Protein AF-A0A358QN59-F1 (afdb_monomer)

Secondary structure (DSSP, 8-state):
----------PPPP----SBTTB-HHHHHHHHHHHHHHHHHHHHTTT-HHHHHHHHHHHHHHHHHHH--BTTB-HHHHHHHHHHHHH----S---SHHHH---EEEETTEEEEE--PPPPPPGGGTTEEEEEEEETTEEEEEEEETTTTEEEEEPPP--TTGGGS-HHHHHHHHHHHHHHHHHHT-SS-HHHHHHHHHHHHHHHHTSPPPHHHHHHHHHHHHHHS-SSTT-PPPHHHHHHHHHS--HHHHHTTT--HHHHHHHHHHHHHHHHHHHHSTTTTTSSSSPPTT--TTSS------GGGTTSTTHHHHHHHHHHHHHHHHT--S---EEEEETTHHHHHTSHHHHHHHHHHHHHHHHHTEEEEE--S-THHHHHTS-TTSHHHHHHHHHHHH-SEEEEEPPPHHHHHHHHHHHT--HHHHHHHTTPPTTEEEEEETTEEEEEE----GGGHHHH-TTHHHHTT--

Structure (mmCIF, N/CA/C/O backbone):
data_AF-A0A358QN59-F1
#
_entry.id   AF-A0A358QN59-F1
#
loop_
_atom_site.group_PDB
_atom_site.id
_atom_site.type_symbol
_atom_site.label_atom_id
_atom_site.label_alt_id
_atom_site.label_comp_id
_atom_site.label_asym_id
_atom_site.label_entity_id
_atom_site.label_seq_id
_atom_site.pdbx_PDB_ins_code
_atom_site.Cartn_x
_atom_site.Cartn_y
_atom_site.Cartn_z
_atom_site.occupancy
_atom_site.B_iso_or_equiv
_atom_site.auth_seq_id
_atom_site.auth_comp_id
_atom_site.auth_asym_id
_atom_site.auth_atom_id
_atom_site.pdbx_PDB_model_num
ATOM 1 N N . MET A 1 1 ? 19.447 -13.921 36.321 1.00 36.38 1 MET A N 1
ATOM 2 C CA . MET A 1 1 ? 18.614 -14.898 37.055 1.00 36.38 1 MET A CA 1
ATOM 3 C C . MET A 1 1 ? 17.714 -14.122 37.993 1.00 36.38 1 MET A C 1
ATOM 5 O O . MET A 1 1 ? 18.073 -13.894 39.139 1.00 36.38 1 MET A O 1
ATOM 9 N N . SER A 1 2 ? 16.597 -13.631 37.469 1.00 36.34 2 SER A N 1
ATOM 10 C CA . SER A 1 2 ? 15.607 -12.898 38.255 1.00 36.34 2 SER A CA 1
ATOM 11 C C . SER A 1 2 ? 14.540 -13.910 38.639 1.00 36.34 2 SER A C 1
ATOM 13 O O . SER A 1 2 ? 13.854 -14.431 37.764 1.00 36.34 2 SER A O 1
ATOM 15 N N . GLN A 1 3 ? 14.519 -14.275 39.918 1.00 37.94 3 GLN A N 1
ATOM 16 C CA . GLN A 1 3 ? 13.590 -15.245 40.485 1.00 37.94 3 GLN A CA 1
ATOM 17 C C . GLN A 1 3 ? 12.149 -14.767 40.262 1.00 37.94 3 GLN A C 1
ATOM 19 O O . GLN A 1 3 ? 11.832 -13.608 40.538 1.00 37.94 3 GLN A O 1
ATOM 24 N N . GLU A 1 4 ? 11.293 -15.649 39.740 1.00 40.06 4 GLU A N 1
ATOM 25 C CA . GLU A 1 4 ? 9.842 -15.456 39.782 1.00 40.06 4 GLU A CA 1
ATOM 26 C C . GLU A 1 4 ? 9.418 -15.217 41.239 1.00 40.06 4 GLU A C 1
ATOM 28 O O . GLU A 1 4 ? 9.972 -15.851 42.143 1.00 40.06 4 GLU A O 1
ATOM 33 N N . PRO A 1 5 ? 8.461 -14.315 41.507 1.00 41.19 5 PRO A N 1
ATOM 34 C CA . PRO A 1 5 ? 7.932 -14.182 42.848 1.00 41.19 5 PRO A CA 1
ATOM 35 C C . PRO A 1 5 ? 7.203 -15.487 43.177 1.00 41.19 5 PRO A C 1
ATOM 37 O O . PRO A 1 5 ? 6.171 -15.795 42.580 1.00 41.19 5 PRO A O 1
ATOM 40 N N . GLU A 1 6 ? 7.753 -16.258 44.118 1.00 44.78 6 GLU A N 1
ATOM 41 C CA . GLU A 1 6 ? 7.042 -17.363 44.758 1.00 44.78 6 GLU A CA 1
ATOM 42 C C . GLU A 1 6 ? 5.622 -16.908 45.126 1.00 44.78 6 GLU A C 1
ATOM 44 O O . GLU A 1 6 ? 5.440 -15.752 45.537 1.00 44.78 6 GLU A O 1
ATOM 49 N N . PRO A 1 7 ? 4.609 -17.788 45.025 1.00 36.00 7 PRO A N 1
ATOM 50 C CA . PRO A 1 7 ? 3.293 -17.492 45.557 1.00 36.00 7 PRO A CA 1
ATOM 51 C C . PRO A 1 7 ? 3.451 -17.217 47.052 1.00 36.00 7 PRO A C 1
ATOM 53 O O . PRO A 1 7 ? 3.543 -18.133 47.867 1.00 36.00 7 PRO A O 1
ATOM 56 N N . ARG A 1 8 ? 3.503 -15.933 47.424 1.00 35.25 8 ARG A N 1
ATOM 57 C CA . ARG A 1 8 ? 3.455 -15.504 48.815 1.00 35.25 8 ARG A CA 1
ATOM 58 C C . ARG A 1 8 ? 2.057 -15.820 49.311 1.00 35.25 8 ARG A C 1
ATOM 60 O O . ARG A 1 8 ? 1.151 -14.994 49.248 1.00 35.25 8 ARG A O 1
ATOM 67 N N . VAL A 1 9 ? 1.889 -17.040 49.807 1.00 36.47 9 VAL A N 1
ATOM 68 C CA . VAL A 1 9 ? 0.859 -17.345 50.786 1.00 36.47 9 VAL A CA 1
ATOM 69 C C . VAL A 1 9 ? 1.184 -16.453 51.976 1.00 36.47 9 VAL A C 1
ATOM 71 O O . VAL A 1 9 ? 2.067 -16.745 52.780 1.00 36.47 9 VAL A O 1
ATOM 74 N N . VAL A 1 10 ? 0.532 -15.293 52.029 1.00 37.62 10 VAL A N 1
ATOM 75 C CA . VAL A 1 10 ? 0.567 -14.429 53.202 1.00 37.62 10 VAL A CA 1
ATOM 76 C C . VAL A 1 10 ? -0.225 -15.174 54.260 1.00 37.62 10 VAL A C 1
ATOM 78 O O . VAL A 1 10 ? -1.453 -15.113 54.304 1.00 37.62 10 VAL A O 1
ATOM 81 N N . PHE A 1 11 ? 0.482 -15.948 55.078 1.00 39.56 11 PHE A N 1
ATOM 82 C CA . PHE A 1 11 ? -0.075 -16.395 56.338 1.00 39.56 11 PHE A CA 1
ATOM 83 C C . PHE A 1 11 ? -0.513 -15.144 57.097 1.00 39.56 11 PHE A C 1
ATOM 85 O O . PHE A 1 11 ? 0.228 -14.157 57.154 1.00 39.56 11 PHE A O 1
ATOM 92 N N . GLY A 1 12 ? -1.740 -15.176 57.625 1.00 47.06 12 GLY A N 1
ATOM 93 C CA . GLY A 1 12 ? -2.215 -14.134 58.526 1.00 47.06 12 GLY A CA 1
ATOM 94 C C . GLY A 1 12 ? -1.169 -13.888 59.618 1.00 47.06 12 GLY A C 1
ATOM 95 O O . GLY A 1 12 ? -0.425 -14.818 59.953 1.00 47.06 12 GLY A O 1
ATOM 96 N N . PRO A 1 13 ? -1.053 -12.646 60.115 1.00 43.88 13 PRO A N 1
ATOM 97 C CA . PRO A 1 13 ? -0.024 -12.285 61.080 1.00 43.88 13 PRO A CA 1
ATOM 98 C C . PRO A 1 13 ? 0.020 -13.330 62.196 1.00 43.88 13 PRO A C 1
ATOM 100 O O . PRO A 1 13 ? -1.018 -13.707 62.736 1.00 43.88 13 PRO A O 1
ATOM 103 N N . ARG A 1 14 ? 1.221 -13.840 62.500 1.00 44.78 14 ARG A N 1
ATOM 104 C CA . ARG A 1 14 ? 1.432 -14.671 63.689 1.00 44.78 14 ARG A CA 1
ATOM 105 C C . ARG A 1 14 ? 0.894 -13.885 64.882 1.00 44.78 14 ARG A C 1
ATOM 107 O O . ARG A 1 14 ? 1.362 -12.772 65.108 1.00 44.78 14 ARG A O 1
ATOM 114 N N . ASP A 1 15 ? -0.060 -14.466 65.607 1.00 48.94 15 ASP A N 1
ATOM 115 C CA . ASP A 1 15 ? -0.591 -13.906 66.849 1.00 48.94 15 ASP A CA 1
ATOM 116 C C . ASP A 1 15 ? 0.561 -13.639 67.810 1.00 48.94 15 ASP A C 1
ATOM 118 O O . ASP A 1 15 ? 1.133 -14.555 68.406 1.00 48.94 15 ASP A O 1
ATOM 122 N N . GLN A 1 16 ? 0.936 -12.373 67.920 1.00 48.09 16 GLN A N 1
ATOM 123 C CA . GLN A 1 16 ? 1.984 -11.933 68.812 1.00 48.09 16 GLN A CA 1
ATOM 124 C C . GLN A 1 16 ? 1.392 -10.954 69.821 1.00 48.09 16 GLN A C 1
ATOM 126 O O . GLN A 1 16 ? 1.086 -9.810 69.501 1.00 48.09 16 GLN A O 1
ATOM 131 N N . HIS A 1 17 ? 1.334 -11.474 71.050 1.00 50.56 17 HIS A N 1
ATOM 132 C CA . HIS A 1 17 ? 1.135 -10.820 72.341 1.00 50.56 17 HIS A CA 1
ATOM 133 C C . HIS A 1 17 ? -0.318 -10.480 72.703 1.00 50.56 17 HIS A C 1
ATOM 135 O O . HIS A 1 17 ? -0.924 -9.538 72.201 1.00 50.56 17 HIS A O 1
ATOM 141 N N . GLY A 1 18 ? -0.860 -11.254 73.652 1.00 57.44 18 GLY A N 1
ATOM 142 C CA . GLY A 1 18 ? -2.027 -10.837 74.425 1.00 57.44 18 GLY A CA 1
ATOM 143 C C . GLY A 1 18 ? -1.744 -9.501 75.118 1.00 57.44 18 GLY A C 1
ATOM 144 O O . GLY A 1 18 ? -0.630 -9.263 75.580 1.00 57.44 18 GLY A O 1
ATOM 145 N N . LEU A 1 19 ? -2.747 -8.625 75.155 1.00 63.81 19 LEU A N 1
ATOM 146 C CA . LEU A 1 19 ? -2.603 -7.230 75.577 1.00 63.81 19 LEU A CA 1
ATOM 147 C C . LEU A 1 19 ? -2.315 -7.105 77.081 1.00 63.81 19 LEU A C 1
ATOM 149 O O . LEU A 1 19 ? -1.543 -6.246 77.494 1.00 63.81 19 LEU A O 1
ATOM 153 N N . ILE A 1 20 ? -2.951 -7.952 77.898 1.00 61.44 20 ILE A N 1
ATOM 154 C CA . ILE A 1 20 ? -2.834 -7.973 79.362 1.00 61.44 20 ILE A CA 1
ATOM 155 C C . ILE A 1 20 ? -2.883 -9.440 79.815 1.00 61.44 20 ILE A C 1
ATOM 157 O O . ILE A 1 20 ? -3.806 -10.161 79.441 1.00 61.44 20 ILE A O 1
ATOM 161 N N . LEU A 1 21 ? -1.896 -9.898 80.601 1.00 65.31 21 LEU A N 1
ATOM 162 C CA . LEU A 1 21 ? -1.831 -11.266 81.167 1.00 65.31 21 LEU A CA 1
ATOM 163 C C . LEU A 1 21 ? -1.927 -12.416 80.134 1.00 65.31 21 LEU A C 1
ATOM 165 O O . LEU A 1 21 ? -2.277 -13.539 80.482 1.00 65.31 21 LEU A O 1
ATOM 169 N N . GLY A 1 22 ? -1.613 -12.156 78.860 1.00 67.25 22 GLY A N 1
ATOM 170 C CA . GLY A 1 22 ? -1.712 -13.149 77.781 1.00 67.25 22 GLY A CA 1
ATOM 171 C C . GLY A 1 22 ? -3.099 -13.270 77.135 1.00 67.25 22 GLY A C 1
ATOM 172 O O . GLY A 1 22 ? -3.243 -14.040 76.188 1.00 67.25 22 GLY A O 1
ATOM 173 N N . LEU A 1 23 ? -4.091 -12.483 77.571 1.00 71.62 23 LEU A N 1
ATOM 174 C CA . LEU A 1 23 ? -5.430 -12.448 76.974 1.00 71.62 23 LEU A CA 1
ATOM 175 C C . LEU A 1 23 ? -5.494 -11.496 75.772 1.00 71.62 23 LEU A C 1
ATOM 177 O O . LEU A 1 23 ? -4.922 -10.401 75.777 1.00 71.62 23 LEU A O 1
ATOM 181 N N . ARG A 1 24 ? -6.221 -11.904 74.732 1.00 72.62 24 ARG A N 1
ATOM 182 C CA . ARG A 1 24 ? -6.467 -11.102 73.525 1.00 72.62 24 ARG A CA 1
ATOM 183 C C . ARG A 1 24 ? -7.511 -10.018 73.796 1.00 72.62 24 ARG A C 1
ATOM 185 O O . ARG A 1 24 ? -8.386 -10.190 74.641 1.00 72.62 24 ARG A O 1
ATOM 192 N N . ALA A 1 25 ? -7.470 -8.921 73.035 1.00 72.94 25 ALA A N 1
ATOM 193 C CA . ALA A 1 25 ? -8.441 -7.825 73.159 1.00 72.94 25 ALA A CA 1
ATOM 194 C C . ALA A 1 25 ? -9.902 -8.309 73.066 1.00 72.94 25 ALA A C 1
ATOM 196 O O . ALA A 1 25 ? -10.763 -7.835 73.804 1.00 72.94 25 ALA A O 1
ATOM 197 N N . GLY A 1 26 ? -10.165 -9.294 72.200 1.00 73.31 26 GLY A N 1
ATOM 198 C CA . GLY A 1 26 ? -11.484 -9.903 72.043 1.00 73.31 26 GLY A CA 1
ATOM 199 C C . GLY A 1 26 ? -11.941 -10.692 73.274 1.00 73.31 26 GLY A C 1
ATOM 200 O O . GLY A 1 26 ? -13.072 -10.526 73.723 1.00 73.31 26 GLY A O 1
ATOM 201 N N . GLN A 1 27 ? -11.044 -11.470 73.885 1.00 77.38 27 GLN A N 1
ATOM 202 C CA . GLN A 1 27 ? -11.309 -12.193 75.136 1.00 77.38 27 GLN A CA 1
ATOM 203 C C . GLN A 1 27 ? -11.581 -11.236 76.306 1.00 77.38 27 GLN A C 1
ATOM 205 O O . GLN A 1 27 ? -12.497 -11.471 77.093 1.00 77.38 27 GLN A O 1
ATOM 210 N N . ILE A 1 28 ? -10.838 -10.125 76.387 1.00 79.81 28 ILE A N 1
ATOM 211 C CA . ILE A 1 28 ? -11.079 -9.059 77.374 1.00 79.81 28 ILE A CA 1
ATOM 212 C C . ILE A 1 28 ? -12.477 -8.463 77.171 1.00 79.81 28 ILE A C 1
ATOM 214 O O . ILE A 1 28 ? -13.220 -8.311 78.137 1.00 79.81 28 ILE A O 1
ATOM 218 N N . GLY A 1 29 ? -12.867 -8.188 75.923 1.00 79.31 29 GLY A N 1
ATOM 219 C CA . GLY A 1 29 ? -14.205 -7.693 75.595 1.00 79.31 29 GLY A CA 1
ATOM 220 C C . GLY A 1 29 ? -15.328 -8.643 76.025 1.00 79.31 29 GLY A C 1
ATOM 221 O O . GLY A 1 29 ? -16.319 -8.192 76.599 1.00 79.31 29 GLY A O 1
ATOM 222 N N . ILE A 1 30 ? -15.160 -9.954 75.815 1.00 80.56 30 ILE A N 1
ATOM 223 C CA . ILE A 1 30 ? -16.137 -10.979 76.225 1.00 80.56 30 ILE A CA 1
ATOM 224 C C . ILE A 1 30 ? -16.289 -11.016 77.751 1.00 80.56 30 ILE A C 1
ATOM 226 O O . ILE A 1 30 ? -17.413 -10.998 78.256 1.00 80.56 30 ILE A O 1
ATOM 230 N N . LEU A 1 31 ? -15.175 -11.017 78.489 1.00 80.94 31 LEU A N 1
ATOM 231 C CA . LEU A 1 31 ? -15.190 -11.019 79.955 1.00 80.94 31 LEU A CA 1
ATOM 232 C C . LEU A 1 31 ? -15.844 -9.750 80.514 1.00 80.94 31 LEU A C 1
ATOM 234 O O . LEU A 1 31 ? -16.679 -9.824 81.413 1.00 80.94 31 LEU A O 1
ATOM 238 N N . LEU A 1 32 ? -15.513 -8.586 79.953 1.00 82.62 32 LEU A N 1
ATOM 239 C CA . LEU A 1 32 ? -16.035 -7.296 80.401 1.00 82.62 32 LEU A CA 1
ATOM 240 C C . LEU A 1 32 ? -17.539 -7.167 80.108 1.00 82.62 32 LEU A C 1
ATOM 242 O O . LEU A 1 32 ? -18.295 -6.690 80.952 1.00 82.62 32 LEU A O 1
ATOM 246 N N . CYS A 1 33 ? -18.000 -7.680 78.962 1.00 83.12 33 CYS A N 1
ATOM 247 C CA . CYS A 1 33 ? -19.425 -7.781 78.644 1.00 83.12 33 CYS A CA 1
ATOM 248 C C . CYS A 1 33 ? -20.161 -8.730 79.609 1.00 83.12 33 CYS A C 1
ATOM 250 O O . CYS A 1 33 ? -21.237 -8.390 80.101 1.00 83.12 33 CYS A O 1
ATOM 252 N N . GLY A 1 34 ? -19.555 -9.872 79.953 1.00 80.44 34 GLY A N 1
ATOM 253 C CA . GLY A 1 34 ? -20.083 -10.800 80.956 1.00 80.44 34 GLY A CA 1
ATOM 254 C C . GLY A 1 34 ? -20.239 -10.161 82.339 1.00 80.44 34 GLY A C 1
ATOM 255 O O . GLY A 1 34 ? -21.283 -10.315 82.971 1.00 80.44 34 GLY A O 1
ATOM 256 N N . VAL A 1 35 ? -19.249 -9.376 82.778 1.00 82.44 35 VAL A N 1
ATOM 257 C CA . VAL A 1 35 ? -19.304 -8.622 84.044 1.00 82.44 35 VAL A CA 1
ATOM 258 C C . VAL A 1 35 ? -20.392 -7.548 84.015 1.00 82.44 35 VAL A C 1
ATOM 260 O O . VAL A 1 35 ? -21.134 -7.412 84.984 1.00 82.44 35 VAL A O 1
ATOM 263 N N . LEU A 1 36 ? -20.534 -6.806 82.914 1.00 84.12 36 LEU A N 1
ATOM 264 C CA . LEU A 1 36 ? -21.575 -5.780 82.780 1.00 84.12 36 LEU A CA 1
ATOM 265 C C . LEU A 1 36 ? -22.986 -6.379 82.791 1.00 84.12 36 LEU A C 1
ATOM 267 O O . LEU A 1 36 ? -23.873 -5.842 83.452 1.00 84.12 36 LEU A O 1
ATOM 271 N N . LEU A 1 37 ? -23.195 -7.505 82.105 1.00 81.38 37 LEU A N 1
ATOM 272 C CA . LEU A 1 37 ? -24.477 -8.210 82.119 1.00 81.38 37 LEU A CA 1
ATOM 273 C C . LEU A 1 37 ? -24.780 -8.814 83.496 1.00 81.38 37 LEU A C 1
ATOM 275 O O . LEU A 1 37 ? -25.918 -8.744 83.951 1.00 81.38 37 LEU A O 1
ATOM 279 N N . ALA A 1 38 ? -23.770 -9.349 84.186 1.00 76.81 38 ALA A N 1
ATOM 280 C CA . ALA A 1 38 ? -23.898 -9.788 85.572 1.00 76.81 38 ALA A CA 1
ATOM 281 C C . ALA A 1 38 ? -24.289 -8.624 86.496 1.00 76.81 38 ALA A C 1
ATOM 283 O O . ALA A 1 38 ? -25.215 -8.754 87.293 1.00 76.81 38 ALA A O 1
ATOM 284 N N . LEU A 1 39 ? -23.644 -7.464 86.354 1.00 78.69 39 LEU A N 1
ATOM 285 C CA . LEU A 1 39 ? -23.959 -6.272 87.139 1.00 78.69 39 LEU A CA 1
ATOM 286 C C . LEU A 1 39 ? -25.385 -5.771 86.860 1.00 78.69 39 LEU A C 1
ATOM 288 O O . LEU A 1 39 ? -26.109 -5.439 87.795 1.00 78.69 39 LEU A O 1
ATOM 292 N N . GLY A 1 40 ? -25.812 -5.779 85.593 1.00 77.44 40 GLY A N 1
ATOM 293 C CA . GLY A 1 40 ? -27.181 -5.449 85.190 1.00 77.44 40 GLY A CA 1
ATOM 294 C C . GLY A 1 40 ? -28.223 -6.432 85.731 1.00 77.44 40 GLY A C 1
ATOM 295 O O . GLY A 1 40 ? -29.299 -6.021 86.157 1.00 77.44 40 GLY A O 1
ATOM 296 N N . ALA A 1 41 ? -27.896 -7.726 85.781 1.00 74.25 41 ALA A N 1
ATOM 297 C CA . ALA A 1 41 ? -28.761 -8.730 86.389 1.00 74.25 41 ALA A CA 1
ATOM 298 C C . ALA A 1 41 ? -28.922 -8.492 87.899 1.00 74.25 41 ALA A C 1
ATOM 300 O O . ALA A 1 41 ? -30.045 -8.540 88.390 1.00 74.25 41 ALA A O 1
ATOM 301 N N . ILE A 1 42 ? -27.835 -8.164 88.614 1.00 76.44 42 ILE A N 1
ATOM 302 C CA . ILE A 1 42 ? -27.853 -7.873 90.061 1.00 76.44 42 ILE A CA 1
ATOM 303 C C . ILE A 1 42 ? -28.713 -6.646 90.378 1.00 76.44 42 ILE A C 1
ATOM 305 O O . ILE A 1 42 ? -29.491 -6.668 91.333 1.00 76.44 42 ILE A O 1
ATOM 309 N N . THR A 1 43 ? -28.578 -5.571 89.597 1.00 76.88 43 THR A N 1
ATOM 310 C CA . THR A 1 43 ? -29.320 -4.324 89.838 1.00 76.88 43 THR A CA 1
ATOM 311 C C . THR A 1 43 ? -30.798 -4.451 89.484 1.00 76.88 43 THR A C 1
ATOM 313 O O . THR A 1 43 ? -31.638 -3.863 90.164 1.00 76.88 43 THR A O 1
ATOM 316 N N . ALA A 1 44 ? -31.139 -5.257 88.476 1.00 72.69 44 ALA A N 1
ATOM 317 C CA . ALA A 1 44 ? -32.523 -5.487 88.070 1.00 72.69 44 ALA A CA 1
ATOM 318 C C . ALA A 1 44 ? -33.299 -6.412 89.025 1.00 72.69 44 ALA A C 1
ATOM 320 O O . ALA A 1 44 ? -34.524 -6.339 89.092 1.00 72.69 44 ALA A O 1
ATOM 321 N N . SER A 1 45 ? -32.620 -7.294 89.763 1.00 67.62 45 SER A N 1
ATOM 322 C CA . SER A 1 45 ? -33.269 -8.428 90.430 1.00 67.62 45 SER A CA 1
ATOM 323 C C . SER A 1 45 ? -33.518 -8.281 91.935 1.00 67.62 45 SER A C 1
ATOM 325 O O . SER A 1 45 ? -33.869 -9.278 92.567 1.00 67.62 45 SER A O 1
ATOM 327 N N . GLN A 1 46 ? -33.293 -7.099 92.526 1.00 67.69 46 GLN A N 1
ATOM 328 C CA . GLN A 1 46 ? -33.493 -6.813 93.962 1.00 67.69 46 GLN A CA 1
ATOM 329 C C . GLN A 1 46 ? -33.045 -7.962 94.900 1.00 67.69 46 GLN A C 1
ATOM 331 O O . GLN A 1 46 ? -33.791 -8.401 95.769 1.00 67.69 46 GLN A O 1
ATOM 336 N N . ALA A 1 47 ? -31.831 -8.488 94.694 1.00 64.19 47 ALA A N 1
ATOM 337 C CA . ALA A 1 47 ? -31.210 -9.523 95.536 1.00 64.19 47 ALA A CA 1
ATOM 338 C C . ALA A 1 47 ? -31.989 -10.855 95.713 1.00 64.19 47 ALA A C 1
ATOM 340 O O . ALA A 1 47 ? -31.805 -11.551 96.711 1.00 64.19 47 ALA A O 1
ATOM 341 N N . ASN A 1 48 ? -32.806 -11.272 94.737 1.00 73.62 48 ASN A N 1
ATOM 342 C CA . ASN A 1 48 ? -33.370 -12.628 94.730 1.00 73.62 48 ASN A CA 1
ATOM 343 C C . ASN A 1 48 ? -32.262 -13.704 94.605 1.00 73.62 48 ASN A C 1
ATOM 345 O O . ASN A 1 48 ? -31.374 -13.565 93.758 1.00 73.62 48 ASN A O 1
ATOM 349 N N . PRO A 1 49 ? -32.321 -14.827 95.349 1.00 72.56 49 PRO A N 1
ATOM 350 C CA . PRO A 1 49 ? -31.279 -15.864 95.323 1.00 72.56 49 PRO A CA 1
ATOM 351 C C . PRO A 1 49 ? -31.100 -16.513 93.939 1.00 72.56 49 PRO A C 1
ATOM 353 O O . PRO A 1 49 ? -29.996 -16.915 93.575 1.00 72.56 49 PRO A O 1
ATOM 356 N N . LEU A 1 50 ? -32.154 -16.540 93.117 1.00 72.38 50 LEU A N 1
ATOM 357 C CA . LEU A 1 50 ? -32.089 -16.997 91.724 1.00 72.38 50 LEU A CA 1
ATOM 358 C C . LEU A 1 50 ? -31.219 -16.097 90.836 1.00 72.38 50 LEU A C 1
ATOM 360 O O . LEU A 1 50 ? -30.601 -16.576 89.888 1.00 72.38 50 LEU A O 1
ATOM 364 N N . ALA A 1 51 ? -31.126 -14.806 91.149 1.00 71.69 51 ALA A N 1
ATOM 365 C CA . ALA A 1 51 ? -30.311 -13.878 90.381 1.00 71.69 51 ALA A CA 1
ATOM 366 C C . ALA A 1 51 ? -28.816 -14.055 90.648 1.00 71.69 51 ALA A C 1
ATOM 368 O O . ALA A 1 51 ? -28.014 -13.927 89.730 1.00 71.69 51 ALA A O 1
ATOM 369 N N . ILE A 1 52 ? -28.441 -14.439 91.872 1.00 73.50 52 ILE A N 1
ATOM 370 C CA . ILE A 1 52 ? -27.059 -14.815 92.205 1.00 73.50 52 ILE A CA 1
ATOM 371 C C . ILE A 1 52 ? -26.635 -16.029 91.368 1.00 73.50 52 ILE A C 1
ATOM 373 O O . ILE A 1 52 ? -25.531 -16.071 90.826 1.00 73.50 52 ILE A O 1
ATOM 377 N N . LEU A 1 53 ? -27.545 -16.990 91.203 1.00 78.69 53 LEU A N 1
ATOM 378 C CA . LEU A 1 53 ? -27.327 -18.185 90.392 1.00 78.69 53 LEU A CA 1
ATOM 379 C C . LEU A 1 53 ? -27.214 -17.846 88.895 1.00 78.69 53 LEU A C 1
ATOM 381 O O . LEU A 1 53 ? -26.330 -18.364 88.214 1.00 78.69 53 LEU A O 1
ATOM 385 N N . ALA A 1 54 ? -28.039 -16.920 88.399 1.00 77.50 54 ALA A N 1
ATOM 386 C CA . ALA A 1 54 ? -27.954 -16.413 87.029 1.00 77.50 54 ALA A CA 1
ATOM 387 C C . ALA A 1 54 ? -26.639 -15.660 86.762 1.00 77.50 54 ALA A C 1
ATOM 389 O O . ALA A 1 54 ? -26.026 -15.852 85.717 1.00 77.50 54 ALA A O 1
ATOM 390 N N . VAL A 1 55 ? -26.168 -14.858 87.719 1.00 79.31 55 VAL A N 1
ATOM 391 C CA . VAL A 1 55 ? -24.887 -14.137 87.649 1.00 79.31 55 VAL A CA 1
ATOM 392 C C . VAL A 1 55 ? -23.706 -15.101 87.604 1.00 79.31 55 VAL A C 1
ATOM 394 O O . VAL A 1 55 ? -22.826 -14.951 86.758 1.00 79.31 55 VAL A O 1
ATOM 397 N N . LEU A 1 56 ? -23.704 -16.115 88.474 1.00 78.44 56 LEU A N 1
ATOM 398 C CA . LEU A 1 56 ? -22.688 -17.168 88.469 1.00 78.44 56 LEU A CA 1
ATOM 399 C C . LEU A 1 56 ? -22.684 -17.925 87.139 1.00 78.44 56 LEU A C 1
ATOM 401 O O . LEU A 1 56 ? -21.621 -18.125 86.555 1.00 78.44 56 LEU A O 1
ATOM 405 N N . ALA A 1 57 ? -23.860 -18.282 86.616 1.00 82.50 57 ALA A N 1
ATOM 406 C CA . ALA A 1 57 ? -23.977 -18.933 85.316 1.00 82.50 57 ALA A CA 1
ATOM 407 C C . ALA A 1 57 ? -23.433 -18.049 84.179 1.00 82.50 57 ALA A C 1
ATOM 409 O O . ALA A 1 57 ? -22.706 -18.539 83.316 1.00 82.50 57 ALA A O 1
ATOM 410 N N . LEU A 1 58 ? -23.717 -16.743 84.200 1.00 81.44 58 LEU A N 1
ATOM 411 C CA . LEU A 1 58 ? -23.246 -15.798 83.188 1.00 81.44 58 LEU A CA 1
ATOM 412 C C . LEU A 1 58 ? -21.727 -15.568 83.244 1.00 81.44 58 LEU A C 1
ATOM 414 O O . LEU A 1 58 ? -21.070 -15.448 82.208 1.00 81.44 58 LEU A O 1
ATOM 418 N N . ALA A 1 59 ? -21.155 -15.540 84.448 1.00 78.75 59 ALA A N 1
ATOM 419 C CA . ALA A 1 59 ? -19.714 -15.432 84.652 1.00 78.75 59 ALA A CA 1
ATOM 420 C C . ALA A 1 59 ? -18.984 -16.699 84.175 1.00 78.75 59 ALA A C 1
ATOM 422 O O . ALA A 1 59 ? -17.971 -16.608 83.484 1.00 78.75 59 ALA A O 1
ATOM 423 N N . VAL A 1 60 ? -19.536 -17.884 84.460 1.00 82.75 60 VAL A N 1
ATOM 424 C CA . VAL A 1 60 ? -18.989 -19.162 83.976 1.00 82.75 60 VAL A CA 1
ATOM 425 C C . VAL A 1 60 ? -19.098 -19.266 82.453 1.00 82.75 60 VAL A C 1
ATOM 427 O O . VAL A 1 60 ? -18.129 -19.648 81.803 1.00 82.75 60 VAL A O 1
ATOM 430 N N . LEU A 1 61 ? -20.233 -18.877 81.864 1.00 81.31 61 LEU A N 1
ATOM 431 C CA . LEU A 1 61 ? -20.435 -18.886 80.410 1.00 81.31 61 LEU A CA 1
ATOM 432 C C . LEU A 1 61 ? -19.514 -17.902 79.683 1.00 81.31 61 LEU A C 1
ATOM 434 O O . LEU A 1 61 ? -18.941 -18.254 78.656 1.00 81.31 61 LEU A O 1
ATOM 438 N N . SER A 1 62 ? -19.337 -16.690 80.211 1.00 77.31 62 SER A N 1
ATOM 439 C CA . SER A 1 62 ? -18.435 -15.697 79.611 1.00 77.31 62 SER A CA 1
ATOM 440 C C . SER A 1 62 ? -16.962 -16.095 79.758 1.00 77.31 62 SER A C 1
ATOM 442 O O . SER A 1 62 ? -16.200 -15.964 78.801 1.00 77.31 62 SER A O 1
ATOM 444 N N . GLY A 1 63 ? -16.573 -16.684 80.895 1.00 78.19 63 GLY A N 1
ATOM 445 C CA . GLY A 1 63 ? -15.251 -17.286 81.083 1.00 78.19 63 GLY A CA 1
ATOM 446 C C . GLY A 1 63 ? -14.988 -18.459 80.134 1.00 78.19 63 GLY A C 1
ATOM 447 O O . GLY A 1 63 ? -13.938 -18.511 79.494 1.00 78.19 63 GLY A O 1
ATOM 448 N N . ALA A 1 64 ? -15.959 -19.363 79.977 1.00 78.69 64 ALA A N 1
ATOM 449 C CA . ALA A 1 64 ? -15.871 -20.478 79.037 1.00 78.69 64 ALA A CA 1
ATOM 450 C C . ALA A 1 64 ? -15.782 -19.990 77.583 1.00 78.69 64 ALA A C 1
ATOM 452 O O . ALA A 1 64 ? -14.931 -20.467 76.840 1.00 78.69 64 ALA A O 1
ATOM 453 N N . ALA A 1 65 ? -16.583 -18.997 77.187 1.00 77.38 65 ALA A N 1
ATOM 454 C CA . ALA A 1 65 ? -16.538 -18.418 75.844 1.00 77.38 65 ALA A CA 1
ATOM 455 C C . ALA A 1 65 ? -15.216 -17.686 75.545 1.00 77.38 65 ALA A C 1
ATOM 457 O O . ALA A 1 65 ? -14.768 -17.674 74.400 1.00 77.38 65 ALA A O 1
ATOM 458 N N . ALA A 1 66 ? -14.575 -17.094 76.556 1.00 75.62 66 ALA A N 1
ATOM 459 C CA . ALA A 1 66 ? -13.280 -16.437 76.397 1.00 75.62 66 ALA A CA 1
ATOM 460 C C . ALA A 1 66 ? -12.108 -17.434 76.308 1.00 75.62 66 ALA A C 1
ATOM 462 O O . ALA A 1 66 ? -11.128 -17.155 75.618 1.00 75.62 66 ALA A O 1
ATOM 463 N N . LEU A 1 67 ? -12.187 -18.581 76.995 1.00 73.00 67 LEU A N 1
ATOM 464 C CA . LEU A 1 67 ? -11.052 -19.499 77.174 1.00 73.00 67 LEU A CA 1
ATOM 465 C C . LEU A 1 67 ? -11.149 -20.809 76.379 1.00 73.00 67 LEU A C 1
ATOM 467 O O . LEU A 1 67 ? -10.112 -21.414 76.107 1.00 73.00 67 LEU A O 1
ATOM 471 N N . MET A 1 68 ? -12.346 -21.269 76.001 1.00 76.88 68 MET A N 1
ATOM 472 C CA . MET A 1 68 ? -12.499 -22.506 75.232 1.00 76.88 68 MET A CA 1
ATOM 473 C C . MET A 1 68 ? -12.428 -22.245 73.721 1.00 76.88 68 MET A C 1
ATOM 475 O O . MET A 1 68 ? -13.277 -21.534 73.179 1.00 76.88 68 MET A O 1
ATOM 479 N N . PRO A 1 69 ? -11.463 -22.852 73.006 1.00 72.00 69 PRO A N 1
ATOM 480 C CA . PRO A 1 69 ? -11.419 -22.777 71.555 1.00 72.00 69 PRO A CA 1
ATOM 481 C C . PRO A 1 69 ? -12.511 -23.658 70.938 1.00 72.00 69 PRO A C 1
ATOM 483 O O . PRO A 1 69 ? -12.629 -24.844 71.245 1.00 72.00 69 PRO A O 1
ATOM 486 N N . VAL A 1 70 ? -13.269 -23.098 69.997 1.00 69.62 70 VAL A N 1
ATOM 487 C CA . VAL A 1 70 ? -14.250 -23.830 69.189 1.00 69.62 70 VAL A CA 1
ATOM 488 C C . VAL A 1 70 ? -13.642 -24.053 67.807 1.00 69.62 70 VAL A C 1
ATOM 490 O O . VAL A 1 70 ? -13.382 -23.107 67.064 1.00 69.62 70 VAL A O 1
ATOM 493 N N . GLY A 1 71 ? -13.356 -25.313 67.466 1.00 63.91 71 GLY A N 1
ATOM 494 C CA . GLY A 1 71 ? -12.726 -25.661 66.184 1.00 63.91 71 GLY A CA 1
ATOM 495 C C . GLY A 1 71 ? -11.294 -25.130 66.026 1.00 63.91 71 GLY A C 1
ATOM 496 O O . GLY A 1 71 ? -10.873 -24.835 64.911 1.00 63.91 71 GLY A O 1
ATOM 497 N N . GLY A 1 72 ? -10.560 -24.973 67.134 1.00 67.69 72 GLY A N 1
ATOM 498 C CA . GLY A 1 72 ? -9.174 -24.485 67.140 1.00 67.69 72 GLY A CA 1
ATOM 499 C C . GLY A 1 72 ? -9.017 -22.960 67.086 1.00 67.69 72 GLY A C 1
ATOM 500 O O . GLY A 1 72 ? -7.890 -22.490 66.967 1.00 67.69 72 GLY A O 1
ATOM 501 N N . ARG A 1 73 ? -10.117 -22.199 67.180 1.00 71.50 73 ARG A N 1
ATOM 502 C CA . ARG A 1 73 ? -10.136 -20.727 67.228 1.00 71.50 73 ARG A CA 1
ATOM 503 C C . ARG A 1 73 ? -10.948 -20.212 68.412 1.00 71.50 73 ARG A C 1
ATOM 505 O O . ARG A 1 73 ? -11.911 -20.861 68.825 1.00 71.50 73 ARG A O 1
ATOM 512 N N . GLY A 1 74 ? -10.563 -19.060 68.951 1.00 75.00 74 GLY A N 1
ATOM 513 C CA . GLY A 1 74 ? -11.315 -18.380 70.009 1.00 75.00 74 GLY A CA 1
ATOM 514 C C . GLY A 1 74 ? -12.670 -17.881 69.502 1.00 75.00 74 GLY A C 1
ATOM 515 O O . GLY A 1 74 ? -12.839 -17.608 68.311 1.00 75.00 74 GLY A O 1
ATOM 516 N N . VAL A 1 75 ? -13.663 -17.762 70.389 1.00 74.31 75 VAL A N 1
ATOM 517 C CA . VAL A 1 75 ? -14.991 -17.229 70.021 1.00 74.31 75 VAL A CA 1
ATOM 518 C C . VAL A 1 75 ? -14.874 -15.802 69.470 1.00 74.31 75 VAL A C 1
ATOM 520 O O . VAL A 1 75 ? -15.579 -15.441 68.531 1.00 74.31 75 VAL A O 1
ATOM 523 N N . ASP A 1 76 ? -13.922 -15.019 69.974 1.00 71.25 76 ASP A N 1
ATOM 524 C CA . ASP A 1 76 ? -13.589 -13.682 69.486 1.00 71.25 76 ASP A CA 1
ATOM 525 C C . ASP A 1 76 ? -13.076 -13.661 68.038 1.00 71.25 76 ASP A C 1
ATOM 527 O O . ASP A 1 76 ? -13.359 -12.721 67.298 1.00 71.25 76 ASP A O 1
ATOM 531 N N . GLU A 1 77 ? -12.385 -14.711 67.594 1.00 74.31 77 GLU A N 1
ATOM 532 C CA . GLU A 1 77 ? -11.912 -14.836 66.211 1.00 74.31 77 GLU A CA 1
ATOM 533 C C . GLU A 1 77 ? -13.022 -15.257 65.240 1.00 74.31 77 GLU A C 1
ATOM 535 O O . GLU A 1 77 ? -12.951 -14.977 64.039 1.00 74.31 77 GLU A O 1
ATOM 540 N N . TRP A 1 78 ? -14.058 -15.933 65.742 1.00 74.06 78 TRP A N 1
ATOM 541 C CA . TRP A 1 78 ? -15.220 -16.329 64.946 1.00 74.06 78 TRP A CA 1
ATOM 542 C C . TRP A 1 78 ? -16.164 -15.160 64.665 1.00 74.06 78 TRP A C 1
ATOM 544 O O . TRP A 1 78 ? -16.786 -15.126 63.601 1.00 74.06 78 TRP A O 1
ATOM 554 N N . VAL A 1 79 ? -16.243 -14.180 65.568 1.00 72.25 79 VAL A N 1
ATOM 555 C CA . VAL A 1 79 ? -17.168 -13.041 65.457 1.00 72.25 79 VAL A CA 1
ATOM 556 C C . VAL A 1 79 ? -17.004 -12.272 64.131 1.00 72.25 79 VAL A C 1
ATOM 558 O O . VAL A 1 79 ? -17.999 -12.142 63.415 1.00 72.25 79 VAL A O 1
ATOM 561 N N . PRO A 1 80 ? -15.802 -11.840 63.695 1.00 69.44 80 PRO A N 1
ATOM 562 C CA . PRO A 1 80 ? -15.635 -11.147 62.414 1.00 69.44 80 PRO A CA 1
ATOM 563 C C . PRO A 1 80 ? -16.002 -12.010 61.200 1.00 69.44 80 PRO A C 1
ATOM 565 O O . PRO A 1 80 ? -16.508 -11.498 60.202 1.00 69.44 80 PRO A O 1
ATOM 568 N N . VAL A 1 81 ? -15.756 -13.322 61.272 1.00 69.62 81 VAL A N 1
ATOM 569 C CA . VAL A 1 81 ? -16.050 -14.272 60.188 1.00 69.62 81 VAL A CA 1
ATOM 570 C C . VAL A 1 81 ? -17.558 -14.447 60.025 1.00 69.62 81 VAL A C 1
ATOM 572 O O . VAL A 1 81 ? -18.065 -14.377 58.905 1.00 69.62 81 VAL A O 1
ATOM 575 N N . VAL A 1 82 ? -18.276 -14.622 61.135 1.00 73.50 82 VAL A N 1
ATOM 576 C CA . VAL A 1 82 ? -19.736 -14.774 61.156 1.00 73.50 82 VAL A CA 1
ATOM 577 C C . VAL A 1 82 ? -20.421 -13.465 60.771 1.00 73.50 82 VAL A C 1
ATOM 579 O O . VAL A 1 82 ? -21.309 -13.474 59.923 1.00 73.50 82 VAL A O 1
ATOM 582 N N . ILE A 1 83 ? -19.960 -12.327 61.299 1.00 70.44 83 ILE A N 1
ATOM 583 C CA . ILE A 1 83 ? -20.472 -11.002 60.925 1.00 70.44 83 ILE A CA 1
ATOM 584 C C . ILE A 1 83 ? -20.269 -10.750 59.428 1.00 70.44 83 ILE A C 1
ATOM 586 O O . ILE A 1 83 ? -21.203 -10.329 58.754 1.00 70.44 83 ILE A O 1
ATOM 590 N N . ARG A 1 84 ? -19.096 -11.066 58.864 1.00 65.81 84 ARG A N 1
ATOM 591 C CA . ARG A 1 84 ? -18.853 -10.938 57.417 1.00 65.81 84 ARG A CA 1
ATOM 592 C C . ARG A 1 84 ? -19.723 -11.884 56.587 1.00 65.81 84 ARG A C 1
ATOM 594 O O . ARG A 1 84 ? -20.095 -11.530 55.473 1.00 65.81 84 ARG A O 1
ATOM 601 N N . HIS A 1 85 ? -20.031 -13.073 57.098 1.00 69.94 85 HIS A N 1
ATOM 602 C CA . HIS A 1 85 ? -20.921 -14.022 56.431 1.00 69.94 85 HIS A CA 1
ATOM 603 C C . HIS A 1 85 ? -22.384 -13.551 56.439 1.00 69.94 85 HIS A C 1
ATOM 605 O O . HIS A 1 85 ? -23.069 -13.706 55.434 1.00 69.94 85 HIS A O 1
ATOM 611 N N . LEU A 1 86 ? -22.842 -12.944 57.540 1.00 68.06 86 LEU A N 1
ATOM 612 C CA . LEU A 1 86 ? -24.220 -12.470 57.711 1.00 68.06 86 LEU A CA 1
ATOM 613 C C . LEU A 1 86 ? -24.475 -11.087 57.085 1.00 68.06 86 LEU A C 1
ATOM 615 O O . LEU A 1 86 ? -25.538 -10.871 56.514 1.00 68.06 86 LEU A O 1
ATOM 619 N N . LEU A 1 87 ? -23.514 -10.158 57.171 1.00 64.12 87 LEU A N 1
ATOM 620 C CA . LEU A 1 87 ? -23.612 -8.790 56.626 1.00 64.12 87 LEU A CA 1
ATOM 621 C C . LEU A 1 87 ? -23.023 -8.650 55.214 1.00 64.12 87 LEU A C 1
ATOM 623 O O . LEU A 1 87 ? -23.103 -7.585 54.603 1.00 64.12 87 LEU A O 1
ATOM 627 N N . GLY A 1 88 ? -22.395 -9.701 54.686 1.00 49.03 88 GLY A N 1
ATOM 628 C CA . GLY A 1 88 ? -21.816 -9.694 53.351 1.00 49.03 88 GLY A CA 1
ATOM 629 C C . GLY A 1 88 ? -22.892 -9.692 52.269 1.00 49.03 88 GLY A C 1
ATOM 630 O O . GLY A 1 88 ? -23.333 -10.753 51.834 1.00 49.03 88 GLY A O 1
ATOM 631 N N . HIS A 1 89 ? -23.253 -8.510 51.764 1.00 50.38 89 HIS A N 1
ATOM 632 C CA . HIS A 1 89 ? -23.875 -8.387 50.444 1.00 50.38 89 HIS A CA 1
ATOM 633 C C . HIS A 1 89 ? -23.010 -9.135 49.408 1.00 50.38 89 HIS A C 1
ATOM 635 O O . HIS A 1 89 ? -21.783 -8.975 49.415 1.00 50.38 89 HIS A O 1
ATOM 641 N N . PRO A 1 90 ? -23.593 -9.958 48.516 1.00 51.22 90 PRO A N 1
ATOM 642 C CA . PRO A 1 90 ? -22.832 -10.854 47.657 1.00 51.22 90 PRO A CA 1
ATOM 643 C C . PRO A 1 90 ? -22.238 -10.076 46.477 1.00 51.22 90 PRO A C 1
ATOM 645 O O . PRO A 1 90 ? -22.673 -10.206 45.340 1.00 51.22 90 PRO A O 1
ATOM 648 N N . ALA A 1 91 ? -21.205 -9.273 46.728 1.00 52.72 91 ALA A N 1
ATOM 649 C CA . ALA A 1 91 ? -20.375 -8.684 45.675 1.00 52.72 91 ALA A CA 1
ATOM 650 C C . ALA A 1 91 ? -19.464 -9.732 45.004 1.00 52.72 91 ALA A C 1
ATOM 652 O O . ALA A 1 91 ? -18.812 -9.455 44.003 1.00 52.72 91 ALA A O 1
ATOM 653 N N . THR A 1 92 ? -19.402 -10.950 45.555 1.00 57.62 92 THR A N 1
ATOM 654 C CA . THR A 1 92 ? -18.588 -12.051 45.034 1.00 57.62 92 THR A CA 1
ATOM 655 C C . THR A 1 92 ? -19.484 -13.190 44.568 1.00 57.62 92 THR A C 1
ATOM 657 O O . THR A 1 92 ? -20.023 -13.962 45.358 1.00 57.62 92 THR A O 1
ATOM 660 N N . TRP A 1 93 ? -19.649 -13.294 43.251 1.00 62.59 93 TRP A N 1
ATOM 661 C CA . TRP A 1 93 ? -20.282 -14.449 42.628 1.00 62.59 93 TRP A CA 1
ATOM 662 C C . TRP A 1 93 ? -19.370 -15.674 42.789 1.00 62.59 93 TRP A C 1
ATOM 664 O O . TRP A 1 93 ? -18.184 -15.626 42.461 1.00 62.59 93 TRP A O 1
ATOM 674 N N . ARG A 1 94 ? -19.922 -16.778 43.301 1.00 64.88 94 ARG A N 1
ATOM 675 C CA . ARG A 1 94 ? -19.257 -18.085 43.337 1.00 64.88 94 ARG A CA 1
ATOM 676 C C . ARG A 1 94 ? -19.987 -19.038 42.401 1.00 64.88 94 ARG A C 1
ATOM 678 O O . ARG A 1 94 ? -21.204 -19.184 42.483 1.00 64.88 94 ARG A O 1
ATOM 685 N N . SER A 1 95 ? -19.225 -19.692 41.530 1.00 65.94 95 SER A N 1
ATOM 686 C CA . SER A 1 95 ? -19.731 -20.724 40.627 1.00 65.94 95 SER A CA 1
ATOM 687 C C . SER A 1 95 ? -20.375 -21.871 41.411 1.00 65.94 95 SER A C 1
ATOM 689 O O . SER A 1 95 ? -19.781 -22.394 42.352 1.00 65.94 95 SER A O 1
ATOM 691 N N . ILE A 1 96 ? -21.575 -22.283 40.995 1.00 70.44 96 ILE A N 1
ATOM 692 C CA . ILE A 1 96 ? -22.300 -23.451 41.536 1.00 70.44 96 ILE A CA 1
ATOM 693 C C . ILE A 1 96 ? -21.866 -24.730 40.788 1.00 70.44 96 ILE A C 1
ATOM 695 O O . ILE A 1 96 ? -22.261 -25.845 41.106 1.00 70.44 96 ILE A O 1
ATOM 699 N N . GLN A 1 97 ? -21.029 -24.607 39.759 1.00 69.62 97 GLN A N 1
ATOM 700 C CA . GLN A 1 97 ? -20.616 -25.742 38.940 1.00 69.62 97 GLN A CA 1
ATOM 701 C C . GLN A 1 97 ? -19.818 -26.815 39.706 1.00 69.62 97 GLN A C 1
ATOM 703 O O . GLN A 1 97 ? -20.111 -27.993 39.497 1.00 69.62 97 GLN A O 1
ATOM 708 N N . PRO A 1 98 ? -18.907 -26.477 40.647 1.00 67.81 98 PRO A N 1
ATOM 709 C CA . PRO A 1 98 ? -18.229 -27.481 41.469 1.00 67.81 98 PRO A CA 1
ATOM 710 C C . PRO A 1 98 ? -19.180 -28.313 42.339 1.00 67.81 98 PRO A C 1
ATOM 712 O O . PRO A 1 98 ? -18.875 -29.464 42.627 1.00 67.81 98 PRO A O 1
ATOM 715 N N . SER A 1 99 ? -20.341 -27.773 42.734 1.00 69.75 99 SER A N 1
ATOM 716 C CA . SER A 1 99 ? -21.316 -28.501 43.559 1.00 69.75 99 SER A CA 1
ATOM 717 C C . SER A 1 99 ? -22.303 -29.353 42.755 1.00 69.75 99 SER A C 1
ATOM 719 O O . SER A 1 99 ? -22.980 -30.196 43.335 1.00 69.75 99 SER A O 1
ATOM 721 N N . ARG A 1 100 ? -22.389 -29.177 41.427 1.00 68.81 100 ARG A N 1
ATOM 722 C CA . ARG A 1 100 ? -23.311 -29.932 40.553 1.00 68.81 100 ARG A CA 1
ATOM 723 C C . ARG A 1 100 ? -22.733 -31.235 39.991 1.00 68.81 100 ARG A C 1
ATOM 725 O O . ARG A 1 100 ? -23.497 -32.035 39.456 1.00 68.81 100 ARG A O 1
ATOM 732 N N . GLY A 1 101 ? -21.423 -31.456 40.111 1.00 65.50 101 GLY A N 1
ATOM 733 C CA . GLY A 1 101 ? -20.749 -32.617 39.521 1.00 65.50 101 GLY A CA 1
ATOM 734 C C . GLY A 1 101 ? -20.730 -32.593 37.984 1.00 65.50 101 GLY A C 1
ATOM 735 O O . GLY A 1 101 ? -21.192 -31.645 37.347 1.00 65.50 101 GLY A O 1
ATOM 736 N N . GLN A 1 102 ? -20.162 -33.633 37.370 1.00 70.88 102 GLN A N 1
ATOM 737 C CA . GLN A 1 102 ? -20.104 -33.789 35.913 1.00 70.88 102 GLN A CA 1
ATOM 738 C C . GLN A 1 102 ? -21.099 -34.859 35.456 1.00 70.88 102 GLN A C 1
ATOM 740 O O . GLN A 1 102 ? -21.244 -35.896 36.099 1.00 70.88 102 GLN A O 1
ATOM 745 N N . ARG A 1 103 ? -21.789 -34.615 34.336 1.00 71.94 103 ARG A N 1
ATOM 746 C CA . ARG A 1 103 ? -22.660 -35.617 33.708 1.00 71.94 103 ARG A CA 1
ATOM 747 C C . ARG A 1 103 ? -21.837 -36.460 32.744 1.00 71.94 103 ARG A C 1
ATOM 749 O O . ARG A 1 103 ? -21.192 -35.923 31.846 1.00 71.94 103 ARG A O 1
ATOM 756 N N . VAL A 1 104 ? -21.890 -37.772 32.923 1.00 72.94 104 VAL A N 1
ATOM 757 C CA . VAL A 1 104 ? -21.227 -38.754 32.063 1.00 72.94 104 VAL A CA 1
ATOM 758 C C . VAL A 1 104 ? -22.309 -39.539 31.334 1.00 72.94 104 VAL A C 1
ATOM 760 O O . VAL A 1 104 ? -23.249 -40.020 31.962 1.00 72.94 104 VAL A O 1
ATOM 763 N N . SER A 1 105 ? -22.187 -39.658 30.016 1.00 72.12 105 SER A N 1
ATOM 764 C CA . SER A 1 105 ? -22.969 -40.604 29.225 1.00 72.12 105 SER A CA 1
ATOM 765 C C . SER A 1 105 ? -22.150 -41.879 29.066 1.00 72.12 105 SER A C 1
ATOM 767 O O . SER A 1 105 ? -21.103 -41.850 28.422 1.00 72.12 105 SER A O 1
ATOM 769 N N . ALA A 1 106 ? -22.613 -42.988 29.639 1.00 70.31 106 ALA A N 1
ATOM 770 C CA . ALA A 1 106 ? -22.022 -44.309 29.446 1.00 70.31 106 ALA A CA 1
ATOM 771 C C . ALA A 1 106 ? -23.044 -45.207 28.739 1.00 70.31 106 ALA A C 1
ATOM 773 O O . ALA A 1 106 ? -24.158 -45.382 29.233 1.00 70.31 106 ALA A O 1
ATOM 774 N N . GLY A 1 107 ? -22.686 -45.728 27.565 1.00 70.06 107 GLY A N 1
ATOM 775 C CA . GLY A 1 107 ? -23.446 -46.790 26.909 1.00 70.06 107 GLY A CA 1
ATOM 776 C C . GLY A 1 107 ? -22.919 -48.168 27.327 1.00 70.06 107 GLY A C 1
ATOM 777 O O . GLY A 1 107 ? -21.798 -48.262 27.821 1.00 70.06 107 GLY A O 1
ATOM 778 N N . PRO A 1 108 ? -23.684 -49.254 27.114 1.00 66.62 108 PRO A N 1
ATOM 779 C CA . PRO A 1 108 ? -23.292 -50.606 27.532 1.00 66.62 108 PRO A CA 1
ATOM 780 C C . PRO A 1 108 ? -22.010 -51.139 26.860 1.00 66.62 108 PRO A C 1
ATOM 782 O O . PRO A 1 108 ? -21.429 -52.102 27.350 1.00 66.62 108 PRO A O 1
ATOM 785 N N . THR A 1 109 ? -21.552 -50.523 25.765 1.00 64.19 109 THR A N 1
ATOM 786 C CA . THR A 1 109 ? -20.345 -50.917 25.010 1.00 64.19 109 THR A CA 1
ATOM 787 C C . THR A 1 109 ? -19.439 -49.741 24.625 1.00 64.19 109 THR A C 1
ATOM 789 O O . THR A 1 109 ? -18.483 -49.927 23.876 1.00 64.19 109 THR A O 1
ATOM 792 N N . SER A 1 110 ? -19.712 -48.527 25.113 1.00 61.03 110 SER A N 1
ATOM 793 C CA . SER A 1 110 ? -18.965 -47.315 24.753 1.00 61.03 110 SER A CA 1
ATOM 794 C C . SER A 1 110 ? -18.273 -46.693 25.962 1.00 61.03 110 SER A C 1
ATOM 796 O O . SER A 1 110 ? -18.832 -46.651 27.058 1.00 61.03 110 SER A O 1
ATOM 798 N N . GLU A 1 111 ? -17.048 -46.196 25.754 1.00 67.06 111 GLU A N 1
ATOM 799 C CA . GLU A 1 111 ? -16.297 -45.500 26.798 1.00 67.06 111 GLU A CA 1
ATOM 800 C C . GLU A 1 111 ? -17.115 -44.329 27.374 1.00 67.06 111 GLU A C 1
ATOM 802 O O . GLU A 1 111 ? -17.767 -43.596 26.618 1.00 67.06 111 GLU A O 1
ATOM 807 N N . PRO A 1 112 ? -17.100 -44.139 28.706 1.00 65.19 112 PRO A N 1
ATOM 808 C CA . PRO A 1 112 ? -17.842 -43.074 29.364 1.00 65.19 112 PRO A CA 1
ATOM 809 C C . PRO A 1 112 ? -17.415 -41.708 28.820 1.00 65.19 112 PRO A C 1
ATOM 811 O O . PRO A 1 112 ? -16.289 -41.258 29.031 1.00 65.19 112 PRO A O 1
ATOM 814 N N . ARG A 1 113 ? -18.336 -41.019 28.138 1.00 61.84 113 ARG A N 1
ATOM 815 C CA . ARG A 1 113 ? -18.082 -39.701 27.554 1.00 61.84 113 ARG A CA 1
ATOM 816 C C . ARG A 1 113 ? -18.665 -38.617 28.448 1.00 61.84 113 ARG A C 1
ATOM 818 O O . ARG A 1 113 ? -19.862 -38.604 28.740 1.00 61.84 113 ARG A O 1
ATOM 825 N N . LEU A 1 114 ? -17.815 -37.689 28.876 1.00 66.25 114 LEU A N 1
ATOM 826 C CA . LEU A 1 114 ? -18.242 -36.491 29.593 1.00 66.25 114 LEU A CA 1
ATOM 827 C C . LEU A 1 114 ? -19.128 -35.636 28.683 1.00 66.25 114 LEU A C 1
ATOM 829 O O . LEU A 1 114 ? -18.738 -35.314 27.562 1.00 66.25 114 LEU A O 1
ATOM 833 N N . ILE A 1 115 ? -20.311 -35.260 29.168 1.00 63.84 115 ILE A N 1
ATOM 834 C CA . ILE A 1 115 ? -21.169 -34.289 28.491 1.00 63.84 115 ILE A CA 1
ATOM 835 C C . ILE A 1 115 ? -20.696 -32.896 28.931 1.00 63.84 115 ILE A C 1
ATOM 837 O O . ILE A 1 115 ? -20.860 -32.556 30.109 1.00 63.84 115 ILE A O 1
ATOM 841 N N . PRO A 1 116 ? -20.107 -32.079 28.038 1.00 64.12 116 PRO A N 1
ATOM 842 C CA . PRO A 1 116 ? -19.654 -30.743 28.398 1.00 64.12 116 PRO A CA 1
ATOM 843 C C . PRO A 1 116 ? -20.861 -29.872 28.766 1.00 64.12 116 PRO A C 1
ATOM 845 O O . PRO A 1 116 ? -21.693 -29.531 27.927 1.00 64.12 116 PRO A O 1
ATOM 848 N N . ALA A 1 117 ? -20.981 -29.532 30.049 1.00 67.56 117 ALA A N 1
ATOM 849 C CA . ALA A 1 117 ? -21.989 -28.597 30.531 1.00 67.56 117 ALA A CA 1
ATOM 850 C C . ALA A 1 117 ? -21.517 -27.154 30.301 1.00 67.56 117 ALA A C 1
ATOM 852 O O . ALA A 1 117 ? -20.343 -26.845 30.517 1.00 67.56 117 ALA A O 1
ATOM 853 N N . GLN A 1 118 ? -22.440 -26.264 29.918 1.00 72.31 118 GLN A N 1
ATOM 854 C CA . GLN A 1 118 ? -22.155 -24.829 29.845 1.00 72.31 118 GLN A CA 1
ATOM 855 C C . GLN A 1 118 ? -21.604 -24.330 31.190 1.00 72.31 118 GLN A C 1
ATOM 857 O O . GLN A 1 118 ? -22.120 -24.736 32.241 1.00 72.31 118 GLN A O 1
ATOM 862 N N . PRO A 1 119 ? -20.579 -23.460 31.185 1.00 70.62 119 PRO A N 1
ATOM 863 C CA . PRO A 1 119 ? -20.104 -22.834 32.404 1.00 70.62 119 PRO A CA 1
ATOM 864 C C . PRO A 1 119 ? -21.253 -22.106 33.101 1.00 70.62 119 PRO A C 1
ATOM 866 O O . PRO A 1 119 ? -22.065 -21.454 32.444 1.00 70.62 119 PRO A O 1
ATOM 869 N N . SER A 1 120 ? -21.344 -22.183 34.429 1.00 73.00 120 SER A N 1
ATOM 870 C CA . SER A 1 120 ? -22.236 -21.252 35.123 1.00 73.00 120 SER A CA 1
ATOM 871 C C . SER A 1 120 ? -21.621 -19.863 35.013 1.00 73.00 120 SER A C 1
ATOM 873 O O . SER A 1 120 ? -20.505 -19.667 35.487 1.00 73.00 120 SER A O 1
ATOM 875 N N . PHE A 1 121 ? -22.319 -18.921 34.390 1.00 75.06 121 PHE A N 1
ATOM 876 C CA . PHE A 1 121 ? -21.845 -17.550 34.247 1.00 75.06 121 PHE A CA 1
ATOM 877 C C . PHE A 1 121 ? -22.348 -16.662 35.395 1.00 75.06 121 PHE A C 1
ATOM 879 O O . PHE A 1 121 ? -23.427 -16.913 35.945 1.00 75.06 121 PHE A O 1
ATOM 886 N N . PRO A 1 122 ? -21.602 -15.607 35.767 1.00 76.81 122 PRO A N 1
ATOM 887 C CA . PRO A 1 122 ? -22.135 -14.547 36.611 1.00 76.81 122 PRO A CA 1
ATOM 888 C C . PRO A 1 122 ? -23.324 -13.846 35.927 1.00 76.81 122 PRO A C 1
ATOM 890 O O . PRO A 1 122 ? -23.420 -13.864 34.698 1.00 76.81 122 PRO A O 1
ATOM 893 N N . PRO A 1 123 ? -24.209 -13.164 36.682 1.00 74.88 123 PRO A N 1
ATOM 894 C CA . PRO A 1 123 ? -25.411 -12.521 36.132 1.00 74.88 123 PRO A CA 1
ATOM 895 C C . PRO A 1 123 ? -25.144 -11.536 34.981 1.00 74.88 123 PRO A C 1
ATOM 897 O O . PRO A 1 123 ? -26.006 -11.330 34.123 1.00 74.88 123 PRO A O 1
ATOM 900 N N . MET A 1 124 ? -23.947 -10.942 34.957 1.00 75.25 124 MET A N 1
ATOM 901 C CA . MET A 1 124 ? -23.479 -10.007 33.927 1.00 75.25 124 MET A CA 1
ATOM 902 C C . MET A 1 124 ? -23.209 -10.696 32.580 1.00 75.25 124 MET A C 1
ATOM 904 O O . MET A 1 124 ? -23.353 -10.065 31.545 1.00 75.25 124 MET A O 1
ATOM 908 N N . LEU A 1 125 ? -22.874 -11.990 32.586 1.00 78.69 125 LEU A N 1
ATOM 909 C CA . LEU A 1 125 ? -22.539 -12.788 31.399 1.00 78.69 125 LEU A CA 1
ATOM 910 C C . LEU A 1 125 ? -23.619 -13.835 31.082 1.00 78.69 125 LEU A C 1
ATOM 912 O O . LEU A 1 125 ? -23.358 -14.829 30.414 1.00 78.69 125 LEU A O 1
ATOM 916 N N . ARG A 1 126 ? -24.853 -13.631 31.562 1.00 81.00 126 ARG A N 1
ATOM 917 C CA . ARG A 1 126 ? -25.974 -14.572 31.368 1.00 81.00 126 ARG A CA 1
ATOM 918 C C . ARG A 1 126 ? -26.350 -14.811 29.900 1.00 81.00 126 ARG A C 1
ATOM 920 O O . ARG A 1 126 ? -26.989 -15.811 29.598 1.00 81.00 126 ARG A O 1
ATOM 927 N N . HIS A 1 127 ? -25.968 -13.886 29.022 1.00 81.12 127 HIS A N 1
ATOM 928 C CA . HIS A 1 127 ? -26.208 -13.934 27.576 1.00 81.12 127 HIS A CA 1
ATOM 929 C C . HIS A 1 127 ? -25.029 -14.525 26.798 1.00 81.12 127 HIS A C 1
ATOM 931 O O . HIS A 1 127 ? -25.075 -14.618 25.573 1.00 81.12 127 HIS A O 1
ATOM 937 N N . CYS A 1 128 ? -23.965 -14.923 27.497 1.00 85.25 128 CYS A N 1
ATOM 938 C CA . CYS A 1 128 ? -22.814 -15.570 26.896 1.00 85.25 128 CYS A CA 1
ATOM 939 C C . CYS A 1 128 ? -22.977 -17.093 26.946 1.00 85.25 128 CYS A C 1
ATOM 941 O O . CYS A 1 128 ? -23.419 -17.662 27.942 1.00 85.25 128 CYS A O 1
ATOM 943 N N . SER A 1 129 ? -22.574 -17.766 25.874 1.00 84.56 129 SER A N 1
ATOM 944 C CA . SER A 1 129 ? -22.455 -19.224 25.808 1.00 84.56 129 SER A CA 1
ATOM 945 C C . SER A 1 129 ? -21.088 -19.597 25.253 1.00 84.56 129 SER A C 1
ATOM 947 O O . SER A 1 129 ? -20.571 -18.917 24.370 1.00 84.56 129 SER A O 1
ATOM 949 N N . VAL A 1 130 ? -20.476 -20.656 25.783 1.00 83.31 130 VAL A N 1
ATOM 950 C CA . VAL A 1 130 ? -19.184 -21.161 25.299 1.00 83.31 130 VAL A CA 1
ATOM 951 C C . VAL A 1 130 ? -19.438 -22.393 24.448 1.00 83.31 130 VAL A C 1
ATOM 953 O O . VAL A 1 130 ? -20.042 -23.364 24.895 1.00 83.31 130 VAL A O 1
ATOM 956 N N . LEU A 1 131 ? -18.988 -22.349 23.207 1.00 82.94 131 LEU A N 1
ATOM 957 C CA . LEU A 1 131 ? -19.155 -23.384 22.204 1.00 82.94 131 LEU A CA 1
ATOM 958 C C . LEU A 1 131 ? -17.786 -23.989 21.896 1.00 82.94 131 LEU A C 1
ATOM 960 O O . LEU A 1 131 ? -16.790 -23.273 21.822 1.00 82.94 131 LEU A O 1
ATOM 964 N N . ALA A 1 132 ? -17.742 -25.303 21.708 1.00 80.00 132 ALA A N 1
ATOM 965 C CA . ALA A 1 132 ? -16.587 -25.987 21.142 1.00 80.00 132 ALA A CA 1
ATOM 966 C C . ALA A 1 132 ? -16.903 -26.281 19.674 1.00 80.00 132 ALA A C 1
ATOM 968 O O . ALA A 1 132 ? -17.838 -27.024 19.377 1.00 80.00 132 ALA A O 1
ATOM 969 N N . VAL A 1 133 ? -16.172 -25.644 18.762 1.00 77.00 133 VAL A N 1
ATOM 970 C CA . VAL A 1 133 ? -16.355 -25.807 17.318 1.00 77.00 133 VAL A CA 1
ATOM 971 C C . VAL A 1 133 ? -15.264 -26.744 16.794 1.00 77.00 133 VAL A C 1
ATOM 973 O O . VAL A 1 133 ? -14.081 -26.452 16.996 1.00 77.00 133 VAL A O 1
ATOM 976 N N . PRO A 1 134 ? -15.613 -27.862 16.134 1.00 74.50 134 PRO A N 1
ATOM 977 C CA . PRO A 1 134 ? -14.620 -28.757 15.555 1.00 74.50 134 PRO A CA 1
ATOM 978 C C . PRO A 1 134 ? -13.904 -28.070 14.385 1.00 74.50 134 PRO A C 1
ATOM 980 O O . PRO A 1 134 ? -14.539 -27.501 13.499 1.00 74.50 134 PRO A O 1
ATOM 983 N N . VAL A 1 135 ? -12.574 -28.134 14.376 1.00 75.69 135 VAL A N 1
ATOM 984 C CA . VAL A 1 135 ? -11.700 -27.618 13.312 1.00 75.69 135 VAL A CA 1
ATOM 985 C C . VAL A 1 135 ? -10.681 -28.697 12.907 1.00 75.69 135 VAL A C 1
ATOM 987 O O . VAL A 1 135 ? -10.408 -29.603 13.694 1.00 75.69 135 VAL A O 1
ATOM 990 N N . PRO A 1 136 ? -10.048 -28.628 11.718 1.00 64.62 136 PRO A N 1
ATOM 991 C CA . PRO A 1 136 ? -9.150 -29.689 11.235 1.00 64.62 136 PRO A CA 1
ATOM 992 C C . PRO A 1 136 ? -7.976 -30.046 12.167 1.00 64.62 136 PRO A C 1
ATOM 994 O O . PRO A 1 136 ? -7.405 -31.125 12.055 1.00 64.62 136 PRO A O 1
ATOM 997 N N . ARG A 1 137 ? -7.596 -29.143 13.084 1.00 62.66 137 ARG A N 1
ATOM 998 C CA . ARG A 1 137 ? -6.499 -29.323 14.054 1.00 62.66 137 ARG A CA 1
ATOM 999 C C . ARG A 1 137 ? -6.958 -29.398 15.520 1.00 62.66 137 ARG A C 1
ATOM 1001 O O . ARG A 1 137 ? -6.151 -29.155 16.413 1.00 62.66 137 ARG A O 1
ATOM 1008 N N . GLY A 1 138 ? -8.226 -29.720 15.782 1.00 74.25 138 GLY A N 1
ATOM 1009 C CA . GLY A 1 138 ? -8.752 -29.914 17.138 1.00 74.25 138 GLY A CA 1
ATOM 1010 C C . GLY A 1 138 ? -10.087 -29.211 17.364 1.00 74.25 138 GLY A C 1
ATOM 1011 O O . GLY A 1 138 ? -10.932 -29.163 16.478 1.00 74.25 138 GLY A O 1
ATOM 1012 N N . GLU A 1 139 ? -10.279 -28.655 18.554 1.00 71.81 139 GLU A N 1
ATOM 1013 C CA . GLU A 1 139 ? -11.484 -27.901 18.905 1.00 71.81 139 GLU A CA 1
ATOM 1014 C C . GLU A 1 139 ? -11.130 -26.440 19.181 1.00 71.81 139 GLU A C 1
ATOM 1016 O O . GLU A 1 139 ? -10.163 -26.134 19.885 1.00 71.81 139 GLU A O 1
ATOM 1021 N N . LEU A 1 140 ? -11.921 -25.533 18.613 1.00 78.06 140 LEU A N 1
ATOM 1022 C CA . LEU A 1 140 ? -11.821 -24.098 18.822 1.00 78.06 140 LEU A CA 1
ATOM 1023 C C . LEU A 1 140 ? -12.889 -23.663 19.829 1.00 78.06 140 LEU A C 1
ATOM 1025 O O . LEU A 1 140 ? -14.082 -23.865 19.603 1.00 78.06 140 LEU A O 1
ATOM 1029 N N . GLY A 1 141 ? -12.466 -23.052 20.936 1.00 80.12 141 GLY A N 1
ATOM 1030 C CA . GLY A 1 141 ? -13.390 -22.457 21.899 1.00 80.12 141 GLY A CA 1
ATOM 1031 C C . GLY A 1 141 ? -13.940 -21.139 21.362 1.00 80.12 141 GLY A C 1
ATOM 1032 O O . GLY A 1 141 ? -13.165 -20.254 21.011 1.00 80.12 141 GLY A O 1
ATOM 1033 N N . VAL A 1 142 ? -15.261 -20.989 21.307 1.00 81.88 142 VAL A N 1
ATOM 1034 C CA . VAL A 1 142 ? -15.939 -19.781 20.824 1.00 81.88 142 VAL A CA 1
ATOM 1035 C C . VAL A 1 142 ? -16.928 -19.294 21.873 1.00 81.88 142 VAL A C 1
ATOM 1037 O O . VAL A 1 142 ? -17.793 -20.044 22.311 1.00 81.88 142 VAL A O 1
ATOM 1040 N N . VAL A 1 143 ? -16.825 -18.033 22.278 1.00 84.94 143 VAL A N 1
ATOM 1041 C CA . VAL A 1 143 ? -17.809 -17.367 23.134 1.00 84.94 143 VAL A CA 1
ATOM 1042 C C . VAL A 1 143 ? -18.824 -16.668 22.240 1.00 84.94 143 VAL A C 1
ATOM 1044 O O . VAL A 1 143 ? -18.460 -15.800 21.454 1.00 84.94 143 VAL A O 1
ATOM 1047 N N . ARG A 1 144 ? -20.096 -17.032 22.354 1.00 83.81 144 ARG A N 1
ATOM 1048 C CA . ARG A 1 144 ? -21.210 -16.368 21.677 1.00 83.81 144 ARG A CA 1
ATOM 1049 C C . ARG A 1 144 ? -21.942 -15.479 22.671 1.00 83.81 144 ARG A C 1
ATOM 1051 O O . ARG A 1 144 ? -22.440 -15.995 23.669 1.00 83.81 144 ARG A O 1
ATOM 1058 N N . ASP A 1 145 ? -22.058 -14.192 22.370 1.00 86.38 145 ASP A N 1
ATOM 1059 C CA . ASP A 1 145 ? -22.886 -13.235 23.106 1.00 86.38 145 ASP A CA 1
ATOM 1060 C C . ASP A 1 145 ? -24.196 -12.998 22.341 1.00 86.38 145 ASP A C 1
ATOM 1062 O O . ASP A 1 145 ? -24.206 -12.456 21.234 1.00 86.38 145 ASP A O 1
ATOM 1066 N N . THR A 1 146 ? -25.324 -13.425 22.909 1.00 80.69 146 THR A N 1
ATOM 1067 C CA . THR A 1 146 ? -26.637 -13.263 22.270 1.00 80.69 146 THR A CA 1
ATOM 1068 C C . THR A 1 146 ? -27.211 -11.855 22.402 1.00 80.69 146 THR A C 1
ATOM 1070 O O . THR A 1 146 ? -28.117 -11.518 21.646 1.00 80.69 146 THR A O 1
ATOM 1073 N N . GLN A 1 147 ? -26.718 -11.039 23.337 1.00 72.88 147 GLN A N 1
ATOM 1074 C CA . GLN A 1 147 ? -27.167 -9.658 23.516 1.00 72.88 147 GLN A CA 1
ATOM 1075 C C . GLN A 1 147 ? -26.507 -8.728 22.494 1.00 72.88 147 GLN A C 1
ATOM 1077 O O . GLN A 1 147 ? -27.181 -7.878 21.917 1.00 72.88 147 GLN A O 1
ATOM 1082 N N . LEU A 1 148 ? -25.204 -8.901 22.257 1.00 69.69 148 LEU A N 1
ATOM 1083 C CA . LEU A 1 148 ? -24.448 -8.118 21.271 1.00 69.69 148 LEU A CA 1
ATOM 1084 C C . LEU A 1 148 ? -24.447 -8.747 19.870 1.00 69.69 148 LEU A C 1
ATOM 1086 O O . LEU A 1 148 ? -24.075 -8.088 18.902 1.00 69.69 148 LEU A O 1
ATOM 1090 N N . GLY A 1 149 ? -24.853 -10.014 19.745 1.00 72.06 149 GLY A N 1
ATOM 1091 C CA . GLY A 1 149 ? -24.811 -10.753 18.482 1.00 72.06 149 GLY A CA 1
ATOM 1092 C C . GLY A 1 149 ? -23.388 -11.080 18.017 1.00 72.06 149 GLY A C 1
ATOM 1093 O O . GLY A 1 149 ? -23.177 -11.340 16.833 1.00 72.06 149 GLY A O 1
ATOM 1094 N N . THR A 1 150 ? -22.409 -11.055 18.923 1.00 64.06 150 THR A N 1
ATOM 1095 C CA . THR A 1 150 ? -20.988 -11.234 18.612 1.00 64.06 150 THR A CA 1
ATOM 1096 C C . THR A 1 150 ? -20.510 -12.653 18.912 1.00 64.06 150 THR A C 1
ATOM 1098 O O . THR A 1 150 ? -21.045 -13.364 19.768 1.00 64.06 150 THR A O 1
ATOM 1101 N N . TRP A 1 151 ? -19.483 -13.074 18.174 1.00 79.38 151 TRP A N 1
ATOM 1102 C CA . TRP A 1 151 ? -18.823 -14.366 18.331 1.00 79.38 151 TRP A CA 1
ATOM 1103 C C . TRP A 1 151 ? -17.324 -14.129 18.490 1.00 79.38 151 TRP A C 1
ATOM 1105 O O . TRP A 1 151 ? -16.697 -13.517 17.629 1.00 79.38 151 TRP A O 1
ATOM 1115 N N . THR A 1 152 ? -16.749 -14.631 19.577 1.00 74.25 152 THR A N 1
ATOM 1116 C CA . THR A 1 152 ? -15.342 -14.430 19.930 1.00 74.25 152 THR A CA 1
ATOM 1117 C C . THR A 1 152 ? -14.650 -15.778 20.031 1.00 74.25 152 THR A C 1
ATOM 1119 O O . THR A 1 152 ? -14.881 -16.533 20.975 1.00 74.25 152 THR A O 1
ATOM 1122 N N . ALA A 1 153 ? -13.796 -16.099 19.063 1.00 75.88 153 ALA A N 1
ATOM 1123 C CA . ALA A 1 153 ? -12.984 -17.310 19.094 1.00 75.88 153 ALA A CA 1
ATOM 1124 C C . ALA A 1 153 ? -11.725 -17.118 19.956 1.00 75.88 153 ALA A C 1
ATOM 1126 O O . ALA A 1 153 ? -11.061 -16.085 19.884 1.00 75.88 153 ALA A O 1
ATOM 1127 N N . VAL A 1 154 ? -11.371 -18.128 20.750 1.00 71.62 154 VAL A N 1
ATOM 1128 C CA . VAL A 1 154 ? -10.173 -18.147 21.597 1.00 71.62 154 VAL A CA 1
ATOM 1129 C C . VAL A 1 154 ? -9.179 -19.154 21.030 1.00 71.62 154 VAL A C 1
ATOM 1131 O O . VAL A 1 154 ? -9.403 -20.364 21.058 1.00 71.62 154 VAL A O 1
ATOM 1134 N N . LEU A 1 155 ? -8.049 -18.648 20.536 1.00 62.91 155 LEU A N 1
ATOM 1135 C CA . LEU A 1 155 ? -6.957 -19.451 19.990 1.00 62.91 155 LEU A CA 1
ATOM 1136 C C . LEU A 1 155 ? -5.836 -19.576 21.022 1.00 62.91 155 LEU A C 1
ATOM 1138 O O . LEU A 1 155 ? -5.279 -18.580 21.484 1.00 62.91 155 LEU A O 1
ATOM 1142 N N . ARG A 1 156 ? -5.468 -20.812 21.377 1.00 61.03 156 ARG A N 1
ATOM 1143 C CA . ARG A 1 156 ? -4.311 -21.058 22.243 1.00 61.03 156 ARG A CA 1
ATOM 1144 C C . ARG A 1 156 ? -3.032 -21.025 21.417 1.00 61.03 156 ARG A C 1
ATOM 1146 O O . ARG A 1 156 ? -2.798 -21.901 20.591 1.00 61.03 156 ARG A O 1
ATOM 1153 N N . VAL A 1 157 ? -2.164 -20.073 21.723 1.00 52.56 157 VAL A N 1
ATOM 1154 C CA . VAL A 1 157 ? -0.856 -19.921 21.080 1.00 52.56 157 VAL A CA 1
ATOM 1155 C C . VAL A 1 157 ? 0.205 -20.448 22.038 1.00 52.56 157 VAL A C 1
ATOM 1157 O O . VAL A 1 157 ? 0.224 -20.083 23.213 1.00 52.56 157 VAL A O 1
ATOM 1160 N N . ARG A 1 158 ? 1.069 -21.352 21.571 1.00 50.34 158 ARG A N 1
ATOM 1161 C CA . ARG A 1 158 ? 2.200 -21.869 22.354 1.00 50.34 158 ARG A CA 1
ATOM 1162 C C . ARG A 1 158 ? 3.495 -21.346 21.747 1.00 50.34 158 ARG A C 1
ATOM 1164 O O . ARG A 1 158 ? 3.768 -21.612 20.584 1.00 50.34 158 ARG A O 1
ATOM 1171 N N . GLY A 1 159 ? 4.290 -20.638 22.544 1.00 50.66 159 GLY A N 1
ATOM 1172 C CA . GLY A 1 159 ? 5.653 -20.249 22.195 1.00 50.66 159 GLY A CA 1
ATOM 1173 C C . GLY A 1 159 ? 6.621 -20.798 23.232 1.00 50.66 159 GLY A C 1
ATOM 1174 O O . GLY A 1 159 ? 6.601 -20.367 24.383 1.00 50.66 159 GLY A O 1
ATOM 1175 N N . SER A 1 160 ? 7.466 -21.749 22.846 1.00 46.47 160 SER A N 1
ATOM 1176 C CA . SER A 1 160 ? 8.614 -22.141 23.660 1.00 46.47 160 SER A CA 1
ATOM 1177 C C . SER A 1 160 ? 9.652 -21.018 23.595 1.00 46.47 160 SER A C 1
ATOM 1179 O O . SER A 1 160 ? 10.043 -20.605 22.505 1.00 46.47 160 SER A O 1
ATOM 1181 N N . SER A 1 161 ? 10.090 -20.524 24.754 1.00 55.09 161 SER A N 1
ATOM 1182 C CA . SER A 1 161 ? 11.263 -19.643 24.925 1.00 55.09 161 SER A CA 1
ATOM 1183 C C . SER A 1 161 ? 11.071 -18.120 24.853 1.00 55.09 161 SER A C 1
ATOM 1185 O O . SER A 1 161 ? 12.063 -17.414 24.990 1.00 55.09 161 SER A O 1
ATOM 1187 N N . PHE A 1 162 ? 9.853 -17.567 24.747 1.00 51.50 162 PHE A N 1
ATOM 1188 C CA . PHE A 1 162 ? 9.667 -16.098 24.698 1.00 51.50 162 PHE A CA 1
ATOM 1189 C C . PHE A 1 162 ? 10.229 -15.359 25.931 1.00 51.50 162 PHE A C 1
ATOM 1191 O O . PHE A 1 162 ? 10.831 -14.294 25.802 1.00 51.50 162 PHE A O 1
ATOM 1198 N N . ALA A 1 163 ? 10.097 -15.943 27.126 1.00 56.47 163 ALA A N 1
ATOM 1199 C CA . ALA A 1 163 ? 10.581 -15.341 28.371 1.00 56.47 163 ALA A CA 1
ATOM 1200 C C . ALA A 1 163 ? 12.113 -15.1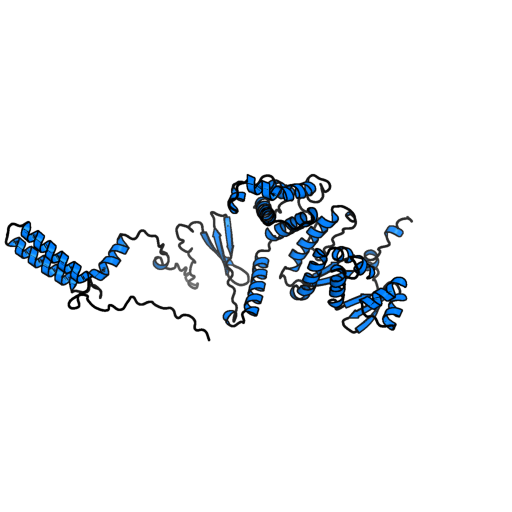55 28.410 1.00 56.47 163 ALA A C 1
ATOM 1202 O O . ALA A 1 163 ? 12.590 -14.193 29.015 1.00 56.47 163 ALA A O 1
ATOM 1203 N N . LEU A 1 164 ? 12.867 -16.018 27.715 1.00 61.69 164 LEU A N 1
ATOM 1204 C CA . LEU A 1 164 ? 14.337 -16.042 27.694 1.00 61.69 164 LEU A CA 1
ATOM 1205 C C . LEU A 1 164 ? 14.963 -15.142 26.615 1.00 61.69 164 LEU A C 1
ATOM 1207 O O . LEU A 1 164 ? 16.182 -15.024 26.560 1.00 61.69 164 LEU A O 1
ATOM 1211 N N . LEU A 1 165 ? 14.155 -14.515 25.758 1.00 59.78 165 LEU A N 1
ATOM 1212 C CA . LEU A 1 165 ? 14.647 -13.644 24.687 1.00 59.78 165 LEU A CA 1
ATOM 1213 C C . LEU A 1 165 ? 15.070 -12.267 25.223 1.00 59.78 165 LEU A C 1
ATOM 1215 O O . LEU A 1 165 ? 14.533 -11.783 26.228 1.00 59.78 165 LEU A O 1
ATOM 1219 N N . ASP A 1 166 ? 16.009 -11.617 24.537 1.00 75.25 166 ASP A N 1
ATOM 1220 C CA . ASP A 1 166 ? 16.367 -10.225 24.812 1.00 75.25 166 ASP A CA 1
ATOM 1221 C C . ASP A 1 166 ? 15.210 -9.264 24.467 1.00 75.25 166 ASP A C 1
ATOM 1223 O O . ASP A 1 166 ? 14.271 -9.611 23.747 1.00 75.25 166 ASP A O 1
ATOM 1227 N N . SER A 1 167 ? 15.250 -8.044 25.007 1.00 57.72 167 SER A N 1
ATOM 1228 C CA . SER A 1 167 ? 14.163 -7.065 24.863 1.00 57.72 167 SER A CA 1
ATOM 1229 C C . SER A 1 167 ? 13.904 -6.638 23.413 1.00 57.72 167 SER A C 1
ATOM 1231 O O . SER A 1 167 ? 12.761 -6.339 23.067 1.00 57.72 167 SER A O 1
ATOM 1233 N N . SER A 1 168 ? 14.930 -6.634 22.556 1.00 51.97 168 SER A N 1
ATOM 1234 C CA . SER A 1 168 ? 14.796 -6.258 21.144 1.00 51.97 168 SER A CA 1
ATOM 1235 C C . SER A 1 168 ? 14.117 -7.363 20.334 1.00 51.97 168 SER A C 1
ATOM 1237 O O . SER A 1 168 ? 13.238 -7.094 19.517 1.00 51.97 168 SER A O 1
ATOM 1239 N N . GLU A 1 169 ? 14.435 -8.619 20.635 1.00 54.62 169 GLU A N 1
ATOM 1240 C CA . GLU A 1 169 ? 13.847 -9.793 20.007 1.00 54.62 169 GLU A CA 1
ATOM 1241 C C . GLU A 1 169 ? 12.429 -10.069 20.525 1.00 54.62 169 GLU A C 1
ATOM 1243 O O . GLU A 1 169 ? 11.545 -10.442 19.751 1.00 54.62 169 GLU A O 1
ATOM 1248 N N . LYS A 1 170 ? 12.158 -9.777 21.805 1.00 53.59 170 LYS A N 1
ATOM 1249 C CA . LYS A 1 170 ? 10.793 -9.715 22.355 1.00 53.59 170 LYS A CA 1
ATOM 1250 C C . LYS A 1 170 ? 9.945 -8.683 21.617 1.00 53.59 170 LYS A C 1
ATOM 1252 O O . LYS A 1 170 ? 8.843 -9.019 21.189 1.00 53.59 170 LYS A O 1
ATOM 1257 N N . ALA A 1 171 ? 10.463 -7.470 21.412 1.00 47.12 171 ALA A N 1
ATOM 1258 C CA . ALA A 1 171 ? 9.764 -6.415 20.679 1.00 47.12 171 ALA A CA 1
ATOM 1259 C C . ALA A 1 171 ? 9.510 -6.804 19.213 1.00 47.12 171 ALA A C 1
ATOM 1261 O O . ALA A 1 171 ? 8.395 -6.637 18.723 1.00 47.12 171 ALA A O 1
ATOM 1262 N N . ARG A 1 172 ? 10.497 -7.406 18.534 1.00 51.81 172 ARG A N 1
ATOM 1263 C CA . ARG A 1 172 ? 10.357 -7.902 17.153 1.00 51.81 172 ARG A CA 1
ATOM 1264 C C . ARG A 1 172 ? 9.270 -8.969 17.034 1.00 51.81 172 ARG A C 1
ATOM 1266 O O . ARG A 1 172 ? 8.430 -8.897 16.141 1.00 51.81 172 ARG A O 1
ATOM 1273 N N . ARG A 1 173 ? 9.248 -9.940 17.954 1.00 54.50 173 ARG A N 1
ATOM 1274 C CA . ARG A 1 173 ? 8.250 -11.021 17.962 1.00 54.50 173 ARG A CA 1
ATOM 1275 C C . ARG A 1 173 ? 6.867 -10.549 18.403 1.00 54.50 173 ARG A C 1
ATOM 1277 O O . ARG A 1 173 ? 5.881 -11.045 17.873 1.00 54.50 173 ARG A O 1
ATOM 1284 N N . MET A 1 174 ? 6.774 -9.573 19.307 1.00 53.34 174 MET A N 1
ATOM 1285 C CA . MET A 1 174 ? 5.508 -8.911 19.649 1.00 53.34 174 MET A CA 1
ATOM 1286 C C . MET A 1 174 ? 4.962 -8.089 18.481 1.00 53.34 174 MET A C 1
ATOM 1288 O O . MET A 1 174 ? 3.764 -8.136 18.230 1.00 53.34 174 MET A O 1
ATOM 1292 N N . ALA A 1 175 ? 5.821 -7.390 17.734 1.00 44.44 175 ALA A N 1
ATOM 1293 C CA . ALA A 1 175 ? 5.422 -6.680 16.522 1.00 44.44 175 ALA A CA 1
ATOM 1294 C C . ALA A 1 175 ? 4.931 -7.659 15.444 1.00 44.44 175 ALA A C 1
ATOM 1296 O O . ALA A 1 175 ? 3.856 -7.461 14.887 1.00 44.44 175 ALA A O 1
ATOM 1297 N N . ALA A 1 176 ? 5.651 -8.764 15.221 1.00 44.91 176 ALA A N 1
ATOM 1298 C CA . ALA A 1 176 ? 5.216 -9.835 14.323 1.00 44.91 176 ALA A CA 1
ATOM 1299 C C . ALA A 1 176 ? 3.890 -10.477 14.777 1.00 44.91 176 ALA A C 1
ATOM 1301 O O . ALA A 1 176 ? 3.031 -10.773 13.953 1.00 44.91 176 ALA A O 1
ATOM 1302 N N . TRP A 1 177 ? 3.680 -10.633 16.088 1.00 47.59 177 TRP A N 1
ATOM 1303 C CA . TRP A 1 177 ? 2.418 -11.113 16.654 1.00 47.59 177 TRP A CA 1
ATOM 1304 C C . TRP A 1 177 ? 1.267 -10.109 16.484 1.00 47.59 177 TRP A C 1
ATOM 1306 O O . TRP A 1 177 ? 0.147 -10.514 16.187 1.00 47.59 177 TRP A O 1
ATOM 1316 N N . GLY A 1 178 ? 1.533 -8.806 16.614 1.00 40.72 178 GLY A N 1
ATOM 1317 C CA . GLY A 1 178 ? 0.564 -7.746 16.317 1.00 40.72 178 GLY A CA 1
ATOM 1318 C C . GLY A 1 178 ? 0.155 -7.731 14.843 1.00 40.72 178 GLY A C 1
ATOM 1319 O O . GLY A 1 178 ? -1.026 -7.596 14.535 1.00 40.72 178 GLY A O 1
ATOM 1320 N N . VAL A 1 179 ? 1.109 -7.968 13.938 1.00 44.16 179 VAL A N 1
ATOM 1321 C CA . VAL A 1 179 ? 0.845 -8.151 12.502 1.00 44.16 179 VAL A CA 1
ATOM 1322 C C . VAL A 1 179 ? 0.030 -9.423 12.250 1.00 44.16 179 VAL A C 1
ATOM 1324 O O . VAL A 1 179 ? -0.926 -9.378 11.487 1.00 44.16 179 VAL A O 1
ATOM 1327 N N . ALA A 1 180 ? 0.326 -10.530 12.937 1.00 40.72 180 ALA A N 1
ATOM 1328 C CA . ALA A 1 180 ? -0.436 -11.775 12.818 1.00 40.72 180 ALA A CA 1
ATOM 1329 C C . ALA A 1 180 ? -1.864 -11.671 13.394 1.00 40.72 180 ALA A C 1
ATOM 1331 O O . ALA A 1 180 ? -2.794 -12.235 12.828 1.00 40.72 180 ALA A O 1
ATOM 1332 N N . GLN A 1 181 ? -2.078 -10.931 14.489 1.00 46.62 181 GLN A N 1
ATOM 1333 C CA . GLN A 1 181 ? -3.423 -10.635 15.003 1.00 46.62 181 GLN A CA 1
ATOM 1334 C C . GLN A 1 181 ? -4.210 -9.735 14.053 1.00 46.62 181 GLN A C 1
ATOM 1336 O O . GLN A 1 181 ? -5.389 -9.995 13.818 1.00 46.62 181 GLN A O 1
ATOM 1341 N N . ALA A 1 182 ? -3.559 -8.719 13.480 1.00 41.38 182 ALA A N 1
ATOM 1342 C CA . ALA A 1 182 ? -4.161 -7.908 12.432 1.00 41.38 182 ALA A CA 1
ATOM 1343 C C . ALA A 1 182 ? -4.551 -8.794 11.237 1.00 41.38 182 ALA A C 1
ATOM 1345 O O . ALA A 1 182 ? -5.699 -8.749 10.812 1.00 41.38 182 ALA A O 1
ATOM 1346 N N . ALA A 1 183 ? -3.649 -9.679 10.792 1.00 37.56 183 ALA A N 1
ATOM 1347 C CA . ALA A 1 183 ? -3.867 -10.673 9.735 1.00 37.56 183 ALA A CA 1
ATOM 1348 C C . ALA A 1 183 ? -5.024 -11.643 10.030 1.00 37.56 183 ALA A C 1
ATOM 1350 O O . ALA A 1 183 ? -5.826 -11.938 9.153 1.00 37.56 183 ALA A O 1
ATOM 1351 N N . LEU A 1 184 ? -5.176 -12.115 11.268 1.00 38.84 184 LEU A N 1
ATOM 1352 C CA . LEU A 1 184 ? -6.275 -13.011 11.654 1.00 38.84 184 LEU A CA 1
ATOM 1353 C C . LEU A 1 184 ? -7.634 -12.299 11.750 1.00 38.84 184 LEU A C 1
ATOM 1355 O O . LEU A 1 184 ? -8.670 -12.957 11.683 1.00 38.84 184 LEU A O 1
ATOM 1359 N N . ALA A 1 185 ? -7.650 -10.969 11.857 1.00 43.09 185 ALA A N 1
ATOM 1360 C CA . ALA A 1 185 ? -8.860 -10.162 11.720 1.00 43.09 185 ALA A CA 1
ATOM 1361 C C . ALA A 1 185 ? -9.229 -9.864 10.244 1.00 43.09 185 ALA A C 1
ATOM 1363 O O . ALA A 1 185 ? -10.257 -9.232 9.990 1.00 43.09 185 ALA A O 1
ATOM 1364 N N . HIS A 1 186 ? -8.424 -10.303 9.260 1.00 48.06 186 HIS A N 1
ATOM 1365 C CA . HIS A 1 186 ? -8.568 -9.963 7.834 1.00 48.06 186 HIS A CA 1
ATOM 1366 C C . HIS A 1 186 ? -9.532 -10.868 7.043 1.00 48.06 186 HIS A C 1
ATOM 1368 O O . HIS A 1 186 ? -9.186 -11.432 6.007 1.00 48.06 186 HIS A O 1
ATOM 1374 N N . HIS A 1 187 ? -10.808 -10.861 7.419 1.00 41.16 187 HIS A N 1
ATOM 1375 C CA . HIS A 1 187 ? -11.855 -10.868 6.392 1.00 41.16 187 HIS A CA 1
ATOM 1376 C C . HIS A 1 187 ? -12.367 -9.425 6.238 1.00 41.16 187 HIS A C 1
ATOM 1378 O O . HIS A 1 187 ? -13.229 -8.988 6.990 1.00 41.16 187 HIS A O 1
ATOM 1384 N N . GLY A 1 188 ? -11.775 -8.653 5.313 1.00 54.94 188 GLY A N 1
ATOM 1385 C CA . GLY A 1 188 ? -12.255 -7.320 4.899 1.00 54.94 188 GLY A CA 1
ATOM 1386 C C . GLY A 1 188 ? -12.407 -6.285 6.023 1.00 54.94 188 GLY A C 1
ATOM 1387 O O . GLY A 1 188 ? -13.492 -5.729 6.205 1.00 54.94 188 GLY A O 1
ATOM 1388 N N . CYS A 1 189 ? -11.348 -6.036 6.801 1.00 67.25 189 CYS A N 1
ATOM 1389 C CA . CYS A 1 189 ? -11.453 -5.257 8.032 1.00 67.25 189 CYS A CA 1
ATOM 1390 C C . CYS A 1 189 ? -11.768 -3.766 7.786 1.00 67.25 189 CYS 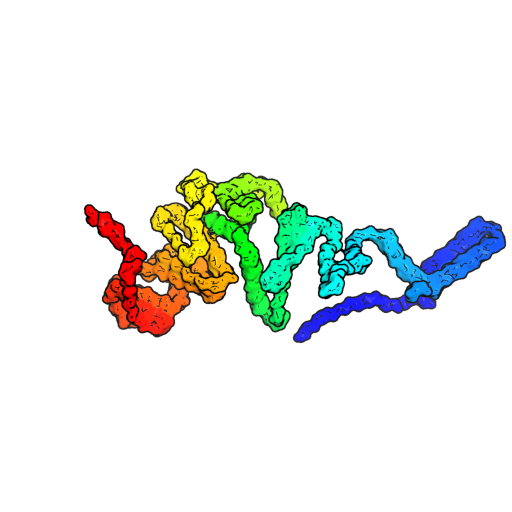A C 1
ATOM 1392 O O . CYS A 1 189 ? -11.283 -3.126 6.852 1.00 67.25 189 CYS A O 1
ATOM 1394 N N . VAL A 1 190 ? -12.564 -3.190 8.693 1.00 71.44 190 VAL A N 1
ATOM 1395 C CA . VAL A 1 190 ? -12.916 -1.759 8.733 1.00 71.44 190 VAL A CA 1
ATOM 1396 C C . VAL A 1 190 ? -11.667 -0.871 8.696 1.00 71.44 190 VAL A C 1
ATOM 1398 O O . VAL A 1 190 ? -11.680 0.163 8.042 1.00 71.44 190 VAL A O 1
ATOM 1401 N N . GLN A 1 191 ? -10.561 -1.293 9.313 1.00 72.88 191 GLN A N 1
ATOM 1402 C CA . GLN A 1 191 ? -9.317 -0.518 9.338 1.00 72.88 191 GLN A CA 1
ATOM 1403 C C . GLN A 1 191 ? -8.675 -0.348 7.957 1.00 72.88 191 GLN A C 1
ATOM 1405 O O . GLN A 1 191 ? -8.116 0.708 7.677 1.00 72.88 191 GLN A O 1
ATOM 1410 N N . GLU A 1 192 ? -8.749 -1.355 7.087 1.00 71.50 192 GLU A N 1
ATOM 1411 C CA . GLU A 1 192 ? -8.243 -1.252 5.714 1.00 71.50 192 GLU A CA 1
ATOM 1412 C C . GLU A 1 192 ? -9.061 -0.222 4.929 1.00 71.50 192 GLU A C 1
ATOM 1414 O O . GLU A 1 192 ? -8.500 0.666 4.291 1.00 71.50 192 GLU A O 1
ATOM 1419 N N . ARG A 1 193 ? -10.389 -0.243 5.101 1.00 77.44 193 ARG A N 1
ATOM 1420 C CA . ARG A 1 193 ? -11.301 0.755 4.522 1.00 77.44 193 ARG A CA 1
ATOM 1421 C C . ARG A 1 193 ? -11.013 2.160 5.051 1.00 77.44 193 ARG A C 1
ATOM 1423 O O . ARG A 1 193 ? -10.925 3.098 4.269 1.00 77.44 193 ARG A O 1
ATOM 1430 N N . VAL A 1 194 ? -10.798 2.305 6.359 1.00 83.12 194 VAL A N 1
ATOM 1431 C CA . VAL A 1 194 ? -10.421 3.584 6.983 1.00 83.12 194 VAL A CA 1
ATOM 1432 C C . VAL A 1 194 ? -9.104 4.109 6.418 1.00 83.12 194 VAL A C 1
ATOM 1434 O O . VAL A 1 194 ? -9.007 5.303 6.143 1.00 83.12 194 VAL A O 1
ATOM 1437 N N . ARG A 1 195 ? -8.106 3.244 6.187 1.00 77.69 195 ARG A N 1
ATOM 1438 C CA . ARG A 1 195 ? -6.838 3.642 5.552 1.00 77.69 195 ARG A CA 1
ATOM 1439 C C . ARG A 1 195 ? -7.045 4.127 4.121 1.00 77.69 195 ARG A C 1
ATOM 1441 O O . ARG A 1 195 ? -6.512 5.178 3.789 1.00 77.69 195 ARG A O 1
ATOM 1448 N N . VAL A 1 196 ? -7.824 3.405 3.310 1.00 76.19 196 VAL A N 1
ATOM 1449 C CA . VAL A 1 196 ? -8.140 3.802 1.925 1.00 76.19 196 VAL A CA 1
ATOM 1450 C C . VAL A 1 196 ? -8.835 5.165 1.909 1.00 76.19 196 VAL A C 1
ATOM 1452 O O . VAL A 1 196 ? -8.354 6.083 1.252 1.00 76.19 196 VAL A O 1
ATOM 1455 N N . ILE A 1 197 ? -9.906 5.341 2.691 1.00 83.62 197 ILE A N 1
ATOM 1456 C CA . ILE A 1 197 ? -10.641 6.615 2.758 1.00 83.62 197 ILE A CA 1
ATOM 1457 C C . ILE A 1 197 ? -9.747 7.747 3.278 1.00 83.62 197 ILE A C 1
ATOM 1459 O O . ILE A 1 197 ? -9.763 8.846 2.732 1.00 83.62 197 ILE A O 1
ATOM 1463 N N . SER A 1 198 ? -8.914 7.485 4.286 1.00 83.88 198 SER A N 1
ATOM 1464 C CA . SER A 1 198 ? -7.966 8.480 4.800 1.00 83.88 198 SER A CA 1
ATOM 1465 C C . SER A 1 198 ? -6.925 8.884 3.754 1.00 83.88 198 SER A C 1
ATOM 1467 O O . SER A 1 198 ? -6.582 10.061 3.665 1.00 83.88 198 SER A O 1
ATOM 1469 N N . ALA A 1 199 ? -6.435 7.931 2.955 1.00 72.88 199 ALA A N 1
ATOM 1470 C CA . ALA A 1 199 ? -5.492 8.195 1.873 1.00 72.88 199 ALA A CA 1
ATOM 1471 C C . ALA A 1 199 ? -6.137 9.040 0.766 1.00 72.88 199 ALA A C 1
ATOM 1473 O O . ALA A 1 199 ? -5.535 10.017 0.329 1.00 72.88 199 ALA A O 1
ATOM 1474 N N . ILE A 1 200 ? -7.380 8.726 0.384 1.00 77.50 200 ILE A N 1
ATOM 1475 C CA . ILE A 1 200 ? -8.168 9.524 -0.565 1.00 77.50 200 ILE A CA 1
ATOM 1476 C C . ILE A 1 200 ? -8.331 10.958 -0.051 1.00 77.50 200 ILE A C 1
ATOM 1478 O O . ILE A 1 200 ? -8.011 11.903 -0.768 1.00 77.50 200 ILE A O 1
ATOM 1482 N N . CYS A 1 201 ? -8.777 11.134 1.198 1.00 83.12 201 CYS A N 1
ATOM 1483 C CA . CYS A 1 201 ? -8.961 12.461 1.783 1.00 83.12 201 CYS A CA 1
ATOM 1484 C C . CYS A 1 201 ? -7.647 13.244 1.852 1.00 83.12 201 CYS A C 1
ATOM 1486 O O . CYS A 1 201 ? -7.623 14.415 1.489 1.00 83.12 201 CYS A O 1
ATOM 1488 N N . GLY A 1 202 ? -6.553 12.617 2.294 1.00 77.94 202 GLY A N 1
ATOM 1489 C CA . GLY A 1 202 ? -5.244 13.269 2.375 1.00 77.94 202 GLY A CA 1
ATOM 1490 C C . GLY A 1 202 ? -4.712 13.699 1.007 1.00 77.94 202 GLY A C 1
ATOM 1491 O O . GLY A 1 202 ? -4.254 14.831 0.855 1.00 77.94 202 GLY A O 1
ATOM 1492 N N . ALA A 1 203 ? -4.837 12.826 0.001 1.00 69.88 203 ALA A N 1
ATOM 1493 C CA . ALA A 1 203 ? -4.432 13.119 -1.371 1.00 69.88 203 ALA A CA 1
ATOM 1494 C C . ALA A 1 203 ? -5.277 14.247 -1.980 1.00 69.88 203 ALA A C 1
ATOM 1496 O O . ALA A 1 203 ? -4.733 15.191 -2.546 1.00 69.88 203 ALA A O 1
ATOM 1497 N N . SER A 1 204 ? -6.599 14.188 -1.811 1.00 76.31 204 SER A N 1
ATOM 1498 C CA . SER A 1 204 ? -7.514 15.168 -2.402 1.00 76.31 204 SER A CA 1
ATOM 1499 C C . SER A 1 204 ? -7.419 16.538 -1.718 1.00 76.31 204 SER A C 1
ATOM 1501 O O . SER A 1 204 ? -7.404 17.565 -2.390 1.00 76.31 204 SER A O 1
ATOM 1503 N N . LEU A 1 205 ? -7.238 16.572 -0.391 1.00 81.62 205 LEU A N 1
ATOM 1504 C CA . LEU A 1 205 ? -6.997 17.809 0.364 1.00 81.62 205 LEU A CA 1
ATOM 1505 C C . LEU A 1 205 ? -5.565 18.350 0.208 1.00 81.62 205 LEU A C 1
ATOM 1507 O O . LEU A 1 205 ? -5.290 19.459 0.665 1.00 81.62 205 LEU A O 1
ATOM 1511 N N . SER A 1 206 ? -4.650 17.577 -0.391 1.00 77.38 206 SER A N 1
ATOM 1512 C CA . SER A 1 206 ? -3.221 17.910 -0.516 1.00 77.38 206 SER A CA 1
ATOM 1513 C C . SER A 1 206 ? -2.557 18.289 0.817 1.00 77.38 206 SER A C 1
ATOM 1515 O O . SER A 1 206 ? -1.691 19.163 0.877 1.00 77.38 206 SER A O 1
ATOM 1517 N N . ARG A 1 207 ? -2.979 17.646 1.914 1.00 82.75 207 ARG A N 1
ATOM 1518 C CA . ARG A 1 207 ? -2.413 17.843 3.256 1.00 82.75 207 ARG A CA 1
ATOM 1519 C C . ARG A 1 207 ? -2.626 16.615 4.143 1.00 82.75 207 ARG A C 1
ATOM 1521 O O . ARG A 1 207 ? -3.583 15.867 3.933 1.00 82.75 207 ARG A O 1
ATOM 1528 N N . PRO A 1 208 ? -1.812 16.430 5.197 1.00 77.38 208 PRO A N 1
ATOM 1529 C CA . PRO A 1 208 ? -2.102 15.419 6.200 1.00 77.38 208 PRO A CA 1
ATOM 1530 C C . PRO A 1 208 ? -3.431 15.710 6.913 1.00 77.38 208 PRO A C 1
ATOM 1532 O O . PRO A 1 208 ? -3.807 16.863 7.156 1.00 77.38 208 PRO A O 1
ATOM 1535 N N . LEU A 1 209 ? -4.131 14.635 7.276 1.00 84.19 209 LEU A N 1
ATOM 1536 C CA . LEU A 1 209 ? -5.343 14.708 8.090 1.00 84.19 209 LEU A CA 1
ATOM 1537 C C . LEU A 1 209 ? -5.007 15.079 9.537 1.00 84.19 209 LEU A C 1
ATOM 1539 O O . LEU A 1 209 ? -3.976 14.652 10.072 1.00 84.19 209 LEU A O 1
ATOM 1543 N N . VAL A 1 210 ? -5.895 15.818 10.195 1.00 92.00 210 VAL A N 1
ATOM 1544 C CA . VAL A 1 210 ? -5.792 16.067 11.642 1.00 92.00 210 VAL A CA 1
ATOM 1545 C C . VAL A 1 210 ? -6.363 14.879 12.440 1.00 92.00 210 VAL A C 1
ATOM 1547 O O . VAL A 1 210 ? -7.067 14.037 11.871 1.00 92.00 210 VAL A O 1
ATOM 1550 N N . PRO A 1 211 ? -6.021 14.719 13.734 1.00 90.31 211 PRO A N 1
ATOM 1551 C CA . PRO A 1 211 ? -6.530 13.617 14.553 1.00 90.31 211 PRO A CA 1
ATOM 1552 C C . PRO A 1 211 ? -8.058 13.500 14.554 1.00 90.31 211 PRO A C 1
ATOM 1554 O O . PRO A 1 211 ? -8.580 12.396 14.425 1.00 90.31 211 PRO A O 1
ATOM 1557 N N . GLU A 1 212 ? -8.760 14.626 14.629 1.00 91.88 212 GLU A N 1
ATOM 1558 C CA . GLU A 1 212 ? -10.217 14.705 14.675 1.00 91.88 212 GLU A CA 1
ATOM 1559 C C . GLU A 1 212 ? -10.847 14.199 13.368 1.00 91.88 212 GLU A C 1
ATOM 1561 O O . GLU A 1 212 ? -11.802 13.426 13.395 1.00 91.88 212 GLU A O 1
ATOM 1566 N N . GLU A 1 213 ? -10.256 14.545 12.220 1.00 92.94 213 GLU A N 1
ATOM 1567 C CA . GLU A 1 213 ? -10.675 14.052 10.902 1.00 92.94 213 GLU A CA 1
ATOM 1568 C C . GLU A 1 213 ? -10.477 12.539 10.774 1.00 92.94 213 GLU A C 1
ATOM 1570 O O . GLU A 1 213 ? -11.342 11.844 10.242 1.00 92.94 213 GLU A O 1
ATOM 1575 N N . ARG A 1 214 ? -9.356 12.007 11.282 1.00 90.81 214 ARG A N 1
ATOM 1576 C CA . ARG A 1 214 ? -9.095 10.558 11.266 1.00 90.81 214 ARG A CA 1
ATOM 1577 C C . ARG A 1 214 ? -10.125 9.790 12.086 1.00 90.81 214 ARG A C 1
ATOM 1579 O O . ARG A 1 214 ? -10.649 8.789 11.606 1.00 90.81 214 ARG A O 1
ATOM 1586 N N . VAL A 1 215 ? -10.424 10.274 13.290 1.00 92.06 215 VAL A N 1
ATOM 1587 C CA . VAL A 1 215 ? -11.442 9.676 14.164 1.00 92.06 215 VAL A CA 1
ATOM 1588 C C . VAL A 1 215 ? -12.822 9.759 13.512 1.00 92.06 215 VAL A C 1
ATOM 1590 O O . VAL A 1 215 ? -13.550 8.769 13.488 1.00 92.06 215 VAL A O 1
ATOM 1593 N N . ALA A 1 216 ? -13.170 10.899 12.909 1.00 93.94 216 ALA A N 1
ATOM 1594 C CA . ALA A 1 216 ? -14.435 11.049 12.199 1.00 93.94 216 ALA A CA 1
ATOM 1595 C C . ALA A 1 216 ? -14.575 10.065 11.026 1.00 93.94 216 ALA A C 1
ATOM 1597 O O . ALA A 1 216 ? -15.629 9.450 10.871 1.00 93.94 216 ALA A O 1
ATOM 1598 N N . ILE A 1 217 ? -13.514 9.866 10.233 1.00 91.56 217 ILE A N 1
ATOM 1599 C CA . ILE A 1 217 ? -13.487 8.869 9.152 1.00 91.56 217 ILE A CA 1
ATOM 1600 C C . ILE A 1 217 ? -13.656 7.455 9.711 1.00 91.56 217 ILE A C 1
ATOM 1602 O O . ILE A 1 217 ? -14.435 6.678 9.162 1.00 91.56 217 ILE A O 1
ATOM 1606 N N . GLU A 1 218 ? -12.965 7.111 10.799 1.00 91.31 218 GLU A N 1
ATOM 1607 C CA . GLU A 1 218 ? -13.079 5.794 11.431 1.00 91.31 218 GLU A CA 1
ATOM 1608 C C . GLU A 1 218 ? -14.519 5.483 11.848 1.00 91.31 218 GLU A C 1
ATOM 1610 O O . GLU A 1 218 ? -15.085 4.457 11.453 1.00 91.31 218 GLU A O 1
ATOM 1615 N N . LEU A 1 219 ? -15.137 6.414 12.572 1.00 91.88 219 LEU A N 1
ATOM 1616 C CA . LEU A 1 219 ? -16.515 6.307 13.034 1.00 91.88 219 LEU A CA 1
ATOM 1617 C C . LEU A 1 219 ? -17.515 6.259 11.872 1.00 91.88 219 LEU A C 1
ATOM 1619 O O . LEU A 1 219 ? -18.444 5.447 11.887 1.00 91.88 219 LEU A O 1
ATOM 1623 N N . ALA A 1 220 ? -17.319 7.083 10.841 1.00 92.19 220 ALA A N 1
ATOM 1624 C CA . ALA A 1 220 ? -18.196 7.117 9.676 1.00 92.19 220 ALA A CA 1
ATOM 1625 C C . ALA A 1 220 ? -18.104 5.837 8.837 1.00 92.19 220 ALA A C 1
ATOM 1627 O O . ALA A 1 220 ? -19.133 5.294 8.441 1.00 92.19 220 ALA A O 1
ATOM 1628 N N . VAL A 1 221 ? -16.901 5.301 8.607 1.00 89.06 221 VAL A N 1
ATOM 1629 C CA . VAL A 1 221 ? -16.720 4.025 7.897 1.00 89.06 221 VAL A CA 1
ATOM 1630 C C . VAL A 1 221 ? -17.329 2.874 8.697 1.00 89.06 221 VAL A C 1
ATOM 1632 O O . VAL A 1 221 ? -17.966 1.991 8.113 1.00 89.06 221 VAL A O 1
ATOM 1635 N N . HIS A 1 222 ? -17.190 2.883 10.025 1.00 87.81 222 HIS A N 1
ATOM 1636 C CA . HIS A 1 222 ? -17.829 1.890 10.885 1.00 87.81 222 HIS A CA 1
ATOM 1637 C C . HIS A 1 222 ? -19.362 1.972 10.807 1.00 87.81 222 HIS A C 1
ATOM 1639 O O . HIS A 1 222 ? -20.020 0.954 10.601 1.00 87.81 222 HIS A O 1
ATOM 1645 N N . ALA A 1 223 ? -19.934 3.177 10.888 1.00 87.31 223 ALA A N 1
ATOM 1646 C CA . ALA A 1 223 ? -21.377 3.400 10.787 1.00 87.31 223 ALA A CA 1
ATOM 1647 C C . ALA A 1 223 ? -21.943 3.071 9.391 1.00 87.31 223 ALA A C 1
ATOM 1649 O O . ALA A 1 223 ? -23.049 2.538 9.274 1.00 87.31 223 ALA A O 1
ATOM 1650 N N . ALA A 1 224 ? -21.186 3.360 8.331 1.00 86.75 224 ALA A N 1
ATOM 1651 C CA . ALA A 1 224 ? -21.568 3.076 6.953 1.00 86.75 224 ALA A CA 1
ATOM 1652 C C . ALA A 1 224 ? -21.467 1.585 6.605 1.00 86.75 224 ALA A C 1
ATOM 1654 O O . ALA A 1 224 ? -22.167 1.129 5.699 1.00 86.75 224 ALA A O 1
ATOM 1655 N N . THR A 1 225 ? -20.625 0.822 7.312 1.00 83.69 225 THR A N 1
ATOM 1656 C CA . THR A 1 225 ? -20.430 -0.610 7.066 1.00 83.69 225 THR A CA 1
ATOM 1657 C C . THR A 1 225 ? -21.720 -1.389 7.368 1.00 83.69 225 THR A C 1
ATOM 1659 O O . THR A 1 225 ? -22.204 -1.372 8.503 1.00 83.69 225 THR A O 1
ATOM 1662 N N . PRO A 1 226 ? -22.308 -2.088 6.376 1.00 71.50 226 PRO A N 1
ATOM 1663 C CA . PRO A 1 226 ? -23.479 -2.930 6.595 1.00 71.50 226 PRO A CA 1
ATOM 1664 C C . PRO A 1 226 ? -23.211 -4.017 7.642 1.00 71.50 226 PRO A C 1
ATOM 1666 O O . PRO A 1 226 ? -22.122 -4.578 7.714 1.00 71.50 226 PRO A O 1
ATOM 1669 N N . ARG A 1 227 ? -24.241 -4.386 8.414 1.00 69.75 227 ARG A N 1
ATOM 1670 C CA . ARG A 1 227 ? -24.166 -5.525 9.354 1.00 69.75 227 ARG A CA 1
ATOM 1671 C C . ARG A 1 227 ? -24.094 -6.884 8.647 1.00 69.75 227 ARG A C 1
ATOM 1673 O O . ARG A 1 227 ? -23.866 -7.899 9.298 1.00 69.75 227 ARG A O 1
ATOM 1680 N N . VAL A 1 228 ? -24.328 -6.910 7.336 1.00 58.75 228 VAL A N 1
ATOM 1681 C CA . VAL A 1 228 ? -24.262 -8.116 6.512 1.00 58.75 228 VAL A CA 1
ATOM 1682 C C . VAL A 1 228 ? -22.801 -8.334 6.090 1.00 58.75 228 VAL A C 1
ATOM 1684 O O . VAL A 1 228 ? -22.239 -7.439 5.462 1.00 58.75 228 VAL A O 1
ATOM 1687 N N . PRO A 1 229 ? -22.178 -9.495 6.385 1.00 50.03 229 PRO A N 1
ATOM 1688 C CA . PRO A 1 229 ? -20.734 -9.705 6.205 1.00 50.03 229 PRO A CA 1
ATOM 1689 C C . PRO A 1 229 ? -20.201 -9.500 4.780 1.00 50.03 229 PRO A C 1
ATOM 1691 O O . PRO A 1 229 ? -19.026 -9.197 4.601 1.00 50.03 229 PRO A O 1
ATOM 1694 N N . TRP A 1 230 ? -21.057 -9.678 3.774 1.00 54.81 230 TRP A N 1
ATOM 1695 C CA . TRP A 1 230 ? -20.675 -9.719 2.360 1.00 54.81 230 TRP A CA 1
ATOM 1696 C C . TRP A 1 230 ? -20.935 -8.410 1.616 1.00 54.81 230 TRP A C 1
ATOM 1698 O O . TRP A 1 230 ? -20.609 -8.314 0.440 1.00 54.81 230 TRP A O 1
ATOM 1708 N N . GLN A 1 231 ? -21.529 -7.411 2.276 1.00 60.53 231 GLN A N 1
ATOM 1709 C CA . GLN A 1 231 ? -21.837 -6.133 1.647 1.00 60.53 231 GLN A CA 1
ATOM 1710 C C . GLN A 1 231 ? -20.840 -5.069 2.112 1.00 60.53 231 GLN A C 1
ATOM 1712 O O . GLN A 1 231 ? -20.700 -4.799 3.308 1.00 60.53 231 GLN A O 1
ATOM 1717 N N . ALA A 1 232 ? -20.122 -4.473 1.163 1.00 68.19 232 ALA A N 1
ATOM 1718 C CA . ALA A 1 232 ? -19.195 -3.385 1.443 1.00 68.19 232 ALA A CA 1
ATOM 1719 C C . ALA A 1 232 ? -19.954 -2.053 1.634 1.00 68.19 232 ALA A C 1
ATOM 1721 O O . ALA A 1 232 ? -21.010 -1.854 1.033 1.00 68.19 232 ALA A O 1
ATOM 1722 N N . PRO A 1 233 ? -19.458 -1.125 2.475 1.00 77.75 233 PRO A N 1
ATOM 1723 C CA . PRO A 1 233 ? -19.963 0.242 2.491 1.00 77.75 233 PRO A CA 1
ATOM 1724 C C . PRO A 1 233 ? -19.653 0.927 1.160 1.00 77.75 233 PRO A C 1
ATOM 1726 O O . PRO A 1 233 ? -18.549 0.794 0.637 1.00 77.75 233 PRO A O 1
ATOM 1729 N N . THR A 1 234 ? -20.605 1.704 0.655 1.00 82.69 234 THR A N 1
ATOM 1730 C CA . THR A 1 234 ? -20.391 2.582 -0.497 1.00 82.69 234 THR A CA 1
ATOM 1731 C C . THR A 1 234 ? -19.921 3.959 -0.034 1.00 82.69 234 THR A C 1
ATOM 1733 O O . THR A 1 234 ? -20.225 4.387 1.086 1.00 82.69 234 THR A O 1
ATOM 1736 N N . LEU A 1 235 ? -19.190 4.674 -0.891 1.00 84.88 235 LEU A N 1
ATOM 1737 C CA . LEU A 1 235 ? -18.696 6.013 -0.570 1.00 84.88 235 LEU A CA 1
ATOM 1738 C C . LEU A 1 235 ? -19.818 7.009 -0.207 1.00 84.88 235 LEU A C 1
ATOM 1740 O O . LEU A 1 235 ? -19.646 7.710 0.792 1.00 84.88 235 LEU A O 1
ATOM 1744 N N . PRO A 1 236 ? -20.988 7.032 -0.888 1.00 87.81 236 PRO A N 1
ATOM 1745 C CA . PRO A 1 236 ? -22.102 7.893 -0.490 1.00 87.81 236 PRO A CA 1
ATOM 1746 C C . PRO A 1 236 ? -22.550 7.670 0.959 1.00 87.81 236 PRO A C 1
ATOM 1748 O O . PRO A 1 236 ? -22.764 8.628 1.691 1.00 87.81 236 PRO A O 1
ATOM 1751 N N . ARG A 1 237 ? -22.589 6.414 1.431 1.00 88.25 237 ARG A N 1
ATOM 1752 C CA . ARG A 1 237 ? -22.966 6.112 2.823 1.00 88.25 237 ARG A CA 1
ATOM 1753 C C . ARG A 1 237 ? -21.949 6.632 3.834 1.00 88.25 237 ARG A C 1
ATOM 1755 O O . ARG A 1 237 ? -22.327 6.999 4.944 1.00 88.25 237 ARG A O 1
ATOM 1762 N N . VAL A 1 238 ? -20.666 6.633 3.472 1.00 90.69 238 VAL A N 1
ATOM 1763 C CA . VAL A 1 238 ? -19.604 7.215 4.305 1.00 90.69 238 VAL A CA 1
ATOM 1764 C C . VAL A 1 238 ? -19.746 8.736 4.343 1.00 90.69 238 VAL A C 1
ATOM 1766 O O . VAL A 1 238 ? -19.663 9.320 5.420 1.00 90.69 238 VAL A O 1
ATOM 1769 N N . VAL A 1 239 ? -20.017 9.372 3.198 1.00 93.12 239 VAL A N 1
ATOM 1770 C CA . VAL A 1 239 ? -20.273 10.819 3.107 1.00 93.12 239 VAL A CA 1
ATOM 1771 C C . VAL A 1 239 ? -21.482 11.217 3.956 1.00 93.12 239 VAL A 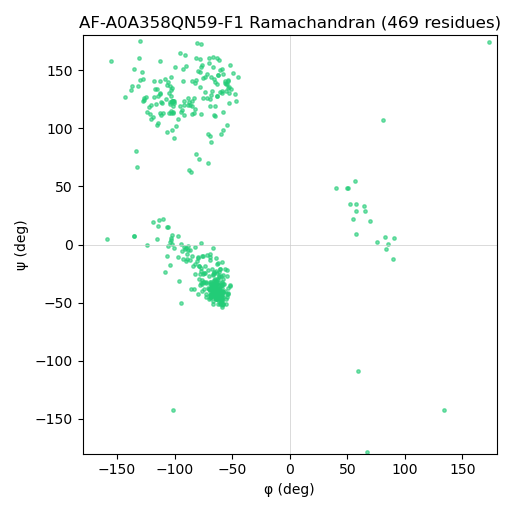C 1
ATOM 1773 O O . VAL A 1 239 ? -21.373 12.143 4.758 1.00 93.12 239 VAL A O 1
ATOM 1776 N N . ASP A 1 240 ? -22.591 10.483 3.866 1.00 93.38 240 ASP A N 1
ATOM 1777 C CA . ASP A 1 240 ? -23.787 10.726 4.678 1.00 93.38 240 ASP A CA 1
ATOM 1778 C C . ASP A 1 240 ? -23.491 10.608 6.178 1.00 93.38 240 ASP A C 1
ATOM 1780 O O . ASP A 1 240 ? -23.895 11.46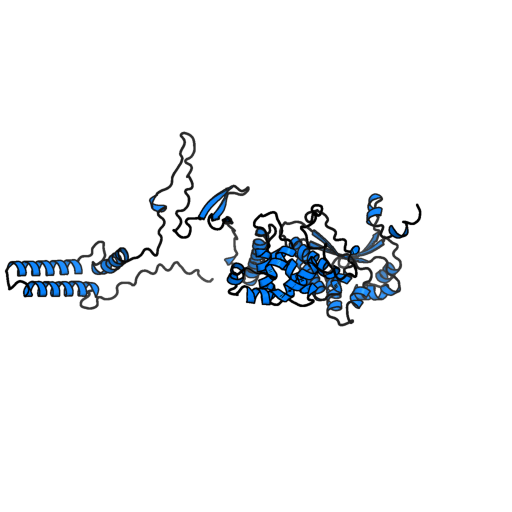7 6.963 1.00 93.38 240 ASP A O 1
ATOM 1784 N N . ALA A 1 241 ? -22.733 9.584 6.582 1.00 93.06 241 ALA A N 1
ATOM 1785 C CA . ALA A 1 241 ? -22.336 9.387 7.974 1.00 93.06 241 ALA A CA 1
ATOM 1786 C C . ALA A 1 241 ? -21.392 10.488 8.493 1.00 93.06 241 ALA A C 1
ATOM 1788 O O . ALA A 1 241 ? -21.434 10.813 9.680 1.00 93.06 241 ALA A O 1
ATOM 1789 N N . LEU A 1 242 ? -20.564 11.082 7.624 1.00 94.62 242 LEU A N 1
ATOM 1790 C CA . LEU A 1 242 ? -19.716 12.225 7.971 1.00 94.62 242 LEU A CA 1
ATOM 1791 C C . LEU A 1 242 ? -20.513 13.533 8.053 1.00 94.62 242 LEU A C 1
ATOM 1793 O O . LEU A 1 242 ? -20.248 14.342 8.942 1.00 94.62 242 LEU A O 1
ATOM 1797 N N . LEU A 1 243 ? -21.464 13.758 7.140 1.00 94.56 243 LEU A N 1
ATOM 1798 C CA . LEU A 1 243 ? -22.292 14.969 7.096 1.00 94.56 243 LEU A CA 1
ATOM 1799 C C . LEU A 1 243 ? -23.375 14.982 8.178 1.00 94.56 243 LEU A C 1
ATOM 1801 O O . LEU A 1 243 ? -23.733 16.054 8.659 1.00 94.56 243 LEU A O 1
ATOM 1805 N N . SER A 1 244 ? -23.897 13.813 8.550 1.00 93.94 244 SER A N 1
ATOM 1806 C CA . SER A 1 244 ? -24.977 13.641 9.527 1.00 93.94 244 SER A CA 1
ATOM 1807 C C . SER A 1 244 ? -24.636 12.541 10.547 1.00 93.94 244 SER A C 1
ATOM 1809 O O . SER A 1 244 ? -25.286 11.490 10.562 1.00 93.94 244 SER A O 1
ATOM 1811 N N . PRO A 1 245 ? -23.618 12.742 11.408 1.00 93.19 245 PRO A N 1
ATOM 1812 C CA . PRO A 1 245 ? -23.252 11.761 12.422 1.00 93.19 245 PRO A CA 1
ATOM 1813 C C . PRO A 1 245 ? -24.361 11.599 13.470 1.00 93.19 245 PRO A C 1
ATOM 1815 O O . PRO A 1 245 ? -25.009 12.564 13.875 1.00 93.19 245 PRO A O 1
ATOM 1818 N N . SER A 1 246 ? -24.573 10.367 13.940 1.00 91.88 246 SER A N 1
ATOM 1819 C CA . SER A 1 246 ? -25.547 10.091 15.003 1.00 91.88 246 SER A CA 1
ATOM 1820 C C . SER A 1 246 ? -24.988 10.426 16.390 1.00 91.88 246 SER A C 1
ATOM 1822 O O . SER A 1 246 ? -23.799 10.222 16.638 1.00 91.88 246 SER A O 1
ATOM 1824 N N . GLU A 1 247 ? -25.852 10.826 17.329 1.00 91.06 247 GLU A N 1
ATOM 1825 C CA . GLU A 1 247 ? -25.459 11.066 18.733 1.00 91.06 247 GLU A CA 1
ATOM 1826 C C . GLU A 1 247 ? -24.810 9.837 19.381 1.00 91.06 247 GLU A C 1
ATOM 1828 O O . GLU A 1 247 ? -23.880 9.952 20.173 1.00 91.06 247 GLU A O 1
ATOM 1833 N N . ARG A 1 248 ? -25.251 8.630 19.001 1.00 90.44 248 ARG A N 1
ATOM 1834 C CA . ARG A 1 248 ? -24.643 7.381 19.477 1.00 90.44 248 ARG A CA 1
ATOM 1835 C C . ARG A 1 248 ? -23.177 7.288 19.060 1.00 90.44 248 ARG A C 1
ATOM 1837 O O . ARG A 1 248 ? -22.342 6.938 19.881 1.00 90.44 248 ARG A O 1
ATOM 1844 N N . THR A 1 249 ? -22.892 7.574 17.791 1.00 88.12 249 THR A N 1
ATOM 1845 C CA . THR A 1 249 ? -21.544 7.511 17.214 1.00 88.12 249 THR A CA 1
ATOM 1846 C C . THR A 1 249 ? -20.641 8.591 17.801 1.00 88.12 249 THR A C 1
ATOM 1848 O O . THR A 1 249 ? -19.503 8.305 18.151 1.00 88.12 249 THR A O 1
ATOM 1851 N N . ALA A 1 250 ? -21.149 9.814 17.962 1.00 90.75 250 ALA A N 1
ATOM 1852 C CA . ALA A 1 250 ? -20.394 10.896 18.591 1.00 90.75 250 ALA A CA 1
ATOM 1853 C C . ALA A 1 250 ? -20.078 10.595 20.070 1.00 90.75 250 ALA A C 1
ATOM 1855 O O . ALA A 1 250 ? -18.954 10.807 20.531 1.00 90.75 250 ALA A O 1
ATOM 1856 N N . GLY A 1 251 ? -21.029 9.978 20.779 1.00 89.81 251 GLY A N 1
ATOM 1857 C CA . GLY A 1 251 ? -20.859 9.543 22.162 1.00 89.81 251 GLY A CA 1
ATOM 1858 C C . GLY A 1 251 ? -19.753 8.501 22.380 1.00 89.81 251 GLY A C 1
ATOM 1859 O O . GLY A 1 251 ? -19.209 8.445 23.481 1.00 89.81 251 GLY A O 1
ATOM 1860 N N . GLU A 1 252 ? -19.363 7.723 21.358 1.00 89.44 252 GLU A N 1
ATOM 1861 C CA . GLU A 1 252 ? -18.249 6.755 21.445 1.00 89.44 252 GLU A CA 1
ATOM 1862 C C . GLU A 1 252 ? -16.896 7.441 21.706 1.00 89.44 252 GLU A C 1
ATOM 1864 O O . GLU A 1 252 ? -15.999 6.834 22.287 1.00 89.44 252 GLU A O 1
ATOM 1869 N N . VAL A 1 253 ? -16.766 8.718 21.331 1.00 91.00 253 VAL A N 1
ATOM 1870 C CA . VAL A 1 253 ? -15.557 9.537 21.522 1.00 91.00 253 VAL A CA 1
ATOM 1871 C C . VAL A 1 253 ? -15.804 10.759 22.407 1.00 91.00 253 VAL A C 1
ATOM 1873 O O . VAL A 1 253 ? -15.009 11.694 22.407 1.00 91.00 253 VAL A O 1
ATOM 1876 N N . HIS A 1 254 ? -16.888 10.737 23.188 1.00 92.25 254 HIS A N 1
ATOM 1877 C CA . HIS A 1 254 ? -17.274 11.813 24.106 1.00 92.25 254 HIS A CA 1
ATOM 1878 C C . HIS A 1 254 ? -17.476 13.183 23.432 1.00 92.25 254 HIS A C 1
ATOM 1880 O O . HIS A 1 254 ? -17.200 14.214 24.043 1.00 92.25 254 HIS A O 1
ATOM 1886 N N . LEU A 1 255 ? -17.983 13.191 22.197 1.00 91.88 255 LEU A N 1
ATOM 1887 C CA . LEU A 1 255 ? -18.384 14.399 21.475 1.00 91.88 255 LEU A CA 1
ATOM 1888 C C . LEU A 1 255 ? -19.902 14.426 21.272 1.00 91.88 255 LEU A C 1
ATOM 1890 O O . LEU A 1 255 ? -20.564 13.386 21.280 1.00 91.88 255 LEU A O 1
ATOM 1894 N N . SER A 1 256 ? -20.453 15.614 21.047 1.00 94.31 256 SER A N 1
ATOM 1895 C CA . SER A 1 256 ? -21.799 15.786 20.493 1.00 94.31 256 SER A CA 1
ATOM 1896 C C . SER A 1 256 ? -21.814 15.565 18.977 1.00 94.31 256 SER A C 1
ATOM 1898 O O . SER A 1 256 ? -20.785 15.682 18.298 1.00 94.31 256 SER A O 1
ATOM 1900 N N . ALA A 1 257 ? -22.989 15.284 18.406 1.00 93.00 257 ALA A N 1
ATOM 1901 C CA . ALA A 1 257 ? -23.124 15.171 16.952 1.00 93.00 257 ALA A CA 1
ATOM 1902 C C . ALA A 1 257 ? -22.720 16.463 16.204 1.00 93.00 257 ALA A C 1
ATOM 1904 O O . ALA A 1 257 ? -22.182 16.388 15.098 1.00 93.00 257 ALA A O 1
ATOM 1905 N N . ASP A 1 258 ? -22.938 17.645 16.796 1.00 93.75 258 ASP A N 1
ATOM 1906 C CA . ASP A 1 258 ? -22.555 18.937 16.206 1.00 93.75 258 ASP A CA 1
ATOM 1907 C C . ASP A 1 258 ? -21.030 19.115 16.135 1.00 93.75 258 ASP A C 1
ATOM 1909 O O . ASP A 1 258 ? -20.494 19.482 15.083 1.00 93.75 258 ASP A O 1
ATOM 1913 N N . GLU A 1 259 ? -20.327 18.768 17.216 1.00 93.00 259 GLU A N 1
ATOM 1914 C CA . GLU A 1 259 ? -18.864 18.811 17.286 1.00 93.00 259 GLU A CA 1
ATOM 1915 C C . GLU A 1 259 ? -18.235 17.826 16.299 1.00 93.00 259 GLU A C 1
ATOM 1917 O O . GLU A 1 259 ? -17.355 18.209 15.525 1.00 93.00 259 GLU A O 1
ATOM 1922 N N . LEU A 1 260 ? -18.731 16.582 16.255 1.00 93.38 260 LEU A N 1
ATOM 1923 C CA . LEU A 1 260 ? -18.227 15.571 15.324 1.00 93.38 260 LEU A CA 1
ATOM 1924 C C . LEU A 1 260 ? -18.469 15.975 13.861 1.00 93.38 260 LEU A C 1
ATOM 1926 O O . LEU A 1 260 ? -17.580 15.821 13.025 1.00 93.38 260 LEU A O 1
ATOM 1930 N N . ARG A 1 261 ? -19.637 16.552 13.552 1.00 95.00 261 ARG A N 1
ATOM 1931 C CA . ARG A 1 261 ? -19.945 17.082 12.214 1.00 95.00 261 ARG A CA 1
ATOM 1932 C C . ARG A 1 261 ? -19.047 18.257 11.835 1.00 95.00 261 ARG A C 1
ATOM 1934 O O . ARG A 1 261 ? -18.702 18.436 10.669 1.00 95.00 261 ARG A O 1
ATOM 1941 N N . THR A 1 262 ? -18.709 19.110 12.795 1.00 94.25 262 THR A N 1
ATOM 1942 C CA . THR A 1 262 ? -17.809 20.242 12.553 1.00 94.25 262 THR A CA 1
ATOM 1943 C C . THR A 1 262 ? -16.394 19.747 12.264 1.00 94.25 262 THR A C 1
ATOM 1945 O O . THR A 1 262 ? -15.784 20.195 11.294 1.00 94.25 262 THR A O 1
ATOM 1948 N N . ALA A 1 263 ? -15.919 18.758 13.025 1.00 91.12 263 ALA A N 1
ATOM 1949 C CA . ALA A 1 263 ? -14.629 18.109 12.813 1.00 91.12 263 ALA A CA 1
ATOM 1950 C C . ALA A 1 263 ? -14.531 17.347 11.477 1.00 91.12 263 ALA A C 1
ATOM 1952 O O . ALA A 1 263 ? -13.468 17.316 10.863 1.00 91.12 263 ALA A O 1
ATOM 1953 N N . SER A 1 264 ? -15.629 16.752 11.001 1.00 93.38 264 SER A N 1
ATOM 1954 C CA . SER A 1 264 ? -15.666 15.981 9.751 1.00 93.38 264 SER A CA 1
ATOM 1955 C C . SER A 1 264 ? -15.883 16.829 8.493 1.00 93.38 264 SER A C 1
ATOM 1957 O O . SER A 1 264 ? -15.768 16.312 7.383 1.00 93.38 264 SER A O 1
ATOM 1959 N N . ARG A 1 265 ? -16.224 18.118 8.618 1.00 94.00 265 ARG A N 1
ATOM 1960 C CA . ARG A 1 265 ? -16.782 18.913 7.510 1.00 94.00 265 ARG A CA 1
ATOM 1961 C C . ARG A 1 265 ? -15.878 18.985 6.278 1.00 94.00 265 ARG A C 1
ATOM 1963 O O . ARG A 1 265 ? -16.365 18.839 5.162 1.00 94.00 265 ARG A O 1
ATOM 1970 N N . SER A 1 266 ? -14.583 19.219 6.469 1.00 93.38 266 SER A N 1
ATOM 1971 C CA . SER A 1 266 ? -13.574 19.289 5.400 1.00 93.38 266 SER A CA 1
ATOM 1972 C C . SER A 1 266 ? -13.513 17.991 4.593 1.00 93.38 266 SER A C 1
ATOM 1974 O O . SER A 1 266 ? -13.680 18.009 3.376 1.00 93.38 266 SER A O 1
ATOM 1976 N N . VAL A 1 267 ? -13.326 16.859 5.279 1.00 93.25 267 VAL A N 1
ATOM 1977 C CA . VAL A 1 267 ? -13.236 15.534 4.652 1.00 93.25 267 VAL A CA 1
ATOM 1978 C C . VAL A 1 267 ? -14.569 15.111 4.037 1.00 93.25 267 VAL A C 1
ATOM 1980 O O . VAL A 1 267 ? -14.584 14.525 2.961 1.00 93.25 267 VAL A O 1
ATOM 1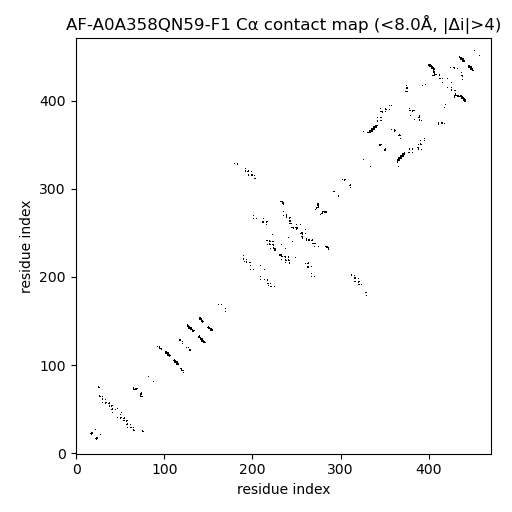983 N N . ALA A 1 268 ? -15.696 15.468 4.657 1.00 93.62 268 ALA A N 1
ATOM 1984 C CA . ALA A 1 268 ? -17.028 15.175 4.139 1.00 93.62 268 ALA A CA 1
ATOM 1985 C C . ALA A 1 268 ? -17.302 15.896 2.813 1.00 93.62 268 ALA A C 1
ATOM 1987 O O . ALA A 1 268 ? -17.804 15.286 1.871 1.00 93.62 268 ALA A O 1
ATOM 1988 N N . LEU A 1 269 ? -16.962 17.187 2.727 1.00 92.00 269 LEU A N 1
ATOM 1989 C CA . LEU A 1 269 ? -17.144 17.979 1.509 1.00 92.00 269 LEU A CA 1
ATOM 1990 C C . LEU A 1 269 ? -16.217 17.516 0.384 1.00 92.00 269 LEU A C 1
ATOM 1992 O O . LEU A 1 269 ? -16.648 17.469 -0.768 1.00 92.00 269 LEU A O 1
ATOM 1996 N N . GLU A 1 270 ? -14.989 17.121 0.716 1.00 86.69 270 GLU A N 1
ATOM 1997 C CA . GLU A 1 270 ? -14.053 16.601 -0.277 1.00 86.69 270 GLU A CA 1
ATOM 1998 C C . GLU A 1 270 ? -14.498 15.240 -0.821 1.00 86.69 270 GLU A C 1
ATOM 2000 O O . GLU A 1 270 ? -14.552 15.043 -2.031 1.00 86.69 270 GLU A O 1
ATOM 2005 N N . LEU A 1 271 ? -14.922 14.313 0.044 1.00 87.12 271 LEU A N 1
ATOM 2006 C CA . LEU A 1 271 ? -15.480 13.037 -0.410 1.00 87.12 271 LEU A CA 1
ATOM 2007 C C . LEU A 1 271 ? -16.797 13.223 -1.173 1.00 87.12 271 LEU A C 1
ATOM 2009 O O . LEU A 1 271 ? -17.057 12.494 -2.128 1.00 87.12 271 LEU A O 1
ATOM 2013 N N . ARG A 1 272 ? -17.610 14.225 -0.815 1.00 88.06 272 ARG A N 1
ATOM 2014 C CA . ARG A 1 272 ? -18.823 14.569 -1.565 1.00 88.06 272 ARG A CA 1
ATOM 2015 C C . ARG A 1 272 ? -18.505 15.011 -2.992 1.00 88.06 272 ARG A C 1
ATOM 2017 O O . ARG A 1 272 ? -19.268 14.676 -3.891 1.00 88.06 272 ARG A O 1
ATOM 2024 N N . ARG A 1 273 ? -17.387 15.701 -3.233 1.00 83.62 273 ARG A N 1
ATOM 2025 C CA . ARG A 1 273 ? -16.936 16.037 -4.596 1.00 83.62 273 ARG A CA 1
ATOM 2026 C C . ARG A 1 273 ? -16.740 14.782 -5.457 1.00 83.62 273 ARG A C 1
ATOM 2028 O O . ARG A 1 273 ? -17.049 14.808 -6.643 1.00 83.62 273 ARG A O 1
ATOM 2035 N N . LEU A 1 274 ? -16.308 13.671 -4.858 1.00 75.12 274 LEU A N 1
ATOM 2036 C CA . LEU A 1 274 ? -16.127 12.391 -5.556 1.00 75.12 274 LEU A CA 1
ATOM 2037 C C . LEU A 1 274 ? -17.449 11.696 -5.900 1.00 75.12 274 LEU A C 1
ATOM 2039 O O . LEU A 1 274 ? -17.494 10.897 -6.828 1.00 75.12 274 LEU A O 1
ATOM 2043 N N . VAL A 1 275 ? -18.512 11.989 -5.148 1.00 77.25 275 VAL A N 1
ATOM 2044 C CA . VAL A 1 275 ? -19.837 11.378 -5.316 1.00 77.25 275 VAL A CA 1
ATOM 2045 C C . VAL A 1 275 ? -20.743 12.238 -6.202 1.00 77.25 275 VAL A C 1
ATOM 2047 O O . VAL A 1 275 ? -21.325 11.743 -7.161 1.00 77.25 275 VAL A O 1
ATOM 2050 N N . ASP A 1 276 ? -20.843 13.533 -5.905 1.00 78.00 276 ASP A N 1
ATOM 2051 C CA . ASP A 1 276 ? -21.783 14.468 -6.537 1.00 78.00 276 ASP A CA 1
ATOM 2052 C C . ASP A 1 276 ? -21.113 15.447 -7.517 1.00 78.00 276 ASP A C 1
ATOM 2054 O O . ASP A 1 276 ? -21.809 16.204 -8.196 1.00 78.00 276 ASP A O 1
ATOM 2058 N N . GLY A 1 277 ? -19.780 15.500 -7.542 1.00 73.19 277 GLY A N 1
ATOM 2059 C CA . GLY A 1 277 ? -19.005 16.512 -8.260 1.00 73.19 277 GLY A CA 1
ATOM 2060 C C . GLY A 1 277 ? -18.428 16.030 -9.589 1.00 73.19 277 GLY A C 1
ATOM 2061 O O . GLY A 1 277 ? -19.058 15.295 -10.346 1.00 73.19 277 GLY A O 1
ATOM 2062 N N . ASP A 1 278 ? -17.209 16.477 -9.884 1.00 69.50 278 ASP A N 1
ATOM 2063 C CA . ASP A 1 278 ? -16.505 16.264 -11.153 1.00 69.50 278 ASP A CA 1
ATOM 2064 C C . ASP A 1 278 ? -16.070 14.810 -11.400 1.00 69.50 278 ASP A C 1
ATOM 2066 O O . ASP A 1 278 ? -15.728 14.468 -12.528 1.00 69.50 278 ASP A O 1
ATOM 2070 N N . LEU A 1 279 ? -16.119 13.955 -10.372 1.00 67.62 279 LEU A N 1
ATOM 2071 C CA . LEU A 1 279 ? -15.768 12.528 -10.446 1.00 67.62 279 LEU A CA 1
ATOM 2072 C C . LEU A 1 279 ? -16.961 11.589 -10.203 1.00 67.62 279 LEU A C 1
ATOM 2074 O O . LEU A 1 279 ? -16.781 10.393 -9.957 1.00 67.62 279 LEU A O 1
ATOM 2078 N N . ARG A 1 280 ? -18.185 12.122 -10.290 1.00 71.00 280 ARG A N 1
ATOM 2079 C CA . ARG A 1 280 ? -19.418 11.335 -10.199 1.00 71.00 280 ARG A CA 1
ATOM 2080 C C . ARG A 1 280 ? -19.418 10.180 -11.211 1.00 71.00 280 ARG A C 1
ATOM 2082 O O . ARG A 1 280 ? -19.005 10.349 -12.356 1.00 71.00 280 ARG A O 1
ATOM 2089 N N . GLY A 1 281 ? -19.930 9.021 -10.800 1.00 68.00 281 GLY A N 1
ATOM 2090 C CA . GLY A 1 281 ? -19.958 7.790 -11.593 1.00 68.00 281 GLY A CA 1
ATOM 2091 C C . GLY A 1 281 ? -18.725 6.898 -11.433 1.00 68.00 281 GLY A C 1
ATOM 2092 O O . GLY A 1 281 ? -18.756 5.753 -11.875 1.00 68.00 281 GLY A O 1
ATOM 2093 N N . MET A 1 282 ? -17.640 7.392 -10.819 1.00 69.25 282 MET A N 1
ATOM 2094 C CA . MET A 1 282 ? -16.388 6.634 -10.688 1.00 69.25 282 MET A CA 1
ATOM 2095 C C . MET A 1 282 ? -16.243 5.900 -9.345 1.00 69.25 282 MET A C 1
ATOM 2097 O O . MET A 1 282 ? -15.619 4.843 -9.291 1.00 69.25 282 MET A O 1
ATOM 2101 N N . PHE A 1 283 ? -16.809 6.439 -8.258 1.00 68.62 283 PHE A N 1
ATOM 2102 C CA . PHE A 1 283 ? -16.648 5.912 -6.888 1.00 68.62 283 PHE A CA 1
ATOM 2103 C C . PHE A 1 283 ? -17.954 5.851 -6.080 1.00 68.62 283 PHE A C 1
ATOM 2105 O O . PHE A 1 283 ? -17.944 5.618 -4.871 1.00 68.62 283 PHE A O 1
ATOM 2112 N N . ASP A 1 284 ? -19.085 6.120 -6.720 1.00 66.75 284 ASP A N 1
ATOM 2113 C CA . ASP A 1 284 ? -20.387 6.363 -6.097 1.00 66.75 284 ASP A CA 1
ATOM 2114 C C . ASP A 1 284 ? -21.253 5.101 -5.935 1.00 66.75 284 ASP A C 1
ATOM 2116 O O . ASP A 1 284 ? -22.328 5.165 -5.338 1.00 66.75 284 ASP A O 1
ATOM 2120 N N . SER A 1 285 ? -20.786 3.942 -6.399 1.00 67.44 285 SER A N 1
ATOM 2121 C CA . SER A 1 285 ? -21.523 2.674 -6.353 1.00 67.44 285 SER A CA 1
ATOM 2122 C C . SER A 1 285 ? -20.698 1.521 -5.767 1.00 67.44 285 SER A C 1
ATOM 2124 O O . SER A 1 285 ? -19.541 1.690 -5.374 1.00 67.44 285 SER A O 1
ATOM 2126 N N . GLU A 1 286 ? -21.332 0.356 -5.606 1.00 68.06 286 GLU A N 1
ATOM 2127 C CA . GLU A 1 286 ? -20.618 -0.878 -5.264 1.00 68.06 286 GLU A CA 1
ATOM 2128 C C . GLU A 1 286 ? -19.597 -1.208 -6.364 1.00 68.06 286 GLU A C 1
ATOM 2130 O O . GLU A 1 286 ? -19.807 -0.874 -7.530 1.00 68.06 286 GLU A O 1
ATOM 2135 N N . THR A 1 287 ? -18.491 -1.865 -6.001 1.00 67.12 287 THR A N 1
ATOM 2136 C CA . THR A 1 287 ? -17.526 -2.355 -6.993 1.00 67.12 287 THR A CA 1
ATOM 2137 C C . THR A 1 287 ? -18.255 -3.192 -8.042 1.00 67.12 287 THR A C 1
ATOM 2139 O O . THR A 1 287 ? -19.020 -4.091 -7.685 1.00 67.12 287 THR A O 1
ATOM 2142 N N . SER A 1 288 ? -18.014 -2.898 -9.320 1.00 64.44 288 SER A N 1
ATOM 2143 C CA . SER A 1 288 ? -18.611 -3.626 -10.438 1.00 64.44 288 SER A CA 1
ATOM 2144 C C . SER A 1 288 ? -18.382 -5.137 -10.297 1.00 64.44 288 SER A C 1
ATOM 2146 O O . SER A 1 288 ? -17.291 -5.582 -9.936 1.00 64.44 288 SER A O 1
ATOM 2148 N N . GLY A 1 289 ? -19.429 -5.932 -10.543 1.00 58.50 289 GLY A N 1
ATOM 2149 C CA . GLY A 1 289 ? -19.434 -7.376 -10.262 1.00 58.50 289 GLY A CA 1
ATOM 2150 C C . GLY A 1 289 ? -18.528 -8.227 -11.161 1.00 58.50 289 GLY A C 1
ATOM 2151 O O . GLY A 1 289 ? -18.370 -9.417 -10.913 1.00 58.50 289 GLY A O 1
ATOM 2152 N N . ASP A 1 290 ? -17.950 -7.633 -12.198 1.00 65.19 290 ASP A N 1
ATOM 2153 C CA . ASP A 1 290 ? -16.989 -8.224 -13.129 1.00 65.19 290 ASP A CA 1
ATOM 2154 C C . ASP A 1 290 ? -15.525 -8.077 -12.674 1.00 65.19 290 ASP A C 1
ATOM 2156 O O . ASP A 1 290 ? -14.635 -8.685 -13.268 1.00 65.19 290 ASP A O 1
ATOM 2160 N N . ILE A 1 291 ? -15.259 -7.311 -11.610 1.00 66.00 291 ILE A N 1
ATOM 2161 C CA . ILE A 1 291 ? -13.903 -7.069 -11.109 1.00 66.00 291 ILE A CA 1
ATOM 2162 C C . ILE A 1 291 ? -13.538 -8.103 -10.036 1.00 66.00 291 ILE A C 1
ATOM 2164 O O . ILE A 1 291 ? -14.030 -8.054 -8.908 1.00 66.00 291 ILE A O 1
ATOM 2168 N N . ASP A 1 292 ? -12.595 -8.992 -10.357 1.00 69.31 292 ASP A N 1
ATOM 2169 C CA . ASP A 1 292 ? -11.990 -9.916 -9.393 1.00 69.31 292 ASP A CA 1
ATOM 2170 C C . ASP A 1 292 ? -10.596 -9.442 -8.947 1.00 69.31 292 ASP A C 1
ATOM 2172 O O . ASP A 1 292 ? -9.580 -9.689 -9.597 1.00 69.31 292 ASP A O 1
ATOM 2176 N N . LEU A 1 293 ? -10.533 -8.788 -7.783 1.00 73.19 293 LEU A N 1
ATOM 2177 C CA . LEU A 1 293 ? -9.270 -8.367 -7.157 1.00 73.19 293 LEU A CA 1
ATOM 2178 C C . LEU A 1 293 ? -8.517 -9.517 -6.458 1.00 73.19 293 LEU A C 1
ATOM 2180 O O . LEU A 1 293 ? -7.484 -9.280 -5.830 1.00 73.19 293 LEU A O 1
ATOM 2184 N N . GLN A 1 294 ? -9.035 -10.745 -6.506 1.00 74.75 294 GLN A N 1
ATOM 2185 C CA . GLN A 1 294 ? -8.359 -11.954 -6.026 1.00 74.75 294 GLN A CA 1
ATOM 2186 C C . GLN A 1 294 ? -7.769 -12.785 -7.172 1.00 74.75 294 GLN A C 1
ATOM 2188 O O . GLN A 1 294 ? -7.150 -13.821 -6.911 1.00 74.75 294 GLN A O 1
ATOM 2193 N N . ALA A 1 295 ? -7.919 -12.326 -8.418 1.00 76.94 295 ALA A N 1
ATOM 2194 C CA . ALA A 1 295 ? -7.364 -12.990 -9.583 1.00 76.94 295 ALA A CA 1
ATOM 2195 C C . ALA A 1 295 ? -5.826 -13.128 -9.489 1.00 76.94 295 ALA A C 1
ATOM 2197 O O . ALA A 1 295 ? -5.155 -12.281 -8.891 1.00 76.94 295 ALA A O 1
ATOM 2198 N N . PRO A 1 296 ? -5.226 -14.162 -10.117 1.00 82.50 296 PRO A N 1
ATOM 2199 C CA . PRO A 1 296 ? -3.771 -14.356 -10.119 1.00 82.50 296 PRO A CA 1
ATOM 2200 C C . PRO A 1 296 ? -2.977 -13.199 -10.744 1.00 82.50 296 PRO A C 1
ATOM 2202 O O . PRO A 1 296 ? -1.818 -12.988 -10.390 1.00 82.50 296 PRO A O 1
ATOM 2205 N N . LEU A 1 297 ? -3.596 -12.463 -11.671 1.00 85.25 297 LEU A N 1
ATOM 2206 C CA . LEU A 1 297 ? -3.065 -11.250 -12.280 1.00 85.25 297 LEU A CA 1
ATOM 2207 C C . LEU A 1 297 ? -4.114 -10.148 -12.145 1.00 85.25 297 LEU A C 1
ATOM 2209 O O . LEU A 1 297 ? -5.233 -10.296 -12.631 1.00 85.25 297 LEU A O 1
ATOM 2213 N N . VAL A 1 298 ? -3.727 -9.039 -11.524 1.00 84.44 298 VAL A N 1
ATOM 2214 C CA . VAL A 1 298 ? -4.543 -7.827 -11.429 1.00 84.44 298 VAL A CA 1
ATOM 2215 C C . VAL A 1 298 ? -3.761 -6.702 -12.091 1.00 84.44 298 VAL A C 1
ATOM 2217 O O . VAL A 1 298 ? -2.647 -6.394 -11.668 1.00 84.44 298 VAL A O 1
ATOM 2220 N N . SER A 1 299 ? -4.336 -6.113 -13.138 1.00 85.50 299 SER A N 1
ATOM 2221 C CA . SER A 1 299 ? -3.769 -4.967 -13.847 1.00 85.50 299 SER A CA 1
ATOM 2222 C C . SER A 1 299 ? -4.676 -3.759 -13.658 1.00 85.50 299 SER A C 1
ATOM 2224 O O . SER A 1 299 ? -5.878 -3.843 -13.910 1.00 85.50 299 SER A O 1
ATOM 2226 N N . PHE A 1 300 ? -4.105 -2.643 -13.211 1.00 81.12 300 PHE A N 1
ATOM 2227 C CA . PHE A 1 300 ? -4.806 -1.365 -13.137 1.00 81.12 300 PHE A CA 1
ATOM 2228 C C . PHE A 1 300 ? -4.428 -0.534 -14.360 1.00 81.12 300 PHE A C 1
ATOM 2230 O O . PHE A 1 300 ? -3.345 0.048 -14.402 1.00 81.12 300 PHE A O 1
ATOM 2237 N N . ASP A 1 301 ? -5.316 -0.481 -15.353 1.00 80.44 301 ASP A N 1
ATOM 2238 C CA . ASP A 1 301 ? -5.154 0.420 -16.493 1.00 80.44 301 ASP A CA 1
ATOM 2239 C C . ASP A 1 301 ? -5.536 1.848 -16.080 1.00 80.44 301 ASP A C 1
ATOM 2241 O O . ASP A 1 301 ? -6.693 2.148 -15.783 1.00 80.44 301 ASP A O 1
ATOM 2245 N N . LEU A 1 302 ? -4.538 2.731 -16.041 1.00 76.81 302 LEU A N 1
ATOM 2246 C CA . LEU A 1 302 ? -4.695 4.140 -15.678 1.00 76.81 302 LEU A CA 1
ATOM 2247 C C . LEU A 1 302 ? -4.661 5.073 -16.897 1.00 76.81 302 LEU A C 1
ATOM 2249 O O . LEU A 1 302 ? -4.675 6.295 -16.738 1.00 76.81 302 LEU A O 1
ATOM 2253 N N . SER A 1 303 ? -4.619 4.530 -18.116 1.00 75.69 303 SER A N 1
ATOM 2254 C CA . SER A 1 303 ? -4.452 5.316 -19.343 1.00 75.69 303 SER A CA 1
ATOM 2255 C C . SER A 1 30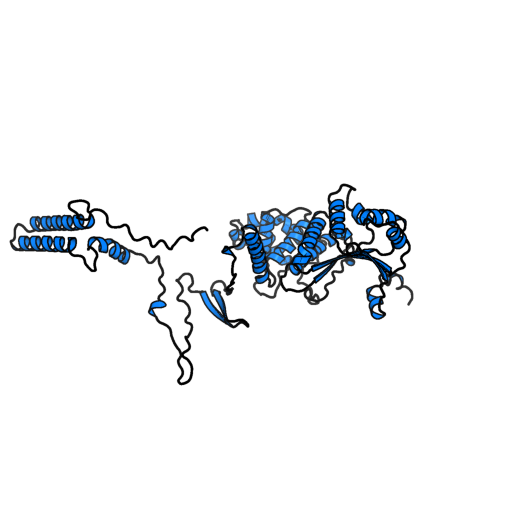3 ? -5.592 6.313 -19.571 1.00 75.69 303 SER A C 1
ATOM 2257 O O . SER A 1 303 ? -5.345 7.455 -19.954 1.00 75.69 303 SER A O 1
ATOM 2259 N N . ALA A 1 304 ? -6.833 5.925 -19.264 1.00 73.19 304 ALA A N 1
ATOM 2260 C CA . ALA A 1 304 ? -8.021 6.761 -19.455 1.00 73.19 304 ALA A CA 1
ATOM 2261 C C . ALA A 1 304 ? -8.120 7.944 -18.473 1.00 73.19 304 ALA A C 1
ATOM 2263 O O . ALA A 1 304 ? -8.810 8.922 -18.749 1.00 73.19 304 ALA A O 1
ATOM 2264 N N . VAL A 1 305 ? -7.443 7.855 -17.325 1.00 70.75 305 VAL A N 1
ATOM 2265 C CA . VAL A 1 305 ? -7.488 8.868 -16.255 1.00 70.75 305 VAL A CA 1
ATOM 2266 C C . VAL A 1 305 ? -6.213 9.704 -16.190 1.00 70.75 305 VAL A C 1
ATOM 2268 O O . VAL A 1 305 ? -6.112 10.616 -15.364 1.00 70.75 305 VAL A O 1
ATOM 2271 N N . TYR A 1 306 ? -5.239 9.417 -17.053 1.00 72.06 306 TYR A N 1
ATOM 2272 C CA . TYR A 1 306 ? -3.969 10.121 -17.084 1.00 72.06 306 TYR A CA 1
ATOM 2273 C C . TYR A 1 306 ? -4.175 11.620 -17.364 1.00 72.06 306 TYR A C 1
ATOM 2275 O O . TYR A 1 306 ? -4.919 12.003 -18.264 1.00 72.06 306 TYR A O 1
ATOM 2283 N N . GLY A 1 307 ? -3.544 12.485 -16.565 1.00 69.06 307 GLY A N 1
ATOM 2284 C CA . GLY A 1 307 ? -3.687 13.945 -16.678 1.00 69.06 307 GLY A CA 1
ATOM 2285 C C . GLY A 1 307 ? -5.001 14.529 -16.138 1.00 69.06 307 GLY A C 1
ATOM 2286 O O . GLY A 1 307 ? -5.198 15.740 -16.214 1.00 69.06 307 GLY A O 1
ATOM 2287 N N . THR A 1 308 ? -5.890 13.710 -15.568 1.00 73.06 308 THR A N 1
ATOM 2288 C CA . THR A 1 308 ? -7.133 14.174 -14.927 1.00 73.06 308 THR A CA 1
ATOM 2289 C C . THR A 1 308 ? -6.962 14.357 -13.414 1.00 73.06 308 THR A C 1
ATOM 2291 O O . THR A 1 308 ? -6.041 13.809 -12.803 1.00 73.06 308 THR A O 1
ATOM 2294 N N . ALA A 1 309 ? -7.902 15.060 -12.772 1.00 70.06 309 ALA A N 1
ATOM 2295 C CA . ALA A 1 309 ? -7.958 15.186 -11.309 1.00 70.06 309 ALA A CA 1
ATOM 2296 C C . ALA A 1 309 ? -8.217 13.847 -10.580 1.00 70.06 309 ALA A C 1
ATOM 2298 O O . ALA A 1 309 ? -8.068 13.767 -9.362 1.00 70.06 309 ALA A O 1
ATOM 2299 N N . ALA A 1 310 ? -8.592 12.795 -11.314 1.00 69.06 310 ALA A N 1
ATOM 2300 C CA . ALA A 1 310 ? -8.917 11.480 -10.776 1.00 69.06 310 ALA A CA 1
ATOM 2301 C C . ALA A 1 310 ? -7.673 10.612 -10.507 1.00 69.06 310 ALA A C 1
ATOM 2303 O O . ALA A 1 310 ? -7.705 9.730 -9.646 1.00 69.06 310 ALA A O 1
ATOM 2304 N N . LEU A 1 311 ? -6.569 10.868 -11.220 1.00 71.81 311 LEU A N 1
ATOM 2305 C CA . LEU A 1 311 ? -5.357 10.048 -11.165 1.00 71.81 311 LEU A CA 1
ATOM 2306 C C . LEU A 1 311 ? -4.740 9.962 -9.754 1.00 71.81 311 LEU A C 1
ATOM 2308 O O . LEU A 1 311 ? -4.503 8.842 -9.300 1.00 71.81 311 LEU A O 1
ATOM 2312 N N . PRO A 1 312 ? -4.517 11.067 -9.009 1.00 68.19 312 PRO A N 1
ATOM 2313 C CA . PRO A 1 312 ? -3.939 10.983 -7.663 1.00 68.19 312 PRO A CA 1
ATOM 2314 C C . PRO A 1 312 ? -4.813 10.185 -6.688 1.00 68.19 312 PRO A C 1
ATOM 2316 O O . PRO A 1 312 ? -4.303 9.463 -5.833 1.00 68.19 312 PRO A O 1
ATOM 2319 N N . ILE A 1 313 ? -6.134 10.282 -6.846 1.00 70.81 313 ILE A N 1
ATOM 2320 C CA . ILE A 1 313 ? -7.116 9.591 -6.008 1.00 70.81 313 ILE A CA 1
ATOM 2321 C C . ILE A 1 313 ? -7.092 8.092 -6.296 1.00 70.81 313 ILE A C 1
ATOM 2323 O O . ILE A 1 313 ? -6.999 7.291 -5.368 1.00 70.81 313 ILE A O 1
ATOM 2327 N N . LEU A 1 314 ? -7.099 7.705 -7.575 1.00 71.12 314 LEU A N 1
ATOM 2328 C CA . LEU A 1 314 ? -6.949 6.305 -7.969 1.00 71.12 314 LEU A CA 1
ATOM 2329 C C . LEU A 1 314 ? -5.622 5.723 -7.498 1.00 71.12 314 LEU A C 1
ATOM 2331 O O . LEU A 1 314 ? -5.607 4.616 -6.965 1.00 71.12 314 LEU A O 1
ATOM 2335 N N . MET A 1 315 ? -4.528 6.476 -7.611 1.00 70.31 315 MET A N 1
ATOM 2336 C CA . MET A 1 315 ? -3.236 6.026 -7.104 1.00 70.31 315 MET A CA 1
ATOM 2337 C C . MET A 1 315 ? -3.246 5.801 -5.591 1.00 70.31 315 MET A C 1
ATOM 2339 O O . MET A 1 315 ? -2.679 4.814 -5.121 1.00 70.31 315 MET A O 1
ATOM 2343 N N . ALA A 1 316 ? -3.926 6.660 -4.827 1.00 70.00 316 ALA A N 1
ATOM 2344 C CA . ALA A 1 316 ? -4.108 6.468 -3.391 1.00 70.00 316 ALA A CA 1
ATOM 2345 C C . ALA A 1 316 ? -4.938 5.206 -3.080 1.00 70.00 316 ALA A C 1
ATOM 2347 O O . ALA A 1 316 ? -4.555 4.427 -2.203 1.00 70.00 316 ALA A O 1
ATOM 2348 N N . CYS A 1 317 ? -6.025 4.958 -3.822 1.00 71.75 317 CYS A N 1
ATOM 2349 C CA . CYS A 1 317 ? -6.838 3.742 -3.699 1.00 71.75 317 CYS A CA 1
ATOM 2350 C C . CYS A 1 317 ? -6.022 2.477 -3.986 1.00 71.75 317 CYS A C 1
ATOM 2352 O O . CYS A 1 317 ? -6.000 1.549 -3.175 1.00 71.75 317 CYS A O 1
ATOM 2354 N N . VAL A 1 318 ? -5.324 2.462 -5.124 1.00 72.94 318 VAL A N 1
ATOM 2355 C CA . VAL A 1 318 ? -4.481 1.350 -5.573 1.00 72.94 318 VAL A CA 1
ATOM 2356 C C . VAL A 1 318 ? -3.344 1.108 -4.580 1.00 72.94 318 VAL A C 1
ATOM 2358 O O . VAL A 1 318 ? -3.111 -0.031 -4.188 1.00 72.94 318 VAL A O 1
ATOM 2361 N N . GLY A 1 319 ? -2.682 2.161 -4.095 1.00 71.62 319 GLY A N 1
ATOM 2362 C CA . GLY A 1 319 ? -1.622 2.059 -3.089 1.00 71.62 319 GLY A CA 1
ATOM 2363 C C . GLY A 1 319 ? -2.113 1.502 -1.750 1.00 71.62 319 GLY A C 1
ATOM 2364 O O . GLY A 1 319 ? -1.471 0.628 -1.165 1.00 71.62 319 GLY A O 1
ATOM 2365 N N . ALA A 1 320 ? -3.274 1.954 -1.273 1.00 69.88 320 ALA A N 1
ATOM 2366 C CA . ALA A 1 320 ? -3.868 1.449 -0.039 1.00 69.88 320 ALA A CA 1
ATOM 2367 C C . ALA A 1 320 ? -4.311 -0.022 -0.165 1.00 69.88 320 ALA A C 1
ATOM 2369 O O . ALA A 1 320 ? -4.058 -0.810 0.750 1.00 69.88 320 ALA A O 1
ATOM 2370 N N . TRP A 1 321 ? -4.887 -0.411 -1.308 1.00 75.06 321 TRP A N 1
ATOM 2371 C CA . TRP A 1 321 ? -5.196 -1.809 -1.623 1.00 75.06 321 TRP A CA 1
ATOM 2372 C C . TRP A 1 321 ? -3.930 -2.669 -1.712 1.00 75.06 321 TRP A C 1
ATOM 2374 O O . TRP A 1 321 ? -3.857 -3.719 -1.073 1.00 75.06 321 TRP A O 1
ATOM 2384 N N . PHE A 1 322 ? -2.896 -2.202 -2.423 1.00 73.88 322 PHE A N 1
ATOM 2385 C CA . PHE A 1 322 ? -1.606 -2.889 -2.511 1.00 73.88 322 PHE A CA 1
ATOM 2386 C C . PHE A 1 322 ? -1.033 -3.140 -1.122 1.00 73.88 322 PHE A C 1
ATOM 2388 O O . PHE A 1 322 ? -0.644 -4.262 -0.813 1.00 73.88 322 PHE A O 1
ATOM 2395 N N . GLN A 1 323 ? -1.034 -2.136 -0.246 1.00 71.88 323 GLN A N 1
ATOM 2396 C CA . GLN A 1 323 ? -0.545 -2.305 1.118 1.00 71.88 323 GLN A CA 1
ATOM 2397 C C . GLN A 1 323 ? -1.324 -3.395 1.873 1.00 71.88 323 GLN A C 1
ATOM 2399 O O . GLN A 1 323 ? -0.725 -4.191 2.599 1.00 71.88 323 GLN A O 1
ATOM 2404 N N . GLY A 1 324 ? -2.643 -3.459 1.686 1.00 73.00 324 GLY A N 1
ATOM 2405 C CA . GLY A 1 324 ? -3.504 -4.487 2.265 1.00 73.00 324 GLY A CA 1
ATOM 2406 C C . GLY A 1 324 ? -3.206 -5.890 1.744 1.00 73.00 324 GLY A C 1
ATOM 2407 O O . GLY A 1 324 ? -3.156 -6.833 2.527 1.00 73.00 324 GLY A O 1
ATOM 2408 N N . VAL A 1 325 ? -2.941 -6.038 0.445 1.00 76.38 325 VAL A N 1
ATOM 2409 C CA . VAL A 1 325 ? -2.606 -7.327 -0.182 1.00 76.38 325 VAL A CA 1
ATOM 2410 C C . VAL A 1 325 ? -1.199 -7.795 0.192 1.00 76.38 325 VAL A C 1
ATOM 2412 O O . VAL A 1 325 ? -1.002 -8.971 0.491 1.00 76.38 325 VAL A O 1
ATOM 2415 N N . LEU A 1 326 ? -0.220 -6.892 0.198 1.00 75.75 326 LEU A N 1
ATOM 2416 C CA . LEU A 1 326 ? 1.195 -7.221 0.395 1.00 75.75 326 LEU A CA 1
ATOM 2417 C C . LEU A 1 326 ? 1.552 -7.504 1.857 1.00 75.75 326 LEU A C 1
ATOM 2419 O O . LEU A 1 326 ? 2.561 -8.146 2.123 1.00 75.75 326 LEU A O 1
ATOM 2423 N N . THR A 1 327 ? 0.733 -7.046 2.804 1.00 72.19 327 THR A N 1
ATOM 2424 C CA . THR A 1 327 ? 0.932 -7.322 4.236 1.00 72.19 327 THR A CA 1
ATOM 2425 C C . THR A 1 327 ? 0.264 -8.616 4.704 1.00 72.19 327 THR A C 1
ATOM 2427 O O . THR A 1 327 ? 0.409 -8.984 5.871 1.00 72.19 327 THR A O 1
ATOM 2430 N N . ARG A 1 328 ? -0.434 -9.337 3.813 1.00 71.19 328 ARG A N 1
ATOM 2431 C CA . ARG A 1 328 ? -1.042 -10.638 4.124 1.00 71.19 328 ARG A CA 1
ATOM 2432 C C . ARG A 1 328 ? 0.037 -11.697 4.322 1.00 71.19 328 ARG A C 1
ATOM 2434 O O . ARG A 1 328 ? 0.841 -11.952 3.431 1.00 71.19 328 ARG A O 1
ATOM 2441 N N . ASP A 1 329 ? 0.002 -12.367 5.470 1.00 70.25 329 ASP A N 1
ATOM 2442 C CA . ASP A 1 329 ? 0.822 -13.554 5.733 1.00 70.25 329 ASP A CA 1
ATOM 2443 C C . ASP A 1 329 ? 0.100 -14.826 5.260 1.00 70.25 329 ASP A C 1
ATOM 2445 O O . ASP A 1 329 ? -0.309 -15.678 6.045 1.00 70.25 329 ASP A O 1
ATOM 2449 N N . ASP A 1 330 ? -0.116 -14.922 3.948 1.00 75.19 330 ASP A N 1
ATOM 2450 C CA . ASP A 1 330 ? -0.749 -16.076 3.296 1.00 75.19 330 ASP A CA 1
ATOM 2451 C C . ASP A 1 330 ? 0.252 -16.943 2.515 1.00 75.19 330 ASP A C 1
ATOM 2453 O O . ASP A 1 330 ? -0.137 -17.770 1.692 1.00 75.19 330 ASP A O 1
ATOM 2457 N N . GLN A 1 331 ? 1.552 -16.746 2.769 1.00 77.56 331 GLN A N 1
ATOM 2458 C CA . GLN A 1 331 ? 2.672 -17.460 2.139 1.00 77.56 331 GLN A CA 1
ATOM 2459 C C . GLN A 1 331 ? 2.723 -17.365 0.602 1.00 77.56 331 GLN A C 1
ATOM 2461 O O . GLN A 1 331 ? 3.561 -18.014 -0.030 1.00 77.56 331 GLN A O 1
ATOM 2466 N N . THR A 1 332 ? 1.891 -16.521 -0.010 1.00 82.38 332 THR A N 1
ATOM 2467 C CA . THR A 1 332 ? 1.842 -16.350 -1.462 1.00 82.38 332 THR A CA 1
ATOM 2468 C C . THR A 1 332 ? 2.928 -15.378 -1.905 1.00 82.38 332 THR A C 1
ATOM 2470 O O . THR A 1 332 ? 3.028 -14.258 -1.400 1.00 82.38 332 THR A O 1
ATOM 2473 N N . LYS A 1 333 ? 3.762 -15.802 -2.861 1.00 87.69 333 LYS A N 1
ATOM 2474 C CA . LYS A 1 333 ? 4.766 -14.927 -3.477 1.00 87.69 333 LYS A CA 1
ATOM 2475 C C . LYS A 1 333 ? 4.093 -14.027 -4.497 1.00 87.69 333 LYS A C 1
ATOM 2477 O O . LYS A 1 333 ? 3.264 -14.491 -5.273 1.00 87.69 333 LYS A O 1
ATOM 2482 N N . ARG A 1 334 ? 4.443 -12.745 -4.482 1.00 88.06 334 ARG A N 1
ATOM 2483 C CA . ARG A 1 334 ? 3.791 -11.725 -5.311 1.00 88.06 334 ARG A CA 1
ATOM 2484 C C . ARG A 1 334 ? 4.820 -10.955 -6.106 1.00 88.06 334 ARG A C 1
ATOM 2486 O O . ARG A 1 334 ? 5.888 -10.645 -5.585 1.00 88.06 334 ARG A O 1
ATOM 2493 N N . ILE A 1 335 ? 4.473 -10.619 -7.340 1.00 91.06 335 ILE A N 1
ATOM 2494 C CA . ILE A 1 335 ? 5.265 -9.732 -8.185 1.00 91.06 335 ILE A CA 1
ATOM 2495 C C . ILE A 1 335 ? 4.457 -8.452 -8.355 1.00 91.06 335 ILE A C 1
ATOM 2497 O O . ILE A 1 335 ? 3.312 -8.493 -8.795 1.00 91.06 335 ILE A O 1
ATOM 2501 N N . VAL A 1 336 ? 5.044 -7.326 -7.965 1.00 88.94 336 VAL A N 1
ATOM 2502 C CA . VAL A 1 336 ? 4.472 -5.994 -8.151 1.00 88.94 336 VAL A CA 1
ATOM 2503 C C . VAL A 1 336 ? 5.202 -5.345 -9.311 1.00 88.94 336 VAL A C 1
ATOM 2505 O O . VAL A 1 336 ? 6.404 -5.091 -9.219 1.00 88.94 336 VAL A O 1
ATOM 2508 N N . VAL A 1 337 ? 4.472 -5.089 -10.390 1.00 89.06 337 VAL A N 1
ATOM 2509 C CA . VAL A 1 337 ? 4.981 -4.394 -11.572 1.00 89.06 337 VAL A CA 1
ATOM 2510 C C . VAL A 1 337 ? 4.505 -2.948 -11.517 1.00 89.06 337 VAL A C 1
ATOM 2512 O O . VAL A 1 337 ? 3.306 -2.686 -11.474 1.00 89.06 337 VAL A O 1
ATOM 2515 N N . LEU A 1 338 ? 5.454 -2.020 -11.478 1.00 85.69 338 LEU A N 1
ATOM 2516 C CA . LEU A 1 338 ? 5.223 -0.586 -11.579 1.00 85.69 338 LEU A CA 1
ATOM 2517 C C . LEU A 1 338 ? 5.680 -0.140 -12.958 1.00 85.69 338 LEU A C 1
ATOM 2519 O O . LEU A 1 338 ? 6.874 0.085 -13.176 1.00 85.69 338 LEU A O 1
ATOM 2523 N N . ASP A 1 339 ? 4.726 -0.051 -13.876 1.00 83.19 339 ASP A N 1
ATOM 2524 C CA . ASP A 1 339 ? 4.967 0.598 -15.155 1.00 83.19 339 ASP A CA 1
ATOM 2525 C C . ASP A 1 339 ? 5.023 2.118 -14.957 1.00 83.19 339 ASP A C 1
ATOM 2527 O O . ASP A 1 339 ? 4.338 2.658 -14.085 1.00 83.19 339 ASP A O 1
ATOM 2531 N N . GLU A 1 340 ? 5.886 2.799 -15.705 1.00 79.56 340 GLU A N 1
ATOM 2532 C CA . GLU A 1 340 ? 6.131 4.242 -15.562 1.00 79.56 340 GLU A CA 1
ATOM 2533 C C . GLU A 1 340 ? 6.410 4.681 -14.110 1.00 79.56 340 GLU A C 1
ATOM 2535 O O . GLU A 1 340 ? 5.856 5.653 -13.584 1.00 79.56 340 GLU A O 1
ATOM 2540 N N . ALA A 1 341 ? 7.317 3.966 -13.436 1.00 77.56 341 ALA A N 1
ATOM 2541 C CA . ALA A 1 341 ? 7.601 4.165 -12.014 1.00 77.56 341 ALA A CA 1
ATOM 2542 C C . ALA A 1 341 ? 8.073 5.595 -11.665 1.00 77.56 341 ALA A C 1
ATOM 2544 O O . ALA A 1 341 ? 8.032 5.988 -10.496 1.00 77.56 341 ALA A O 1
ATOM 2545 N N . TRP A 1 342 ? 8.480 6.404 -12.651 1.00 74.62 342 TRP A N 1
ATOM 2546 C CA . TRP A 1 342 ? 8.810 7.818 -12.454 1.00 74.62 342 TRP A CA 1
ATOM 2547 C C . TRP A 1 342 ? 7.627 8.617 -11.890 1.00 74.62 342 TRP A C 1
ATOM 2549 O O . TRP A 1 342 ? 7.840 9.497 -11.056 1.00 74.62 342 TRP A O 1
ATOM 2559 N N . ALA A 1 343 ? 6.388 8.283 -12.268 1.00 69.00 343 ALA A N 1
ATOM 2560 C CA . ALA A 1 343 ? 5.198 8.973 -11.777 1.00 69.00 343 ALA A CA 1
ATOM 2561 C C . ALA A 1 343 ? 5.069 8.812 -10.256 1.00 69.00 343 ALA A C 1
ATOM 2563 O O . ALA A 1 343 ? 4.847 9.781 -9.531 1.00 69.00 343 ALA A O 1
ATOM 2564 N N . VAL A 1 344 ? 5.324 7.600 -9.760 1.00 68.88 344 VAL A N 1
ATOM 2565 C CA . VAL A 1 344 ? 5.344 7.268 -8.329 1.00 68.88 344 VAL A CA 1
ATOM 2566 C C . VAL A 1 344 ? 6.515 7.956 -7.616 1.00 68.88 344 VAL A C 1
ATOM 2568 O O . VAL A 1 344 ? 6.378 8.415 -6.483 1.00 68.88 344 VAL A O 1
ATOM 2571 N N . LEU A 1 345 ? 7.669 8.061 -8.279 1.00 69.06 345 LEU A N 1
ATOM 2572 C CA . LEU A 1 345 ? 8.888 8.652 -7.718 1.00 69.06 345 LEU A CA 1
ATOM 2573 C C . LEU A 1 345 ? 8.896 10.187 -7.713 1.00 69.06 345 LEU A C 1
ATOM 2575 O O . LEU A 1 345 ? 9.661 10.784 -6.955 1.00 69.06 345 LEU A O 1
ATOM 2579 N N . SER A 1 346 ? 8.037 10.825 -8.509 1.00 64.38 346 SER A N 1
ATOM 2580 C CA . SER A 1 346 ? 7.893 12.286 -8.570 1.00 64.38 346 SER A CA 1
ATOM 2581 C C . SER A 1 346 ? 7.347 12.901 -7.271 1.00 64.38 346 SER A C 1
ATOM 2583 O O . SER A 1 346 ? 7.628 14.057 -6.951 1.00 64.38 346 SER A O 1
ATOM 2585 N N . ASN A 1 347 ? 6.616 12.114 -6.475 1.00 64.88 347 ASN A N 1
ATOM 2586 C CA . ASN A 1 347 ? 6.066 12.519 -5.187 1.00 64.88 347 ASN A CA 1
ATOM 2587 C C . ASN A 1 347 ? 6.915 11.953 -4.033 1.00 64.88 347 ASN A C 1
ATOM 2589 O O . ASN A 1 347 ? 7.085 10.741 -3.904 1.00 64.88 347 ASN A O 1
ATOM 2593 N N . LEU A 1 348 ? 7.419 12.826 -3.152 1.00 65.69 348 LEU A N 1
ATOM 2594 C CA . LEU A 1 348 ? 8.330 12.445 -2.064 1.00 65.69 348 LEU A CA 1
ATOM 2595 C C . LEU A 1 348 ? 7.713 11.450 -1.065 1.00 65.69 348 LEU A C 1
ATOM 2597 O O . LEU A 1 348 ? 8.410 10.555 -0.579 1.00 65.69 348 LEU A O 1
ATOM 2601 N N . GLU A 1 349 ? 6.428 11.595 -0.745 1.00 63.31 349 GLU A N 1
ATOM 2602 C CA . GLU A 1 349 ? 5.730 10.706 0.191 1.00 63.31 349 GLU A CA 1
ATOM 2603 C C . GLU A 1 349 ? 5.586 9.308 -0.411 1.00 63.31 349 GLU A C 1
ATOM 2605 O O . GLU A 1 349 ? 5.898 8.304 0.235 1.00 63.31 349 GLU A O 1
ATOM 2610 N N . THR A 1 350 ? 5.210 9.251 -1.688 1.00 66.50 350 THR A N 1
ATOM 2611 C CA . THR A 1 350 ? 5.023 7.995 -2.420 1.00 66.50 350 THR A CA 1
ATOM 2612 C C . THR A 1 350 ? 6.365 7.293 -2.667 1.00 66.50 350 THR A C 1
ATOM 2614 O O . THR A 1 350 ? 6.484 6.085 -2.455 1.00 66.50 350 THR A O 1
ATOM 2617 N N . ALA A 1 351 ? 7.419 8.048 -2.991 1.00 69.69 351 ALA A N 1
ATOM 2618 C CA . ALA A 1 351 ? 8.786 7.539 -3.099 1.00 69.69 351 ALA A CA 1
ATOM 2619 C C . ALA A 1 351 ? 9.318 6.995 -1.758 1.00 69.69 351 ALA A C 1
ATOM 2621 O O . ALA A 1 351 ? 9.963 5.942 -1.711 1.00 69.69 351 ALA A O 1
ATOM 2622 N N . SER A 1 352 ? 9.021 7.682 -0.648 1.00 69.81 352 SER A N 1
ATOM 2623 C CA . SER A 1 352 ? 9.394 7.240 0.702 1.00 69.81 352 SER A CA 1
ATOM 2624 C C . SER A 1 352 ? 8.705 5.930 1.078 1.00 69.81 352 SER A C 1
ATOM 2626 O O . SER A 1 352 ? 9.355 5.021 1.605 1.00 69.81 352 SER A O 1
ATOM 2628 N N . TRP A 1 353 ? 7.409 5.817 0.774 1.00 74.31 353 TRP A N 1
ATOM 2629 C CA . TRP A 1 353 ? 6.651 4.582 0.947 1.00 74.31 353 TRP A CA 1
ATOM 2630 C C . TRP A 1 353 ? 7.245 3.446 0.109 1.00 74.31 353 TRP A C 1
ATOM 2632 O O . TRP A 1 353 ? 7.568 2.398 0.669 1.00 74.31 353 TRP A O 1
ATOM 2642 N N . LEU A 1 354 ? 7.495 3.672 -1.186 1.00 75.50 354 LEU A N 1
ATOM 2643 C CA . LEU A 1 354 ? 8.046 2.658 -2.089 1.00 75.50 354 LEU A CA 1
ATOM 2644 C C . LEU A 1 354 ? 9.397 2.124 -1.593 1.00 75.50 354 LEU A C 1
ATOM 2646 O O . LEU A 1 354 ? 9.636 0.916 -1.588 1.00 75.50 354 LEU A O 1
ATOM 2650 N N . ARG A 1 355 ? 10.263 3.004 -1.081 1.00 76.88 355 ARG A N 1
ATOM 2651 C CA . ARG A 1 355 ? 11.535 2.605 -0.465 1.00 76.88 355 ARG A CA 1
ATOM 2652 C C . ARG A 1 355 ? 11.349 1.768 0.799 1.00 76.88 355 ARG A C 1
ATOM 2654 O O . ARG A 1 355 ? 12.091 0.807 1.010 1.00 76.88 355 ARG A O 1
ATOM 2661 N N . GLY A 1 356 ? 10.384 2.115 1.649 1.00 77.44 356 GLY A N 1
ATOM 2662 C CA . GLY A 1 356 ? 10.006 1.286 2.797 1.00 77.44 356 GLY A CA 1
ATOM 2663 C C . GLY A 1 356 ? 9.550 -0.107 2.358 1.00 77.44 356 GLY A C 1
ATOM 2664 O O . GLY A 1 356 ? 10.017 -1.115 2.890 1.00 77.44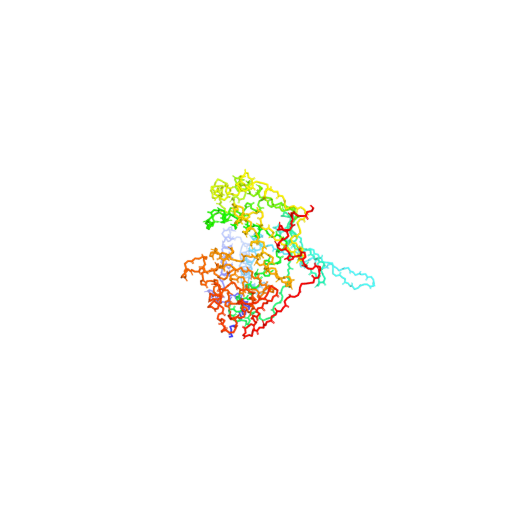 356 GLY A O 1
ATOM 2665 N N . SER A 1 357 ? 8.714 -0.153 1.325 1.00 76.50 357 SER A N 1
ATOM 2666 C CA . SER A 1 357 ? 8.188 -1.376 0.727 1.00 76.50 357 SER A CA 1
ATOM 2667 C C . SER A 1 357 ? 9.283 -2.269 0.132 1.00 76.50 357 SER A C 1
ATOM 2669 O O . SER A 1 357 ? 9.273 -3.475 0.375 1.00 76.50 357 SER A O 1
ATOM 2671 N N . TYR A 1 358 ? 10.292 -1.699 -0.537 1.00 80.00 358 TYR A N 1
ATOM 2672 C CA . TYR A 1 358 ? 11.463 -2.437 -1.040 1.00 80.00 358 TYR A CA 1
ATOM 2673 C C . TYR A 1 358 ? 12.264 -3.106 0.083 1.00 80.00 358 TYR A C 1
ATOM 2675 O O . TYR A 1 358 ? 12.664 -4.266 -0.031 1.00 80.00 358 TYR A O 1
ATOM 2683 N N . LYS A 1 359 ? 12.465 -2.412 1.211 1.00 80.50 359 LYS A N 1
ATOM 2684 C CA . LYS A 1 359 ? 13.181 -2.979 2.367 1.00 80.50 359 LYS A CA 1
ATOM 2685 C C . LYS A 1 359 ? 12.447 -4.168 2.987 1.00 80.50 359 LYS A C 1
ATOM 2687 O O . LYS A 1 359 ? 13.092 -5.106 3.453 1.00 80.50 359 LYS A O 1
ATOM 2692 N N . LEU A 1 360 ? 11.116 -4.130 2.985 1.00 79.44 360 LEU A N 1
ATOM 2693 C CA . LEU A 1 360 ? 10.251 -5.178 3.538 1.00 79.44 360 LEU A CA 1
ATOM 2694 C C . LEU A 1 360 ? 9.858 -6.253 2.510 1.00 79.44 360 LEU A C 1
ATOM 2696 O O . LEU A 1 360 ? 9.236 -7.253 2.869 1.00 79.44 360 LEU A O 1
ATOM 2700 N N . ALA A 1 361 ? 10.253 -6.094 1.245 1.00 82.00 361 ALA A N 1
ATOM 2701 C CA . ALA A 1 361 ? 9.889 -6.991 0.153 1.00 82.00 361 ALA A CA 1
ATOM 2702 C C . ALA A 1 361 ? 10.244 -8.455 0.464 1.00 82.00 361 ALA A C 1
ATOM 2704 O O . ALA A 1 361 ? 9.410 -9.351 0.334 1.00 82.00 361 ALA A O 1
ATOM 2705 N N . ARG A 1 362 ? 11.453 -8.693 0.999 1.00 81.56 362 ARG A N 1
ATOM 2706 C CA . ARG A 1 362 ? 11.923 -10.041 1.366 1.00 81.56 362 ARG A CA 1
ATOM 2707 C C . ARG A 1 362 ? 11.100 -10.671 2.493 1.00 81.56 362 ARG A C 1
ATOM 2709 O O . ARG A 1 362 ? 10.813 -11.862 2.419 1.00 81.56 362 ARG A O 1
ATOM 2716 N N . SER A 1 363 ? 10.696 -9.895 3.505 1.00 80.88 363 SER A N 1
ATOM 2717 C CA . SER A 1 363 ? 9.861 -10.412 4.601 1.00 80.88 363 SER A CA 1
ATOM 2718 C C . SER A 1 363 ? 8.446 -10.758 4.148 1.00 80.88 363 SER A C 1
ATOM 2720 O O . SER A 1 363 ? 7.873 -11.710 4.664 1.00 80.88 363 SER A O 1
ATOM 2722 N N . TYR A 1 364 ? 7.911 -10.032 3.164 1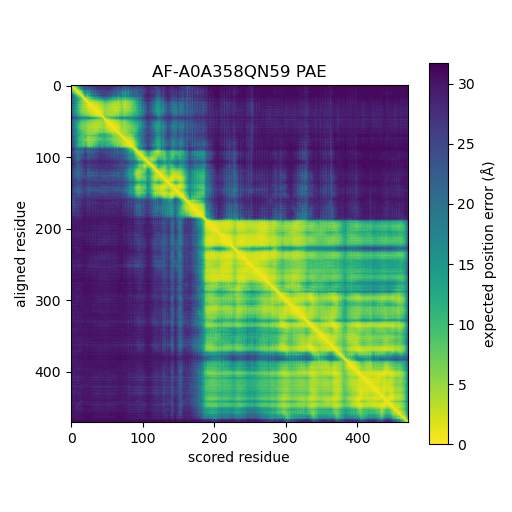.00 80.75 364 TYR A N 1
ATOM 2723 C CA . TYR A 1 364 ? 6.577 -10.284 2.614 1.00 80.75 364 TYR A CA 1
ATOM 2724 C C . TYR A 1 364 ? 6.572 -11.266 1.434 1.00 80.75 364 TYR A C 1
ATOM 2726 O O . TYR A 1 364 ? 5.514 -11.620 0.929 1.00 80.75 364 TYR A O 1
ATOM 2734 N N . GLY A 1 365 ? 7.740 -11.739 0.982 1.00 86.50 365 GLY A N 1
ATOM 2735 C CA . GLY A 1 365 ? 7.826 -12.601 -0.199 1.00 86.50 365 GLY A CA 1
ATOM 2736 C C . GLY A 1 365 ? 7.384 -11.899 -1.487 1.00 86.50 365 GLY A C 1
ATOM 2737 O O . GLY A 1 365 ? 6.818 -12.543 -2.368 1.00 86.50 365 GLY A O 1
ATOM 2738 N N . VAL A 1 366 ? 7.629 -10.592 -1.574 1.00 88.56 366 VAL A N 1
ATOM 2739 C CA . VAL A 1 366 ? 7.257 -9.735 -2.701 1.00 88.56 366 VAL A CA 1
ATOM 2740 C C . VAL A 1 366 ? 8.494 -9.428 -3.541 1.00 88.56 366 VAL A C 1
ATOM 2742 O O . VAL A 1 366 ? 9.549 -9.098 -3.001 1.00 88.56 366 VAL A O 1
ATOM 2745 N N . GLN A 1 367 ? 8.358 -9.500 -4.860 1.00 90.56 367 GLN A N 1
ATOM 2746 C CA . GLN A 1 367 ? 9.315 -8.981 -5.830 1.00 90.56 367 GLN A CA 1
ATOM 2747 C C . GLN A 1 367 ? 8.756 -7.692 -6.434 1.00 90.56 367 GLN A C 1
ATOM 2749 O O . GLN A 1 367 ? 7.619 -7.677 -6.894 1.00 90.56 367 GLN A O 1
ATOM 2754 N N . TYR A 1 368 ? 9.553 -6.627 -6.458 1.00 88.44 368 TYR A N 1
ATOM 2755 C CA . TYR A 1 368 ? 9.196 -5.388 -7.146 1.00 88.44 368 TYR A CA 1
ATOM 2756 C C . TYR A 1 368 ? 9.934 -5.299 -8.478 1.00 88.44 368 TYR A C 1
ATOM 2758 O O . TYR A 1 368 ? 11.141 -5.540 -8.537 1.00 88.44 368 TYR A O 1
ATOM 2766 N N . LEU A 1 369 ? 9.208 -4.932 -9.528 1.00 91.19 369 LEU A N 1
ATOM 2767 C CA . LEU A 1 369 ? 9.730 -4.642 -10.854 1.00 91.19 369 LEU A CA 1
ATOM 2768 C C . LEU A 1 369 ? 9.277 -3.234 -11.239 1.00 91.19 369 LEU A C 1
ATOM 2770 O O . LEU A 1 369 ? 8.086 -2.988 -11.383 1.00 91.19 369 LEU A O 1
ATOM 2774 N N . ALA A 1 370 ? 10.225 -2.311 -11.369 1.00 88.19 370 ALA A N 1
ATOM 2775 C CA . ALA A 1 370 ? 9.962 -0.936 -11.775 1.00 88.19 370 ALA A CA 1
ATOM 2776 C C . ALA A 1 370 ? 10.464 -0.725 -13.204 1.00 88.19 370 ALA A C 1
ATOM 2778 O O . ALA A 1 370 ? 11.633 -0.991 -13.490 1.00 88.19 370 ALA A O 1
ATOM 2779 N N . VAL A 1 371 ? 9.585 -0.250 -14.083 1.00 88.50 371 VAL A N 1
ATOM 2780 C CA . VAL A 1 371 ? 9.896 0.059 -15.481 1.00 88.50 371 VAL A CA 1
ATOM 2781 C C . VAL A 1 371 ? 10.039 1.571 -15.628 1.00 88.50 371 VAL A C 1
ATOM 2783 O O . VAL A 1 371 ? 9.255 2.348 -15.082 1.00 88.50 371 VAL A O 1
ATOM 2786 N N . LEU A 1 372 ? 11.103 1.989 -16.311 1.00 85.44 372 LEU A N 1
ATOM 2787 C CA . LEU A 1 372 ? 11.477 3.387 -16.509 1.00 85.44 372 LEU A CA 1
ATOM 2788 C C . LEU A 1 372 ? 11.916 3.577 -17.961 1.00 85.44 372 LEU A C 1
ATOM 2790 O O . LEU A 1 372 ? 12.691 2.771 -18.477 1.00 85.44 372 LEU A O 1
ATOM 2794 N N . HIS A 1 373 ? 11.464 4.657 -18.597 1.00 79.25 373 HIS A N 1
ATOM 2795 C CA . HIS A 1 373 ? 11.821 4.974 -19.981 1.00 79.25 373 HIS A CA 1
ATOM 2796 C C . HIS A 1 373 ? 13.127 5.756 -20.100 1.00 79.25 373 HIS A C 1
ATOM 2798 O O . HIS A 1 373 ? 13.927 5.477 -20.994 1.00 79.25 373 HIS A O 1
ATOM 2804 N N . ARG A 1 374 ? 13.392 6.695 -19.185 1.00 74.25 374 ARG A N 1
ATOM 2805 C CA . ARG A 1 374 ? 14.689 7.371 -19.082 1.00 74.25 374 ARG A CA 1
ATOM 2806 C C . ARG A 1 374 ? 15.084 7.496 -17.623 1.00 74.25 374 ARG A C 1
ATOM 2808 O O . ARG A 1 374 ? 14.321 7.959 -16.781 1.00 74.25 374 ARG A O 1
ATOM 2815 N N . LEU A 1 375 ? 16.331 7.153 -17.319 1.00 71.00 375 LEU A N 1
ATOM 2816 C CA . LEU A 1 375 ? 16.892 7.406 -15.991 1.00 71.00 375 LEU A CA 1
ATOM 2817 C C . LEU A 1 375 ? 17.017 8.913 -15.708 1.00 71.00 375 LEU A C 1
ATOM 2819 O O . LEU A 1 375 ? 16.979 9.316 -14.547 1.00 71.00 375 LEU A O 1
ATOM 2823 N N . ALA A 1 376 ? 17.093 9.749 -16.754 1.00 66.25 376 ALA A N 1
ATOM 2824 C CA . ALA A 1 376 ? 17.011 11.203 -16.636 1.00 66.25 376 ALA A CA 1
ATOM 2825 C C . ALA A 1 376 ? 15.708 11.692 -15.984 1.00 66.25 376 ALA A C 1
ATOM 2827 O O . ALA A 1 376 ? 15.736 12.702 -15.276 1.00 66.25 376 ALA A O 1
ATOM 2828 N N . ASP A 1 377 ? 14.601 10.963 -16.142 1.00 68.12 377 ASP A N 1
ATOM 2829 C CA . ASP A 1 377 ? 13.312 11.345 -15.556 1.00 68.12 377 ASP A CA 1
ATOM 2830 C C . ASP A 1 377 ? 13.361 11.277 -14.018 1.00 68.12 377 ASP A C 1
ATOM 2832 O O . ASP A 1 377 ? 12.716 12.065 -13.329 1.00 68.12 377 ASP A O 1
ATOM 2836 N N . LEU A 1 378 ? 14.235 10.429 -13.456 1.00 62.84 378 LEU A N 1
ATOM 2837 C CA . LEU A 1 378 ? 14.501 10.381 -12.014 1.00 62.84 378 LEU A CA 1
ATOM 2838 C C . LEU A 1 378 ? 15.221 11.634 -11.501 1.00 62.84 378 LEU A C 1
ATOM 2840 O O . LEU A 1 378 ? 15.029 12.028 -10.353 1.00 62.84 378 LEU A O 1
ATOM 2844 N N . SER A 1 379 ? 16.066 12.245 -12.336 1.00 55.88 379 SER A N 1
ATOM 2845 C CA . SER A 1 379 ? 16.748 13.513 -12.045 1.00 55.88 379 SER A CA 1
ATOM 2846 C C . SER A 1 379 ? 15.903 14.749 -12.356 1.00 55.88 379 SER A C 1
ATOM 2848 O O . SER A 1 379 ? 16.201 15.810 -11.823 1.00 55.88 379 SER A O 1
ATOM 2850 N N . ALA A 1 380 ? 14.853 14.623 -13.172 1.00 53.38 380 ALA A N 1
ATOM 2851 C CA . ALA A 1 380 ? 13.900 15.698 -13.452 1.00 53.38 380 ALA A CA 1
ATOM 2852 C C . ALA A 1 380 ? 12.816 15.840 -12.364 1.00 53.38 380 ALA A C 1
ATOM 2854 O O . ALA A 1 380 ? 12.178 16.885 -12.264 1.00 53.38 380 ALA A O 1
ATOM 2855 N N . ALA A 1 381 ? 12.636 14.820 -11.514 1.00 50.69 381 ALA A N 1
ATOM 2856 C CA . ALA A 1 381 ? 11.683 14.797 -10.398 1.00 50.69 381 ALA A CA 1
ATOM 2857 C C . ALA A 1 381 ? 11.989 15.798 -9.253 1.00 50.69 381 ALA A C 1
ATOM 2859 O O . ALA A 1 381 ? 11.235 15.891 -8.283 1.00 50.69 381 ALA A O 1
ATOM 2860 N N . GLY A 1 382 ? 13.092 16.543 -9.336 1.00 53.81 382 GLY A N 1
ATOM 2861 C CA . GLY A 1 382 ? 13.442 17.634 -8.427 1.00 53.81 382 GLY A CA 1
ATOM 2862 C C . GLY A 1 382 ? 14.846 18.163 -8.715 1.00 53.81 382 GLY A C 1
ATOM 2863 O O . GLY A 1 382 ? 15.571 17.581 -9.514 1.00 53.81 382 GLY A O 1
ATOM 2864 N N . ASP A 1 383 ? 15.267 19.237 -8.042 1.00 57.88 383 ASP A N 1
ATOM 2865 C CA . ASP A 1 383 ? 16.638 19.755 -8.177 1.00 57.88 383 ASP A CA 1
ATOM 2866 C C . ASP A 1 383 ? 17.686 18.649 -7.952 1.00 57.88 383 ASP A C 1
ATOM 2868 O O . ASP A 1 383 ? 17.447 17.693 -7.210 1.00 57.88 383 ASP A O 1
ATOM 2872 N N . ALA A 1 384 ? 18.887 18.781 -8.526 1.00 56.66 384 ALA A N 1
ATOM 2873 C CA . ALA A 1 384 ? 19.955 17.773 -8.415 1.00 56.66 384 ALA A CA 1
ATOM 2874 C C . ALA A 1 384 ? 20.324 17.401 -6.956 1.00 56.66 384 ALA A C 1
ATOM 2876 O O . ALA A 1 384 ? 20.826 16.308 -6.696 1.00 56.66 384 ALA A O 1
ATOM 2877 N N . ASN A 1 385 ? 20.019 18.288 -5.997 1.00 59.16 385 ASN A N 1
ATOM 2878 C CA . ASN A 1 385 ? 20.182 18.096 -4.551 1.00 59.16 385 ASN A CA 1
ATOM 2879 C C . ASN A 1 385 ? 18.858 17.853 -3.799 1.00 59.16 385 ASN A C 1
ATOM 2881 O O . ASN A 1 385 ? 18.810 17.956 -2.568 1.00 59.16 385 ASN A O 1
ATOM 2885 N N . SER A 1 386 ? 17.774 17.542 -4.496 1.00 67.88 386 SER A N 1
ATOM 2886 C CA . SER A 1 386 ? 16.473 17.267 -3.895 1.00 67.88 386 SER A CA 1
ATOM 2887 C C . SER A 1 386 ? 16.472 15.931 -3.143 1.00 67.88 386 SER A C 1
ATOM 2889 O O . SER A 1 386 ? 17.289 15.031 -3.375 1.00 67.88 386 SER A O 1
ATOM 2891 N N . ALA A 1 387 ? 15.560 15.800 -2.179 1.00 67.06 387 ALA A N 1
ATOM 2892 C CA . ALA A 1 387 ? 15.390 14.556 -1.435 1.00 67.06 387 ALA A CA 1
ATOM 2893 C C . ALA A 1 387 ? 14.933 13.406 -2.351 1.00 67.06 387 ALA A C 1
ATOM 2895 O O . ALA A 1 387 ? 15.347 12.266 -2.146 1.00 67.06 387 ALA A O 1
ATOM 2896 N N . GLN A 1 388 ? 14.166 13.729 -3.392 1.00 66.56 388 GLN A N 1
ATOM 2897 C CA . GLN A 1 388 ? 13.630 12.825 -4.403 1.00 66.56 388 GLN A CA 1
ATOM 2898 C C . GLN A 1 388 ? 14.751 12.141 -5.192 1.00 66.56 388 GLN A C 1
ATOM 2900 O O . GLN A 1 388 ? 14.816 10.914 -5.224 1.00 66.56 388 GLN A O 1
ATOM 2905 N N . VAL A 1 389 ? 15.703 12.914 -5.728 1.00 70.56 389 VAL A N 1
ATOM 2906 C CA . VAL A 1 389 ? 16.845 12.370 -6.487 1.00 70.56 389 VAL A CA 1
ATOM 2907 C C . VAL A 1 389 ? 17.705 11.451 -5.615 1.00 70.56 389 VAL A C 1
ATOM 2909 O O . VAL A 1 389 ? 18.113 10.373 -6.053 1.00 70.56 389 VAL A O 1
ATOM 2912 N N . ARG A 1 390 ? 17.943 11.819 -4.347 1.00 75.69 390 ARG A N 1
ATOM 2913 C CA . ARG A 1 390 ? 18.656 10.946 -3.396 1.00 75.69 390 ARG A CA 1
ATOM 2914 C C . ARG A 1 390 ? 17.897 9.650 -3.110 1.00 75.69 390 ARG A C 1
ATOM 2916 O O . ARG A 1 390 ? 18.527 8.601 -2.983 1.00 75.69 390 ARG A O 1
ATOM 2923 N N . MET A 1 391 ? 16.570 9.703 -3.001 1.00 73.81 391 MET A N 1
ATOM 2924 C CA . MET A 1 391 ? 15.742 8.512 -2.791 1.00 73.81 391 MET A CA 1
ATOM 2925 C C . MET A 1 391 ? 15.735 7.596 -4.012 1.00 73.81 391 MET A C 1
ATOM 2927 O O . MET A 1 391 ? 15.944 6.397 -3.847 1.00 73.81 391 MET A O 1
ATOM 2931 N N . ALA A 1 392 ? 15.571 8.146 -5.216 1.00 72.44 392 ALA A N 1
ATOM 2932 C CA . ALA A 1 392 ? 15.620 7.388 -6.463 1.00 72.44 392 ALA A CA 1
ATOM 2933 C C . ALA A 1 392 ? 16.981 6.698 -6.656 1.00 72.44 392 ALA A C 1
ATOM 2935 O O . ALA A 1 392 ? 17.035 5.501 -6.930 1.00 72.44 392 ALA A O 1
ATOM 2936 N N . ARG A 1 393 ? 18.091 7.408 -6.402 1.00 75.94 393 ARG A N 1
ATOM 2937 C CA . ARG A 1 393 ? 19.439 6.807 -6.391 1.00 75.94 393 ARG A CA 1
ATOM 2938 C C . ARG A 1 393 ? 19.569 5.695 -5.351 1.00 75.94 393 ARG A C 1
ATOM 2940 O O . ARG A 1 393 ? 20.156 4.659 -5.639 1.00 75.94 393 ARG A O 1
ATOM 2947 N N . GLY A 1 394 ? 19.002 5.888 -4.160 1.00 79.00 394 GLY A N 1
ATOM 2948 C CA . GLY A 1 394 ? 18.959 4.855 -3.125 1.00 79.00 394 GLY A CA 1
ATOM 2949 C C . GLY A 1 394 ? 18.195 3.602 -3.562 1.00 79.00 394 GLY A C 1
ATOM 2950 O O . GLY A 1 394 ? 18.665 2.500 -3.318 1.00 79.00 394 GLY A O 1
ATOM 2951 N N . LEU A 1 395 ? 17.063 3.762 -4.251 1.00 79.25 395 LEU A N 1
ATOM 2952 C CA . LEU A 1 395 ? 16.286 2.642 -4.793 1.00 79.25 395 LEU A CA 1
ATOM 2953 C C . LEU A 1 395 ? 17.061 1.866 -5.864 1.00 79.25 395 LEU A C 1
ATOM 2955 O O . LEU A 1 395 ? 17.056 0.637 -5.842 1.00 79.25 395 LEU A O 1
ATOM 2959 N N . LEU A 1 396 ? 17.762 2.564 -6.763 1.00 80.69 396 LEU A N 1
ATOM 2960 C CA . LEU A 1 396 ? 18.632 1.929 -7.759 1.00 80.69 396 LEU A CA 1
ATOM 2961 C C . LEU A 1 396 ? 19.775 1.151 -7.096 1.00 80.69 396 LEU A C 1
ATOM 2963 O O . LEU A 1 396 ? 20.056 0.026 -7.493 1.00 80.69 396 LEU A O 1
ATOM 2967 N N . ALA A 1 397 ? 20.396 1.712 -6.056 1.00 80.25 397 ALA A N 1
ATOM 2968 C CA . ALA A 1 397 ? 21.461 1.042 -5.310 1.00 80.25 397 ALA A CA 1
ATOM 2969 C C . ALA A 1 397 ? 20.965 -0.187 -4.523 1.00 80.25 397 ALA A C 1
ATOM 2971 O O . ALA A 1 397 ? 21.689 -1.175 -4.407 1.00 80.25 397 ALA A O 1
ATOM 2972 N N . ASP A 1 398 ? 19.734 -0.139 -4.006 1.00 80.75 398 ASP A N 1
ATOM 2973 C CA . ASP A 1 398 ? 19.089 -1.255 -3.302 1.00 80.75 398 ASP A CA 1
ATOM 2974 C C . ASP A 1 398 ? 18.594 -2.357 -4.275 1.00 80.75 398 ASP A C 1
ATOM 2976 O O . ASP A 1 398 ? 18.196 -3.441 -3.837 1.00 80.75 398 ASP A O 1
ATOM 2980 N N . THR A 1 399 ? 18.619 -2.104 -5.591 1.00 86.56 399 THR A N 1
ATOM 2981 C CA . THR A 1 399 ? 18.149 -3.030 -6.630 1.00 86.56 399 THR A CA 1
ATOM 2982 C C . THR A 1 399 ? 19.255 -4.004 -7.048 1.00 86.56 399 THR A C 1
ATOM 2984 O O . THR A 1 399 ? 20.301 -3.614 -7.557 1.00 86.56 399 THR A O 1
ATOM 2987 N N . GLU A 1 400 ? 19.016 -5.307 -6.876 1.00 87.31 400 GLU A N 1
ATOM 2988 C CA . GLU A 1 400 ? 20.008 -6.346 -7.207 1.00 87.31 400 GLU A CA 1
ATOM 2989 C C . GLU A 1 400 ? 20.095 -6.669 -8.703 1.00 87.31 400 GLU A C 1
ATOM 2991 O O . GLU A 1 400 ? 21.149 -7.094 -9.178 1.00 87.31 400 GLU A O 1
ATOM 2996 N N . THR A 1 401 ? 18.986 -6.519 -9.434 1.00 92.56 401 THR A N 1
ATOM 2997 C CA . THR A 1 401 ? 18.896 -6.837 -10.864 1.00 92.56 401 THR A CA 1
ATOM 2998 C C . THR A 1 401 ? 18.465 -5.607 -11.641 1.00 92.56 401 THR A C 1
ATOM 3000 O O . THR A 1 401 ? 17.363 -5.106 -11.440 1.00 92.56 401 THR A O 1
ATOM 3003 N N . VAL A 1 402 ? 19.322 -5.146 -12.547 1.00 92.31 402 VAL A N 1
ATOM 3004 C CA . VAL A 1 402 ? 19.044 -4.013 -13.432 1.00 92.31 402 VAL A CA 1
ATOM 3005 C C . VAL A 1 402 ? 19.073 -4.505 -14.873 1.00 92.31 402 VAL A C 1
ATOM 3007 O O . VAL A 1 402 ? 20.045 -5.128 -15.298 1.00 92.31 402 VAL A O 1
ATOM 3010 N N . VAL A 1 403 ? 18.006 -4.229 -15.621 1.00 94.12 403 VAL A N 1
ATOM 3011 C CA . VAL A 1 403 ? 17.872 -4.599 -17.034 1.00 94.12 403 VAL A CA 1
ATOM 3012 C C . VAL A 1 403 ? 17.870 -3.320 -17.860 1.00 94.12 403 VAL A C 1
ATOM 3014 O O . VAL A 1 403 ? 16.949 -2.516 -17.753 1.00 94.12 403 VAL A O 1
ATOM 3017 N N . VAL A 1 404 ? 18.914 -3.120 -18.664 1.00 93.50 404 VAL A N 1
ATOM 3018 C CA . VAL A 1 404 ? 19.095 -1.914 -19.482 1.00 93.50 404 VAL A CA 1
ATOM 3019 C C . VAL A 1 404 ? 18.948 -2.276 -20.954 1.00 93.50 404 VAL A C 1
ATOM 3021 O O . VAL A 1 404 ? 19.788 -2.976 -21.520 1.00 93.50 404 VAL A O 1
ATOM 3024 N N . TYR A 1 405 ? 17.876 -1.798 -21.576 1.00 93.69 405 TYR A N 1
ATOM 3025 C CA . TYR A 1 405 ? 17.679 -1.883 -23.024 1.00 93.69 405 TYR A CA 1
ATOM 3026 C C . TYR A 1 405 ? 18.454 -0.784 -23.756 1.00 93.69 405 TYR A C 1
ATOM 3028 O O . TYR A 1 405 ? 19.017 0.112 -23.123 1.00 93.69 405 TYR A O 1
ATOM 3036 N N . GLY A 1 406 ? 18.466 -0.849 -25.090 1.00 93.19 406 GLY A N 1
ATOM 3037 C CA . GLY A 1 406 ? 19.091 0.161 -25.942 1.00 93.19 406 GLY A CA 1
ATOM 3038 C C . GLY A 1 406 ? 18.720 1.591 -25.531 1.00 93.19 406 GLY A C 1
ATOM 3039 O O . GLY A 1 406 ? 17.541 1.924 -25.441 1.00 93.19 406 GLY A O 1
ATOM 3040 N N . GLN A 1 407 ? 19.730 2.414 -25.256 1.00 92.31 407 GLN A N 1
ATOM 3041 C CA . GLN A 1 407 ? 19.591 3.812 -24.856 1.00 92.31 407 GLN A CA 1
ATOM 3042 C C . GLN A 1 407 ? 19.923 4.737 -26.027 1.00 92.31 407 GLN A C 1
ATOM 3044 O O . GLN A 1 407 ? 20.846 4.476 -26.802 1.00 92.31 407 GLN A O 1
ATOM 3049 N N . ALA A 1 408 ? 19.205 5.857 -26.130 1.00 90.12 408 ALA A N 1
ATOM 3050 C CA . ALA A 1 408 ? 19.552 6.909 -27.079 1.00 90.12 408 ALA A CA 1
ATOM 3051 C C . ALA A 1 408 ? 20.946 7.484 -26.749 1.00 90.12 408 ALA A C 1
ATOM 3053 O O . ALA A 1 408 ? 21.267 7.612 -25.566 1.00 90.12 408 ALA A O 1
ATOM 3054 N N . PRO A 1 409 ? 21.758 7.904 -27.741 1.00 88.56 409 PRO A N 1
ATOM 3055 C CA . PRO A 1 409 ? 23.120 8.394 -27.500 1.00 88.56 409 PRO A CA 1
ATOM 3056 C C . PRO A 1 409 ? 23.221 9.497 -26.436 1.00 88.56 409 PRO A C 1
ATOM 3058 O O . PRO A 1 409 ? 24.164 9.504 -25.653 1.00 88.56 409 PRO A O 1
ATOM 3061 N N . ALA A 1 410 ? 22.222 10.382 -26.362 1.00 87.62 410 ALA A N 1
ATOM 3062 C CA . ALA A 1 410 ? 22.162 11.461 -25.376 1.00 87.62 410 ALA A CA 1
ATOM 3063 C C . ALA A 1 410 ? 21.967 10.982 -23.919 1.00 87.62 410 ALA A C 1
ATOM 3065 O O . ALA A 1 410 ? 22.297 11.713 -22.992 1.00 87.62 410 ALA A O 1
ATOM 3066 N N . GLU A 1 411 ? 21.449 9.768 -23.702 1.00 86.94 411 GLU A N 1
ATOM 3067 C CA . GLU A 1 411 ? 21.166 9.202 -22.371 1.00 86.94 411 GLU A CA 1
ATOM 3068 C C . GLU A 1 411 ? 22.282 8.289 -21.847 1.00 86.94 411 GLU A C 1
ATOM 3070 O O . GLU A 1 411 ? 22.274 7.904 -20.673 1.00 86.94 411 GLU A O 1
ATOM 3075 N N . VAL A 1 412 ? 23.245 7.925 -22.699 1.00 89.56 412 VAL A N 1
ATOM 3076 C CA . VAL A 1 412 ? 24.293 6.947 -22.373 1.00 89.56 412 VAL A CA 1
ATOM 3077 C C . VAL A 1 412 ? 25.156 7.430 -21.213 1.00 89.56 412 VAL A C 1
ATOM 3079 O O . VAL A 1 412 ? 25.353 6.681 -20.258 1.00 89.56 412 VAL A O 1
ATOM 3082 N N . ASP A 1 413 ? 25.626 8.678 -21.253 1.00 88.12 413 ASP A N 1
ATOM 3083 C CA . ASP A 1 413 ? 26.507 9.226 -20.214 1.00 88.12 413 ASP A CA 1
ATOM 3084 C C . ASP A 1 413 ? 25.798 9.335 -18.860 1.00 88.12 413 ASP A C 1
ATOM 3086 O O . ASP A 1 413 ? 26.368 9.004 -17.816 1.00 88.12 413 ASP A O 1
ATOM 3090 N N . ASN A 1 414 ? 24.522 9.725 -18.874 1.00 85.31 414 ASN A N 1
ATOM 3091 C CA . ASN A 1 414 ? 23.709 9.796 -17.666 1.00 85.31 414 ASN A CA 1
ATOM 3092 C C . ASN A 1 414 ? 23.466 8.398 -17.074 1.00 85.31 414 ASN A C 1
ATOM 3094 O O . ASN A 1 414 ? 23.723 8.157 -15.894 1.00 85.31 414 ASN A O 1
ATOM 3098 N N . THR A 1 415 ? 23.054 7.446 -17.914 1.00 87.62 415 THR A N 1
ATOM 3099 C CA . THR A 1 415 ? 22.846 6.042 -17.527 1.00 87.62 415 THR A CA 1
ATOM 3100 C C . THR A 1 415 ? 24.125 5.427 -16.968 1.00 87.62 415 THR A C 1
ATOM 3102 O O . THR A 1 415 ? 24.102 4.768 -15.927 1.00 87.62 415 THR A O 1
ATOM 3105 N N . ARG A 1 416 ? 25.263 5.697 -17.616 1.00 90.00 416 ARG A N 1
ATOM 3106 C CA . ARG A 1 416 ? 26.585 5.270 -17.166 1.00 90.00 416 ARG A CA 1
ATOM 3107 C C . ARG A 1 416 ? 26.901 5.804 -15.775 1.00 90.00 416 ARG A C 1
ATOM 3109 O O . ARG A 1 416 ? 27.328 5.027 -14.928 1.00 90.00 416 ARG A O 1
ATOM 3116 N N . SER A 1 417 ? 26.694 7.099 -15.539 1.00 85.81 417 SER A N 1
ATOM 3117 C CA . SER A 1 417 ? 26.965 7.720 -14.240 1.00 85.81 417 SER A CA 1
ATOM 3118 C C . SER A 1 417 ? 26.012 7.248 -13.140 1.00 85.81 417 SER A C 1
ATOM 3120 O O . SER A 1 417 ? 26.417 7.189 -11.984 1.00 85.81 417 SER A O 1
ATOM 3122 N N . LEU A 1 418 ? 24.751 6.956 -13.464 1.00 81.50 418 LEU A N 1
ATOM 3123 C CA . LEU A 1 418 ? 23.752 6.525 -12.483 1.00 81.50 418 LEU A CA 1
ATOM 3124 C C . LEU A 1 418 ? 23.908 5.062 -12.073 1.00 81.50 418 LEU A C 1
ATOM 3126 O O . LEU A 1 418 ? 23.634 4.728 -10.923 1.00 81.50 418 LEU A O 1
ATOM 3130 N N . LEU A 1 419 ? 24.327 4.205 -13.004 1.00 86.12 419 LEU A N 1
ATOM 3131 C CA . LEU A 1 419 ? 24.465 2.768 -12.779 1.00 86.12 419 LEU A CA 1
ATOM 3132 C C . LEU A 1 419 ? 25.920 2.326 -12.578 1.00 86.12 419 LEU A C 1
ATOM 3134 O O . LEU A 1 419 ? 26.164 1.130 -12.461 1.00 86.12 419 LEU A O 1
ATOM 3138 N N . ASP A 1 420 ? 26.888 3.245 -12.549 1.00 87.62 420 ASP A N 1
ATOM 3139 C CA . ASP A 1 420 ? 28.326 2.942 -12.505 1.00 87.62 420 ASP A CA 1
ATOM 3140 C C . ASP A 1 420 ? 28.747 1.939 -13.597 1.00 87.62 420 ASP A C 1
ATOM 3142 O O . ASP A 1 420 ? 29.386 0.918 -13.321 1.00 87.62 420 ASP A O 1
ATOM 3146 N N . LEU A 1 421 ? 28.330 2.193 -14.842 1.00 90.50 421 LEU A N 1
ATOM 3147 C CA . LEU A 1 421 ? 28.679 1.329 -15.974 1.00 90.50 421 LEU A CA 1
ATOM 3148 C C . LEU A 1 421 ? 30.132 1.546 -16.404 1.00 90.50 421 LEU A C 1
ATOM 3150 O O . LEU A 1 421 ? 30.626 2.675 -16.453 1.00 90.50 421 LEU A O 1
ATOM 3154 N N . ASN A 1 422 ? 30.803 0.467 -16.798 1.00 92.38 422 ASN A N 1
ATOM 3155 C CA . ASN A 1 422 ? 32.123 0.555 -17.415 1.00 92.38 422 ASN A CA 1
ATOM 3156 C C . ASN A 1 422 ? 32.045 0.991 -18.894 1.00 92.38 422 ASN A C 1
ATOM 3158 O O . ASN A 1 422 ? 30.972 1.100 -19.490 1.00 92.38 422 ASN A O 1
ATOM 3162 N N . ASP A 1 423 ? 33.200 1.252 -19.513 1.00 93.44 423 ASP A N 1
ATOM 3163 C CA . ASP A 1 423 ? 33.285 1.732 -20.905 1.00 93.44 423 ASP A CA 1
ATOM 3164 C C . ASP A 1 423 ? 32.666 0.774 -21.917 1.00 93.44 423 ASP A C 1
ATOM 3166 O O . ASP A 1 423 ? 32.079 1.205 -22.908 1.00 93.44 423 ASP A O 1
ATOM 3170 N N . THR A 1 424 ? 32.789 -0.526 -21.676 1.00 93.81 424 THR A N 1
ATOM 3171 C CA . THR A 1 424 ? 32.225 -1.544 -22.559 1.00 93.81 424 THR A CA 1
ATOM 3172 C C . THR A 1 424 ? 30.711 -1.592 -22.425 1.00 93.81 424 THR A C 1
ATOM 3174 O O . THR A 1 424 ? 30.020 -1.583 -23.435 1.00 93.81 424 THR A O 1
ATOM 3177 N N . GLU A 1 425 ? 30.188 -1.572 -21.202 1.00 94.38 425 GLU A N 1
ATOM 3178 C CA . GLU A 1 425 ? 28.748 -1.541 -20.931 1.00 94.38 425 GLU A CA 1
ATOM 3179 C C . GLU A 1 425 ? 28.089 -0.294 -21.527 1.00 94.38 425 GLU A C 1
ATOM 3181 O O . GLU A 1 425 ? 27.084 -0.415 -22.221 1.00 94.38 425 GLU A O 1
ATOM 3186 N N . ALA A 1 426 ? 28.694 0.884 -21.340 1.00 94.00 426 ALA A N 1
ATOM 3187 C CA . ALA A 1 426 ? 28.198 2.140 -21.901 1.00 94.00 426 ALA A CA 1
ATOM 3188 C C . ALA A 1 426 ? 28.168 2.127 -23.443 1.00 94.00 426 ALA A C 1
ATOM 3190 O O . ALA A 1 426 ? 27.203 2.588 -24.050 1.00 94.00 426 ALA A O 1
ATOM 3191 N N . ARG A 1 427 ? 29.190 1.551 -24.095 1.00 92.88 427 ARG A N 1
ATOM 3192 C CA . ARG A 1 427 ? 29.188 1.364 -25.558 1.00 92.88 427 ARG A CA 1
ATOM 3193 C C . ARG A 1 427 ? 28.168 0.329 -26.028 1.00 92.88 427 ARG A C 1
ATOM 3195 O O . ARG A 1 427 ? 27.632 0.464 -27.121 1.00 92.88 427 ARG A O 1
ATOM 3202 N N . LEU A 1 428 ? 27.920 -0.719 -25.244 1.00 94.00 428 LEU A N 1
ATOM 3203 C CA . LEU A 1 428 ? 26.950 -1.749 -25.611 1.00 94.00 428 LEU A CA 1
ATOM 3204 C C . LEU A 1 428 ? 25.539 -1.169 -25.622 1.00 94.00 428 LEU A C 1
ATOM 3206 O O . LEU A 1 428 ? 24.860 -1.283 -26.637 1.00 94.00 428 LEU A O 1
ATOM 3210 N N . ILE A 1 429 ? 25.126 -0.486 -24.550 1.00 94.50 429 ILE A N 1
ATOM 3211 C CA . ILE A 1 429 ? 23.757 0.036 -24.427 1.00 94.50 429 ILE A CA 1
ATOM 3212 C C . ILE A 1 429 ? 23.381 1.041 -25.526 1.00 94.50 429 ILE A C 1
ATOM 3214 O O . ILE A 1 429 ? 22.199 1.191 -25.797 1.00 94.50 429 ILE A O 1
ATOM 3218 N N . SER A 1 430 ? 24.333 1.688 -26.206 1.00 93.25 430 SER A N 1
ATOM 3219 C CA . SER A 1 430 ? 24.038 2.604 -27.322 1.00 93.25 430 SER A CA 1
ATOM 3220 C C . SER A 1 430 ? 23.755 1.906 -28.659 1.00 93.25 430 SER A C 1
ATOM 3222 O O . SER A 1 430 ? 23.299 2.548 -29.603 1.00 93.25 430 SER A O 1
ATOM 3224 N N . THR A 1 431 ? 24.035 0.602 -28.760 1.00 93.62 431 THR A N 1
ATOM 3225 C CA . THR A 1 431 ? 23.954 -0.172 -30.013 1.00 93.62 431 THR A CA 1
ATOM 3226 C C . THR A 1 431 ? 23.037 -1.392 -29.924 1.00 93.62 431 THR A C 1
ATOM 3228 O O . THR A 1 431 ? 22.873 -2.102 -30.918 1.00 93.62 431 THR A O 1
ATOM 3231 N N . LEU A 1 432 ? 22.426 -1.650 -28.760 1.00 95.00 432 LEU A N 1
ATOM 3232 C CA . LEU A 1 432 ? 21.575 -2.825 -28.568 1.00 95.00 432 LEU A CA 1
ATOM 3233 C C . LEU A 1 432 ? 20.339 -2.779 -29.479 1.00 95.00 432 LEU A C 1
ATOM 3235 O O . LEU A 1 432 ? 19.593 -1.797 -29.446 1.00 95.00 432 LEU A O 1
ATOM 3239 N N . PRO A 1 433 ? 20.071 -3.847 -30.251 1.00 92.94 433 PRO A N 1
ATOM 3240 C CA . PRO A 1 433 ? 18.838 -3.949 -31.015 1.00 92.94 433 PRO A CA 1
ATOM 3241 C C . PRO A 1 433 ? 17.630 -4.153 -30.088 1.00 92.94 433 PRO A C 1
ATOM 3243 O O . PRO A 1 433 ? 17.760 -4.601 -28.943 1.00 92.94 433 PRO A O 1
ATOM 3246 N N . ARG A 1 434 ? 16.424 -3.866 -30.601 1.00 89.19 434 ARG A N 1
ATOM 3247 C CA . ARG A 1 434 ? 15.161 -4.127 -29.888 1.00 89.19 434 ARG A CA 1
ATOM 3248 C C . ARG A 1 434 ? 15.111 -5.593 -29.446 1.00 89.19 434 ARG A C 1
ATOM 3250 O O . ARG A 1 434 ? 15.434 -6.489 -30.220 1.00 89.19 434 ARG A O 1
ATOM 3257 N N . GLY A 1 435 ? 14.712 -5.821 -28.196 1.00 89.75 435 GLY A N 1
ATOM 3258 C CA . GLY A 1 435 ? 14.666 -7.157 -27.598 1.00 89.75 435 GLY A CA 1
ATOM 3259 C C . GLY A 1 435 ? 15.996 -7.646 -27.019 1.00 89.75 435 GLY A C 1
ATOM 3260 O O . GLY A 1 435 ? 16.009 -8.693 -26.394 1.00 89.75 435 GLY A O 1
ATOM 3261 N N . THR A 1 436 ? 17.103 -6.909 -27.147 1.00 95.44 436 THR A N 1
ATOM 3262 C CA . THR A 1 436 ? 18.358 -7.232 -26.447 1.00 95.44 436 THR A CA 1
ATOM 3263 C C . THR A 1 436 ? 18.597 -6.255 -25.301 1.00 95.44 436 THR A C 1
ATOM 3265 O O . THR A 1 436 ? 18.398 -5.049 -25.453 1.00 95.44 436 THR A O 1
ATOM 3268 N N . ALA A 1 437 ? 19.034 -6.767 -24.153 1.00 96.12 437 ALA A N 1
ATOM 3269 C CA . ALA A 1 437 ? 19.306 -5.974 -22.962 1.00 96.12 437 ALA A CA 1
ATOM 3270 C C . ALA A 1 437 ? 20.629 -6.366 -22.296 1.00 96.12 437 ALA A C 1
ATOM 3272 O O . ALA A 1 437 ? 21.055 -7.523 -22.321 1.00 96.12 437 ALA A O 1
ATOM 3273 N N . LEU A 1 438 ? 21.247 -5.390 -2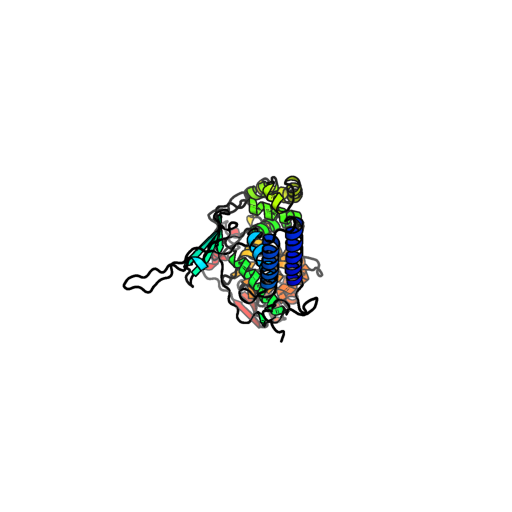1.638 1.00 96.12 438 LEU A N 1
ATOM 3274 C CA . LEU A 1 438 ? 22.301 -5.608 -20.661 1.00 96.12 438 LEU A CA 1
ATOM 3275 C C . LEU A 1 438 ? 21.655 -5.923 -19.307 1.00 96.12 438 LEU A C 1
ATOM 3277 O O . LEU A 1 438 ? 21.022 -5.065 -18.696 1.00 96.12 438 LEU A O 1
ATOM 3281 N N . TRP A 1 439 ? 21.829 -7.151 -18.832 1.00 96.62 439 TRP A N 1
ATOM 3282 C CA . TRP A 1 439 ? 21.401 -7.585 -17.507 1.00 96.62 439 TRP A CA 1
ATOM 3283 C C . TRP A 1 439 ? 22.559 -7.484 -16.535 1.00 96.62 439 TRP A C 1
ATOM 3285 O O . TRP A 1 439 ? 23.559 -8.189 -16.678 1.00 96.62 439 TRP A O 1
ATOM 3295 N N . ARG A 1 440 ? 22.400 -6.665 -15.503 1.00 93.38 440 ARG A N 1
ATOM 3296 C CA . ARG A 1 440 ? 23.313 -6.627 -14.370 1.00 93.38 440 ARG A CA 1
ATOM 3297 C C . ARG A 1 440 ? 22.666 -7.319 -13.184 1.00 93.38 440 ARG A C 1
ATOM 3299 O O . ARG A 1 440 ? 21.684 -6.825 -12.646 1.00 93.38 440 ARG A O 1
ATOM 3306 N N . VAL A 1 441 ? 23.231 -8.452 -12.779 1.00 92.69 441 VAL A N 1
ATOM 3307 C CA . VAL A 1 441 ? 22.778 -9.238 -11.627 1.00 92.69 441 VAL A CA 1
ATOM 3308 C C . VAL A 1 441 ? 23.885 -9.206 -10.578 1.00 92.69 441 VAL A C 1
ATOM 3310 O O . VAL A 1 441 ? 24.950 -9.818 -10.729 1.00 92.69 441 VAL A O 1
ATOM 3313 N N . GLY A 1 442 ? 23.670 -8.413 -9.530 1.00 87.00 442 GLY A N 1
ATOM 3314 C CA . GLY A 1 442 ? 24.692 -8.071 -8.549 1.00 87.00 442 GLY A CA 1
ATOM 3315 C C . GLY A 1 442 ? 25.897 -7.381 -9.201 1.00 87.00 442 GLY A C 1
ATOM 3316 O O . GLY A 1 442 ? 25.832 -6.225 -9.620 1.00 87.00 442 GLY A O 1
ATOM 3317 N N . ARG A 1 443 ? 27.028 -8.094 -9.276 1.00 84.69 443 ARG A N 1
ATOM 3318 C CA . ARG A 1 443 ? 28.291 -7.584 -9.851 1.00 84.69 443 ARG A CA 1
ATOM 3319 C C . ARG A 1 443 ? 28.606 -8.129 -11.244 1.00 84.69 443 ARG A C 1
ATOM 3321 O O . ARG A 1 443 ? 29.692 -7.865 -11.753 1.00 84.69 443 ARG A O 1
ATOM 3328 N N . ARG A 1 444 ? 27.727 -8.951 -11.818 1.00 91.44 444 ARG A N 1
ATOM 3329 C CA . ARG A 1 444 ? 27.945 -9.582 -13.122 1.00 91.44 444 ARG A CA 1
ATOM 3330 C C . ARG A 1 444 ? 27.040 -8.953 -14.160 1.00 91.44 444 ARG A C 1
ATOM 3332 O O . ARG A 1 444 ? 25.879 -8.676 -13.870 1.00 91.44 444 ARG A O 1
ATOM 3339 N N . SER A 1 445 ? 27.584 -8.799 -15.357 1.00 94.94 445 SER A N 1
ATOM 3340 C CA . SER A 1 445 ? 26.887 -8.234 -16.501 1.00 94.94 445 SER A CA 1
ATOM 3341 C C . SER A 1 445 ? 26.777 -9.285 -17.597 1.00 94.94 445 SER A C 1
ATOM 3343 O O . SER A 1 445 ? 27.745 -9.983 -17.905 1.00 94.94 445 SER A O 1
ATOM 3345 N N . HIS A 1 446 ? 25.586 -9.409 -18.164 1.00 96.12 446 HIS A N 1
ATOM 3346 C CA . HIS A 1 446 ? 25.229 -10.396 -19.169 1.00 96.12 446 HIS A CA 1
ATOM 3347 C C . HIS A 1 446 ? 24.514 -9.697 -20.316 1.00 96.12 446 HIS A C 1
ATOM 3349 O O . HIS A 1 446 ? 23.643 -8.860 -20.090 1.00 96.12 446 HIS A O 1
ATOM 3355 N N . LEU A 1 447 ? 24.864 -10.051 -21.548 1.00 96.12 447 LEU A N 1
ATOM 3356 C CA . LEU A 1 447 ? 24.078 -9.654 -22.706 1.00 96.12 447 LEU A CA 1
ATOM 3357 C C . LEU A 1 447 ? 22.994 -10.707 -22.927 1.00 96.12 447 LEU A C 1
ATOM 3359 O O . LEU A 1 447 ? 23.312 -11.887 -23.075 1.00 96.12 447 LEU A O 1
ATOM 3363 N N . VAL A 1 448 ? 21.733 -10.285 -22.917 1.00 97.00 448 VAL A N 1
ATOM 3364 C CA . VAL A 1 448 ? 20.580 -11.185 -22.988 1.00 97.00 448 VAL A CA 1
ATOM 3365 C C . VAL A 1 448 ? 19.692 -10.781 -24.154 1.00 97.00 448 VAL A C 1
ATOM 3367 O O . VAL A 1 448 ? 19.283 -9.628 -24.268 1.00 97.00 448 VAL A O 1
ATOM 3370 N N . GLU A 1 449 ? 19.391 -11.751 -25.012 1.00 95.44 449 GLU A N 1
ATOM 3371 C CA . GLU A 1 449 ? 18.399 -11.632 -26.078 1.00 95.44 449 GLU A CA 1
ATOM 3372 C C . GLU A 1 449 ? 17.052 -12.156 -25.557 1.00 95.44 449 GLU A C 1
ATOM 3374 O O . GLU A 1 449 ? 16.913 -13.339 -25.242 1.00 95.44 449 GLU A O 1
ATOM 3379 N N . HIS A 1 450 ? 16.053 -11.282 -25.468 1.00 92.31 450 HIS A N 1
ATOM 3380 C CA . HIS A 1 450 ? 14.672 -11.650 -25.179 1.00 92.31 450 HIS A CA 1
ATOM 3381 C C . HIS A 1 450 ? 13.968 -12.042 -26.470 1.00 92.31 450 HIS A C 1
ATOM 3383 O O . HIS A 1 450 ? 13.825 -11.243 -27.398 1.00 92.31 450 HIS A O 1
ATOM 3389 N N . ARG A 1 451 ? 13.500 -13.287 -26.517 1.00 90.31 451 ARG A N 1
ATOM 3390 C CA . ARG A 1 451 ? 12.738 -13.818 -27.643 1.00 90.31 451 ARG A CA 1
ATOM 3391 C C . ARG A 1 451 ? 11.273 -13.887 -27.255 1.00 90.31 451 ARG A C 1
ATOM 3393 O O . ARG A 1 451 ? 10.941 -14.535 -26.273 1.00 90.31 451 ARG A O 1
ATOM 3400 N N . VAL A 1 452 ? 10.437 -13.221 -28.042 1.00 86.50 452 VAL A N 1
ATOM 3401 C CA . VAL A 1 452 ? 8.982 -13.198 -27.867 1.00 86.50 452 VAL A CA 1
ATOM 3402 C C . VAL A 1 452 ? 8.379 -14.323 -28.702 1.00 86.50 452 VAL A C 1
ATOM 3404 O O . VAL A 1 452 ? 8.616 -14.396 -29.916 1.00 86.50 452 VAL A O 1
ATOM 3407 N N . GLY A 1 453 ? 7.627 -15.208 -28.053 1.00 86.88 453 GLY A N 1
ATOM 3408 C CA . GLY A 1 453 ? 6.886 -16.278 -28.711 1.00 86.88 453 GLY A CA 1
ATOM 3409 C C . GLY A 1 453 ? 5.804 -15.734 -29.656 1.00 86.88 453 GLY A C 1
ATOM 3410 O O . GLY A 1 453 ? 5.407 -14.576 -29.536 1.00 86.88 453 GLY A O 1
ATOM 3411 N N . PRO A 1 454 ? 5.308 -16.534 -30.616 1.00 82.00 454 PRO A N 1
ATOM 3412 C CA . PRO A 1 454 ? 4.256 -16.099 -31.540 1.00 82.00 454 PRO A CA 1
ATOM 3413 C C . PRO A 1 454 ? 3.010 -15.563 -30.820 1.00 82.00 454 PRO A C 1
ATOM 3415 O O . PRO A 1 454 ? 2.523 -14.499 -31.188 1.00 82.00 454 PRO A O 1
ATOM 3418 N N . ASP A 1 455 ? 2.585 -16.245 -29.754 1.00 82.62 455 ASP A N 1
ATOM 3419 C CA . ASP A 1 455 ? 1.373 -15.922 -28.985 1.00 82.62 455 ASP A CA 1
ATOM 3420 C C . ASP A 1 455 ? 1.573 -14.768 -27.983 1.00 82.62 455 ASP A C 1
ATOM 3422 O O . ASP A 1 455 ? 0.616 -14.243 -27.425 1.00 82.62 455 ASP A O 1
ATOM 3426 N N . GLU A 1 456 ? 2.819 -14.345 -27.749 1.00 82.44 456 GLU A N 1
ATOM 3427 C CA . GLU A 1 456 ? 3.155 -13.252 -26.826 1.00 82.44 456 GLU A CA 1
ATOM 3428 C C . GLU A 1 456 ? 3.234 -11.895 -27.538 1.00 82.44 456 GLU A C 1
ATOM 3430 O O . GLU A 1 456 ? 3.286 -10.854 -26.885 1.00 82.44 456 GLU A O 1
ATOM 3435 N N . ARG A 1 457 ? 3.253 -11.880 -28.879 1.00 80.44 457 ARG A N 1
ATOM 3436 C CA . ARG A 1 457 ? 3.417 -10.648 -29.668 1.00 80.44 457 ARG A CA 1
ATOM 3437 C C . ARG A 1 457 ? 2.284 -9.663 -29.454 1.00 80.44 457 ARG A C 1
ATOM 3439 O O . ARG A 1 457 ? 2.552 -8.472 -29.330 1.00 80.44 457 ARG A O 1
ATOM 3446 N N . ASP A 1 458 ? 1.061 -10.167 -29.357 1.00 78.19 458 ASP A N 1
ATOM 3447 C CA . ASP A 1 458 ? -0.124 -9.341 -29.139 1.00 78.19 458 ASP A CA 1
ATOM 3448 C C . ASP A 1 458 ? -0.102 -8.676 -27.752 1.00 78.19 458 ASP A C 1
ATOM 3450 O O . ASP A 1 458 ? -0.652 -7.594 -27.580 1.00 78.19 458 ASP A O 1
ATOM 3454 N N . LEU A 1 459 ? 0.596 -9.268 -26.772 1.00 74.06 459 LEU A N 1
ATOM 3455 C CA . LEU A 1 459 ? 0.747 -8.703 -25.425 1.00 74.06 459 LEU A CA 1
ATOM 3456 C C . LEU A 1 459 ? 1.764 -7.554 -25.364 1.00 74.06 459 LEU A C 1
ATOM 3458 O O . LEU A 1 459 ? 1.722 -6.754 -24.433 1.00 74.06 459 LEU A O 1
ATOM 3462 N N . VAL A 1 460 ? 2.696 -7.483 -26.320 1.00 75.25 460 VAL A N 1
ATOM 3463 C CA . VAL A 1 460 ? 3.814 -6.521 -26.316 1.00 75.25 460 VAL A CA 1
ATOM 3464 C C . VAL A 1 460 ? 3.756 -5.514 -27.472 1.00 75.25 460 VAL A C 1
ATOM 3466 O O . VAL A 1 460 ? 4.687 -4.720 -27.642 1.00 75.25 460 VAL A O 1
ATOM 3469 N N . ASP A 1 461 ? 2.694 -5.532 -28.286 1.00 75.31 461 ASP A N 1
ATOM 3470 C CA . ASP A 1 461 ? 2.516 -4.607 -29.410 1.00 75.31 461 ASP A CA 1
ATOM 3471 C C . ASP A 1 461 ? 1.956 -3.251 -28.955 1.00 75.31 461 ASP A C 1
ATOM 3473 O O . ASP A 1 461 ? 0.789 -2.916 -29.153 1.00 75.31 461 ASP A O 1
ATOM 3477 N N . SER A 1 462 ? 2.830 -2.419 -28.390 1.00 69.50 462 SER A N 1
ATOM 3478 C CA . SER A 1 462 ? 2.521 -1.021 -28.060 1.00 69.50 462 SER A CA 1
ATOM 3479 C C . SER A 1 462 ? 2.193 -0.153 -29.286 1.00 69.50 462 SER A C 1
ATOM 3481 O O . SER A 1 462 ? 1.625 0.928 -29.141 1.00 69.50 462 SER A O 1
ATOM 3483 N N . ASP A 1 463 ? 2.537 -0.609 -30.497 1.00 73.75 463 ASP A N 1
ATOM 3484 C CA . ASP A 1 463 ? 2.388 0.144 -31.747 1.00 73.75 463 ASP A CA 1
ATOM 3485 C C . ASP A 1 463 ? 1.097 -0.225 -32.499 1.00 73.75 463 ASP A C 1
ATOM 3487 O O . ASP A 1 463 ? 0.890 0.223 -33.629 1.00 73.75 463 ASP A O 1
ATOM 3491 N N . GLN A 1 464 ? 0.210 -1.027 -31.901 1.00 69.56 464 GLN A N 1
ATOM 3492 C CA . GLN A 1 464 ? -1.031 -1.481 -32.535 1.00 69.56 464 GLN A CA 1
ATOM 3493 C C . GLN A 1 464 ? -1.872 -0.307 -33.069 1.00 69.56 464 GLN A C 1
ATOM 3495 O O . GLN A 1 464 ? -2.317 -0.328 -34.220 1.00 69.56 464 GLN A O 1
ATOM 3500 N N . ARG A 1 465 ? -1.987 0.780 -32.292 1.00 64.38 465 ARG A N 1
ATOM 3501 C CA . ARG A 1 465 ? -2.704 2.009 -32.689 1.00 64.38 465 ARG A CA 1
ATOM 3502 C C . ARG A 1 465 ? -2.085 2.735 -33.887 1.00 64.38 465 ARG A C 1
ATOM 3504 O O . ARG A 1 465 ? -2.783 3.466 -34.576 1.00 64.38 465 ARG A O 1
ATOM 3511 N N . MET A 1 466 ? -0.798 2.526 -34.168 1.00 69.44 466 MET A N 1
ATOM 3512 C CA . MET A 1 466 ? -0.128 3.093 -35.349 1.00 69.44 466 MET A CA 1
ATOM 3513 C C . MET A 1 466 ? -0.412 2.283 -36.625 1.00 69.44 466 MET A C 1
ATOM 3515 O O . MET A 1 466 ? -0.150 2.758 -37.730 1.00 69.44 466 MET A O 1
ATOM 3519 N N . ARG A 1 467 ? -0.940 1.057 -36.491 1.00 69.81 467 ARG A N 1
ATOM 3520 C CA . ARG A 1 467 ? -1.244 0.139 -37.604 1.00 69.81 467 ARG A CA 1
ATOM 3521 C C . ARG A 1 467 ? -2.738 0.075 -37.929 1.00 69.81 467 ARG A C 1
ATOM 3523 O O . ARG A 1 467 ? -3.096 -0.321 -39.040 1.00 69.81 467 ARG A O 1
ATOM 3530 N N . GLU A 1 468 ? -3.602 0.513 -37.012 1.00 50.47 468 GLU A N 1
ATOM 3531 C CA . GLU A 1 468 ? -5.047 0.690 -37.219 1.00 50.47 468 GLU A CA 1
ATOM 3532 C C . GLU A 1 468 ? -5.339 1.887 -38.145 1.00 50.47 468 GLU A C 1
ATOM 3534 O O . GLU A 1 468 ? -5.828 2.937 -37.750 1.00 50.47 468 GLU A O 1
ATOM 3539 N N . GLY A 1 469 ? -4.998 1.721 -39.421 1.00 47.38 469 GLY A N 1
ATOM 3540 C CA . GLY A 1 469 ? -5.287 2.670 -40.501 1.00 47.38 469 GLY A CA 1
ATOM 3541 C C . GLY A 1 469 ? -5.256 2.043 -41.898 1.00 47.38 469 GLY A C 1
ATOM 3542 O O . GLY A 1 469 ? -5.393 2.745 -42.896 1.00 47.38 469 GLY A O 1
ATOM 3543 N N . ARG A 1 470 ? -5.070 0.722 -41.997 1.00 42.50 470 ARG A N 1
ATOM 3544 C CA . ARG A 1 470 ? -5.176 -0.037 -43.249 1.00 42.50 470 ARG A CA 1
ATOM 3545 C C . ARG A 1 470 ? -6.011 -1.291 -43.008 1.00 42.50 470 ARG A C 1
ATOM 3547 O O . ARG A 1 470 ? -5.465 -2.367 -42.779 1.00 42.50 470 ARG A O 1
ATOM 3554 N N . ARG A 1 471 ? -7.331 -1.128 -43.013 1.00 40.69 471 ARG A N 1
ATOM 3555 C CA . ARG A 1 471 ? -8.244 -2.201 -43.413 1.00 40.69 471 ARG A CA 1
ATOM 3556 C C . ARG A 1 471 ? -8.765 -1.886 -44.800 1.00 40.69 471 ARG A C 1
ATOM 3558 O O . ARG A 1 471 ? -9.041 -0.689 -45.037 1.00 40.69 471 ARG A O 1
#

pLDDT: mean 74.54, std 14.23, range [35.25, 97.0]

Mean predicted aligned error: 19.15 Å

Radius of gyration: 39.21 Å; Cα contacts (8 Å, |Δi|>4): 458; chains: 1; bounding box: 67×71×139 Å

Nearest PDB structures (foldseek):
  4ag6-assembly1_A  TM=6.703E-01  e=1.427E-08  Thermoanaerobacter pseudethanolicus
  4ag5-assembly1_A  TM=6.685E-01  e=1.427E-08  Thermoanaerobacter pseudethanolicus
  4ag6-assembly2_B  TM=6.645E-01  e=2.344E-08  Thermoanaerobacter pseudethanolicus
  4ag5-assembly2_B  TM=6.562E-01  e=3.005E-08  Thermoanaerobacter pseudethanolicus

Foldseek 3Di:
DDDDPDPPPPDDPDDPDDPPPRFNPLLVVLQVVLVVVLVVLCVVPVPDPVSVVVNVVSNVVSNCQSPPADPNHHNSVVVVVVCCVVVPDCPDDDWCVVVVDWDWDDDPPDDTHTDDDWGDDDPVCPQWTWDWPDDPVGTWIWIARPVVRDIRIDDDDDDPQLVVDDPVVVVVVVVVVVLVVVLVCPPPDLVLVLQLLLLLLCLLVVHHADPLQSLLLSLLLVQQQDPDSPDHRALVSSLCCLQQPDQVSLVVVPHGRVVSNVSNVSSSVSSVCCPPNPNHPPRGDDDPPPDDPPDPDDDDDCPVCPPHPCNSSVVSNVVSVCVVVLSHPPVDAEEAEAEQCLVQLLDPVSLVVVLVCLVCCVVSNYHYHYDHDAPVSQCVSDPVPDPSNVSSLVVLVSDQKDKQAADDPVRLVVCCVSNVDDPVQSVCSPPHDPQWIWIHGHPDTDIDGHDADPVCCVVVCPCVVVVVPDD

Solvent-accessible surface area (backbone atoms only — not comparable to full-atom values): 27909 Å² total; per-residue (Å²): 139,82,79,76,83,69,86,76,76,76,69,73,80,77,92,76,76,38,79,57,99,66,40,42,70,52,34,51,50,42,41,52,50,25,51,50,52,31,51,52,46,52,72,72,43,78,79,42,73,68,46,57,52,50,31,52,50,40,46,52,50,24,50,45,46,45,69,48,58,61,96,86,36,44,51,57,67,45,47,62,56,52,49,49,64,74,68,50,73,81,85,69,85,73,73,61,52,83,79,68,64,84,55,65,52,66,55,100,90,44,78,72,40,74,54,87,71,73,77,68,60,55,85,91,43,66,52,52,46,75,41,79,43,83,47,103,90,49,72,42,43,30,41,37,31,69,84,80,72,44,75,47,75,56,81,90,82,86,72,90,62,65,89,79,48,55,74,68,58,42,50,53,52,50,51,53,46,51,51,49,52,53,49,74,55,60,76,83,41,68,65,60,53,36,50,27,53,48,37,31,44,24,57,74,67,72,43,84,73,54,72,58,38,52,53,36,45,45,53,13,46,57,70,30,38,51,92,50,93,88,50,79,54,35,50,54,46,29,31,49,31,24,68,60,41,48,58,70,65,20,48,78,74,78,39,50,30,68,58,45,26,62,50,15,42,68,56,25,55,56,53,38,35,38,42,76,42,98,43,44,85,76,53,48,55,74,82,62,92,85,69,60,90,81,47,98,73,77,81,86,86,56,76,92,38,60,96,44,90,57,40,66,43,50,52,28,42,51,51,41,49,47,53,59,61,55,68,50,88,73,88,61,72,43,79,47,77,35,74,61,35,52,69,52,43,49,38,60,69,53,33,51,48,52,52,52,48,61,73,45,18,75,83,42,43,40,47,82,45,76,39,72,93,51,75,63,53,48,52,67,45,36,57,91,85,30,72,40,29,55,48,52,52,48,51,59,71,72,47,55,68,48,80,42,52,52,37,58,76,88,47,34,67,58,49,22,69,75,66,70,48,52,76,66,56,40,57,45,32,57,66,39,54,92,55,28,30,44,36,31,54,72,93,45,78,42,85,44,77,61,81,77,52,86,86,48,46,80,81,68,51,85,59,53,78,80,57,75,82,76,129

Sequence (471 aa):
MSQEPEPRVVFGPRDQHGLILGLRAGQIGILLCGVLLALGAITASQANPLAILAVLALAVLSGAAALMPVGGRGVDEWVPVVIRHLLGHPATWRSIQPSRGQRVSAGPTSEPRLIPAQPSFPPMLRHCSVLAVPVPRGELGVVRDTQLGTWTAVLRVRGSSFALLDSSEKARRMAAWGVAQAALAHHGCVQERVRVISAICGASLSRPLVPEERVAIELAVHAATPRVPWQAPTLPRVVDALLSPSERTAGEVHLSADELRTASRSVALELRRLVDGDLRGMFDSETSGDIDLQAPLVSFDLSAVYGTAALPILMACVGAWFQGVLTRDDQTKRIVVLDEAWAVLSNLETASWLRGSYKLARSYGVQYLAVLHRLADLSAAGDANSAQVRMARGLLADTETVVVYGQAPAEVDNTRSLLDLNDTEARLISTLPRGTALWRVGRRSHLVEHRVGPDERDLVDSDQRMREGRR